Protein AF-0000000085160537 (afdb_homodimer)

Sequence (646 aa):
MRSLFNVKYANLLLLVGVWNTIGPIASCFPLGGMGQFSFSSETNTGVSWGRVEELVFQGEKQISRLLWDTNWVPHLGVKGTVRYRWFTGTLEAATAFPVRSGALEDFDYLLSDASKPSHYSWHEAYLDKDMFFGTSWGIRFPLVTGIAVESQLGFAYQNRKWTGQNGYLQYPVSGYWTGAESKQILAGPVISYEQSLWYPRLVLAVNWGLSGTTGLSVGGSWIPYLHIQALDNHFLRDPPMQFYDQLQDGSGYKGAVKLVVNSEGTARGEKTCYMGLKVRSFYVKGSTASRTIGSPDVNFVMDPVYSAGSRELIWQFSVGIRMMRSLFNVKYANLLLLVGVWNTIGPIASCFPLGGMGQFSFSSETNTGVSWGRVEELVFQGEKQISRLLWDTNWVPHLGVKGTVRYRWFTGTLEAATAFPVRSGALEDFDYLLSDASKPSHYSWHEAYLDKDMFFGTSWGIRFPLVTGIAVESQLGFAYQNRKWTGQNGYLQYPVSGYWTGAESKQILAGPVISYEQSLWYPRLVLAVNWGLSGTTGLSVGGSWIPYLHIQALDNHFLRDPPMQFYDQLQDGSGYKGAVKLVVNSEGTARGEKTCYMGLKVRSFYVKGSTASRTIGSPDVNFVMDPVYSAGSRELIWQFSVGIRM

Solvent-accessible surface area (backbone atoms only — not comparable to full-atom values): 29240 Å² total; per-residue (Å²): 135,82,78,83,68,76,71,78,74,76,75,72,74,73,75,77,67,37,51,12,7,13,34,57,25,33,53,44,45,82,50,81,87,47,88,60,59,46,45,38,42,31,43,34,37,36,37,26,35,43,40,41,34,44,36,31,23,51,74,87,44,58,36,34,42,34,41,37,36,34,39,72,36,41,36,44,34,41,35,38,38,40,34,42,86,46,36,34,37,38,42,36,40,35,36,40,54,63,40,75,13,49,39,26,40,39,38,27,22,78,45,92,54,64,86,42,36,32,31,38,34,42,21,42,16,27,35,59,32,36,39,37,40,35,37,33,40,37,41,46,46,74,76,50,93,51,30,32,40,35,40,29,47,29,41,38,40,36,40,34,31,37,38,23,27,36,43,30,38,27,61,39,92,64,72,55,49,79,82,77,53,69,72,48,45,30,14,46,71,41,36,35,44,32,39,39,38,41,31,48,32,42,36,40,35,39,36,35,51,76,49,98,40,33,31,39,35,44,35,35,31,44,22,83,38,29,35,36,44,31,44,37,36,33,62,73,44,91,71,24,35,35,33,42,32,50,26,42,82,8,34,37,39,36,39,37,41,34,44,35,39,42,35,82,58,54,99,38,15,50,11,31,39,36,40,34,43,36,40,38,37,42,41,33,37,31,44,33,24,35,35,47,44,58,29,62,60,68,59,67,43,73,41,90,61,38,32,28,33,40,37,36,44,39,36,34,41,37,40,34,41,34,60,135,83,78,82,66,78,72,79,74,76,75,72,73,72,76,76,67,48,58,19,6,18,28,50,35,33,48,42,42,83,51,82,87,47,86,60,58,46,37,39,43,31,45,34,37,36,37,27,33,42,40,40,33,44,36,31,22,51,73,87,43,59,36,34,43,33,41,36,37,35,39,72,38,41,34,43,35,41,35,38,36,40,33,42,84,46,36,35,37,37,41,37,38,35,38,40,54,62,39,74,13,49,40,26,41,39,38,29,21,81,46,92,53,63,87,41,35,32,31,36,34,42,21,44,15,27,35,59,31,36,40,39,39,37,37,33,40,36,40,44,46,75,76,49,93,52,31,34,39,35,41,29,48,30,42,37,39,34,42,34,31,36,38,24,26,35,44,31,38,27,60,38,93,65,71,55,51,81,81,76,54,68,72,47,45,29,14,47,71,41,35,36,42,33,41,39,38,42,32,48,34,42,37,41,36,40,37,34,51,75,50,99,40,33,31,40,34,43,36,35,30,45,22,84,38,29,36,35,44,32,44,37,37,32,63,73,43,90,71,24,33,34,33,42,31,50,25,43,82,9,34,38,38,36,39,36,41,33,44,34,40,42,34,82,56,55,100,32,20,49,9,32,40,35,41,35,43,36,40,36,37,42,42,33,38,31,44,33,24,34,34,46,43,57,30,64,60,68,60,69,44,74,42,90,61,39,31,28,33,40,38,38,44,40,36,35,42,36,40,35,42,35,50

Nearest PDB structures (foldseek):
  1i78-assembly1_A  TM=8.806E-01  e=3.908E-18  Escherichia coli K-12
  2x4m-assembly2_B  TM=8.583E-01  e=2.361E-18  Yersinia pestis
  4dcb-assembly1_A  TM=8.822E-01  e=7.974E-16  Yersinia pestis
  2x56-assembly1_A  TM=7.804E-01  e=1.746E-15  Yersinia pestis
  7xw0-assembly1_A  TM=8.600E-01  e=4.490E-14  Escherichia coli

Foldseek 3Di:
DDPPPPPPPPPPVPCPDDDAAAAFDDDPDCPVVRVQKTKKKKKKKWFKWWWKKKWKDQVPATFKIKIATAAGWMKIKMKMWMDGDFKIKMKMKMKTDKDQRAKIKMFGQPDPPSVFTQWIWMFTKIKPMKMKIKMWIWGKDDDDVQKIKTKIKMKMKMKTKMWTFWTWIFGDPDDGGDPPGDTHTGGTTFKMKMKIKMFMKIKIKMKGDPDPFKIKMWIKIWTQKMWMWMWMWGVPDVQTKIKIATWIRKIKMKIKMKMKGWDDHDPNRIKIKMKMKMKIKIKIKGWMWMDGPPDPPPDTGTDPSMIMMMIIIMMIIMMMMMD/DDPPPPPPPPPPVPCPDDDAAAAFDDDPDPPVVRVQKTKKKKKKKWFKWWWKWKWKDQVNATFKIKIATAAGWMKIKMKMWMDGDFKIKMKMKMKTDKDQRAKIKMFGQPDPPRVFTQWIWMFTKIKPMKMKIKMWIWGKDDDDVQKIKTKIKMKMKMKTKMWTFWTWIFGDPDDGGDPPGDTDTGGTTFKMKMKIKMFMKIKIKMKGDPDPFKIKMWIKIWTQKMWMWMWMWGVPDVQTKIKIATWIRKIKMKIKMKMKGWDDHDPNRIKIKMKMKMKIKIKIKGWMWMDGPPDPPPDTGTDPSMIMMMIIIMMIIMMMMMD

Structure (mmCIF, N/CA/C/O backbone):
data_AF-0000000085160537-model_v1
#
loop_
_entity.id
_entity.type
_entity.pdbx_description
1 polymer 'Uncharacterized protein'
#
loop_
_atom_site.group_PDB
_atom_site.id
_atom_site.type_symbol
_atom_site.label_atom_id
_atom_site.label_alt_id
_atom_site.label_comp_id
_atom_site.label_asym_id
_atom_site.label_entity_id
_atom_site.label_seq_id
_atom_site.pdbx_PDB_ins_code
_atom_site.Cartn_x
_atom_site.Cartn_y
_atom_site.Cartn_z
_atom_site.occupancy
_atom_site.B_iso_or_equiv
_atom_site.auth_seq_id
_atom_site.auth_comp_id
_atom_site.auth_asym_id
_atom_site.auth_atom_id
_atom_site.pdbx_PDB_model_num
ATOM 1 N N . MET A 1 1 ? -3.584 -28 28.297 1 19.22 1 MET A N 1
ATOM 2 C CA . MET A 1 1 ? -4.457 -26.906 27.906 1 19.22 1 MET A CA 1
ATOM 3 C C . MET A 1 1 ? -3.762 -25.562 28.109 1 19.22 1 MET A C 1
ATOM 5 O O . MET A 1 1 ? -4.422 -24.547 28.312 1 19.22 1 MET A O 1
ATOM 9 N N . ARG A 1 2 ? -2.508 -25.391 28.125 1 19.78 2 ARG A N 1
ATOM 10 C CA . ARG A 1 2 ? -1.644 -24.422 28.812 1 19.78 2 ARG A CA 1
ATOM 11 C C . ARG A 1 2 ? -1.743 -23.047 28.172 1 19.78 2 ARG A C 1
ATOM 13 O O . ARG A 1 2 ? -1.977 -22.938 26.969 1 19.78 2 ARG A O 1
ATOM 20 N N . SER A 1 3 ? -2 -21.938 28.984 1 19.23 3 SER A N 1
ATOM 21 C CA . SER A 1 3 ? -2.469 -20.562 28.922 1 19.23 3 SER A CA 1
ATOM 22 C C . SER A 1 3 ? -1.442 -19.656 28.25 1 19.23 3 SER A C 1
ATOM 24 O O . SER A 1 3 ? -1.422 -18.453 28.5 1 19.23 3 SER A O 1
ATOM 26 N N . LEU A 1 4 ? -0.616 -20.094 27.469 1 17.97 4 LEU A N 1
ATOM 27 C CA . LEU A 1 4 ? 0.616 -19.375 27.156 1 17.97 4 LEU A CA 1
ATOM 28 C C . LEU A 1 4 ? 0.316 -18.078 26.422 1 17.97 4 LEU A C 1
ATOM 30 O O . LEU A 1 4 ? 0.515 -17.984 25.203 1 17.97 4 LEU A O 1
ATOM 34 N N . PHE A 1 5 ? -0.914 -17.453 26.578 1 19.48 5 PHE A N 1
ATOM 35 C CA . PHE A 1 5 ? -1.335 -16.266 25.875 1 19.48 5 PHE A CA 1
ATOM 36 C C . PHE A 1 5 ? -0.473 -15.062 26.266 1 19.48 5 PHE A C 1
ATOM 38 O O . PHE A 1 5 ? -0.992 -13.977 26.531 1 19.48 5 PHE A O 1
ATOM 45 N N . ASN A 1 6 ? 0.73 -15.148 26.797 1 19 6 ASN A N 1
ATOM 46 C CA . ASN A 1 6 ? 1.286 -13.945 27.406 1 19 6 ASN A CA 1
ATOM 47 C C . ASN A 1 6 ? 1.566 -12.859 26.375 1 19 6 ASN A C 1
ATOM 49 O O . ASN A 1 6 ? 2.596 -12.898 25.703 1 19 6 ASN A O 1
ATOM 53 N N . VAL A 1 7 ? 0.708 -12.57 25.547 1 18.31 7 VAL A N 1
ATOM 54 C CA . VAL A 1 7 ? 0.906 -11.5 24.578 1 18.31 7 VAL A CA 1
ATOM 55 C C . VAL A 1 7 ? 1.305 -10.219 25.297 1 18.31 7 VAL A C 1
ATOM 57 O O . VAL A 1 7 ? 0.536 -9.688 26.109 1 18.31 7 VAL A O 1
ATOM 60 N N . LYS A 1 8 ? 2.541 -9.992 25.625 1 20.2 8 LYS A N 1
ATOM 61 C CA . LYS A 1 8 ? 3.131 -8.781 26.188 1 20.2 8 LYS A CA 1
ATOM 62 C C . LYS A 1 8 ? 2.664 -7.539 25.438 1 20.2 8 LYS A C 1
ATOM 64 O O . LYS A 1 8 ? 2.697 -7.504 24.203 1 20.2 8 LYS A O 1
ATOM 69 N N . TYR A 1 9 ? 1.656 -6.773 25.875 1 19.16 9 TYR A N 1
ATOM 70 C CA . TYR A 1 9 ? 1.024 -5.492 25.578 1 19.16 9 TYR A CA 1
ATOM 71 C C . TYR A 1 9 ? 2.07 -4.402 25.375 1 19.16 9 TYR A C 1
ATOM 73 O O . TYR A 1 9 ? 2.857 -4.105 26.266 1 19.16 9 TYR A O 1
ATOM 81 N N . ALA A 1 10 ? 2.779 -4.414 24.312 1 20.22 10 ALA A N 1
ATOM 82 C CA . ALA A 1 10 ? 3.621 -3.234 24.125 1 20.22 10 ALA A CA 1
ATOM 83 C C . ALA A 1 10 ? 2.814 -1.95 24.297 1 20.22 10 ALA A C 1
ATOM 85 O O . ALA A 1 10 ? 1.74 -1.798 23.719 1 20.22 10 ALA A O 1
ATOM 86 N N . ASN A 1 11 ? 2.795 -1.395 25.469 1 19.97 11 ASN A N 1
ATOM 87 C CA . ASN A 1 11 ? 2.332 -0.061 25.828 1 19.97 11 ASN A CA 1
ATOM 88 C C . ASN A 1 11 ? 2.766 0.984 24.812 1 19.97 11 ASN A C 1
ATOM 90 O O . ASN A 1 11 ? 3.953 1.298 24.703 1 19.97 11 ASN A O 1
ATOM 94 N N . LEU A 1 12 ? 2.33 0.815 23.656 1 20.31 12 LEU A N 1
ATOM 95 C CA . LEU A 1 12 ? 2.555 1.976 22.797 1 20.31 12 LEU A CA 1
ATOM 96 C C . LEU A 1 12 ? 2.09 3.256 23.484 1 20.31 12 LEU A C 1
ATOM 98 O O . LEU A 1 12 ? 0.9 3.418 23.766 1 20.31 12 LEU A O 1
ATOM 102 N N . LEU A 1 13 ? 2.867 3.699 24.406 1 20.12 13 LEU A N 1
ATOM 103 C CA . LEU A 1 13 ? 2.727 5.02 25.016 1 20.12 13 LEU A CA 1
ATOM 104 C C . LEU A 1 13 ? 2.414 6.074 23.953 1 20.12 13 LEU A C 1
ATOM 106 O O . LEU A 1 13 ? 3.232 6.332 23.078 1 20.12 13 LEU A O 1
ATOM 110 N N . LEU A 1 14 ? 1.163 6.023 23.578 1 22.19 14 LEU A N 1
ATOM 111 C CA . LEU A 1 14 ? 0.653 7.156 22.812 1 22.19 14 LEU A CA 1
ATOM 112 C C . LEU A 1 14 ? 0.944 8.469 23.531 1 22.19 14 LEU A C 1
ATOM 114 O O . LEU A 1 14 ? 0.416 8.727 24.609 1 22.19 14 LEU A O 1
ATOM 118 N N . LEU A 1 15 ? 2.186 8.812 23.469 1 20.44 15 LEU A N 1
ATOM 119 C CA . LEU A 1 15 ? 2.51 10.148 23.953 1 20.44 15 LEU A CA 1
ATOM 120 C C . LEU A 1 15 ? 1.625 11.195 23.281 1 20.44 15 LEU A C 1
ATOM 122 O O . LEU A 1 15 ? 1.752 11.445 22.078 1 20.44 15 LEU A O 1
ATOM 126 N N . VAL A 1 16 ? 0.394 11.188 23.625 1 23.45 16 VAL A N 1
ATOM 127 C CA . VAL A 1 16 ? -0.594 12.203 23.281 1 23.45 16 VAL A CA 1
ATOM 128 C C . VAL A 1 16 ? -0.118 13.57 23.766 1 23.45 16 VAL A C 1
ATOM 130 O O . VAL A 1 16 ? -0.14 13.852 24.969 1 23.45 16 VAL A O 1
ATOM 133 N N . GLY A 1 17 ? 1.062 13.961 23.312 1 21.48 17 GLY A N 1
ATOM 134 C CA . GLY A 1 17 ? 1.588 15.227 23.797 1 21.48 17 GLY A CA 1
ATOM 135 C C . GLY A 1 17 ? 0.687 16.406 23.5 1 21.48 17 GLY A C 1
ATOM 136 O O . GLY A 1 17 ? -0.184 16.328 22.625 1 21.48 17 GLY A O 1
ATOM 137 N N . VAL A 1 18 ? 0.822 17.438 24.281 1 22.11 18 VAL A N 1
ATOM 138 C CA . VAL A 1 18 ? 0.173 18.703 24.609 1 22.11 18 VAL A CA 1
ATOM 139 C C . VAL A 1 18 ? 0.336 19.688 23.453 1 22.11 18 VAL A C 1
ATOM 141 O O . VAL A 1 18 ? 1.457 20.062 23.109 1 22.11 18 VAL A O 1
ATOM 144 N N . TRP A 1 19 ? -0.506 19.641 22.328 1 21.31 19 TRP A N 1
ATOM 145 C CA . TRP A 1 19 ? -0.385 20.406 21.094 1 21.31 19 TRP A CA 1
ATOM 146 C C . TRP A 1 19 ? -0.953 21.812 21.266 1 21.31 19 TRP A C 1
ATOM 148 O O . TRP A 1 19 ? -2.102 21.984 21.672 1 21.31 19 TRP A O 1
ATOM 158 N N . ASN A 1 20 ? -0.094 22.828 21.453 1 21.34 20 ASN A N 1
ATOM 159 C CA . ASN A 1 20 ? -0.368 24.266 21.578 1 21.34 20 ASN A CA 1
ATOM 160 C C . ASN A 1 20 ? -0.957 24.844 20.297 1 21.34 20 ASN A C 1
ATOM 162 O O . ASN A 1 20 ? -0.757 24.281 19.203 1 21.34 20 ASN A O 1
ATOM 166 N N . THR A 1 21 ? -1.662 26.062 20.359 1 20.67 21 THR A N 1
ATOM 167 C CA . THR A 1 21 ? -2.654 26.844 19.625 1 20.67 21 THR A CA 1
ATOM 168 C C . THR A 1 21 ? -2.014 27.531 18.422 1 20.67 21 THR A C 1
ATOM 170 O O . THR A 1 21 ? -1.13 28.375 18.578 1 20.67 21 THR A O 1
ATOM 173 N N . ILE A 1 22 ? -1.687 26.844 17.297 1 23.78 22 ILE A N 1
ATOM 174 C CA . ILE A 1 22 ? -1.157 27.594 16.172 1 23.78 22 ILE A CA 1
ATOM 175 C C . ILE A 1 22 ? -2.291 28.328 15.469 1 23.78 22 ILE A C 1
ATOM 177 O O . ILE A 1 22 ? -3.348 27.75 15.203 1 23.78 22 ILE A O 1
ATOM 181 N N . GLY A 1 23 ? -2.355 29.672 15.484 1 23.84 23 GLY A N 1
ATOM 182 C CA . GLY A 1 23 ? -3.285 30.594 14.859 1 23.84 23 GLY A CA 1
ATOM 183 C C . GLY A 1 23 ? -3.41 30.406 13.359 1 23.84 23 GLY A C 1
ATOM 184 O O . GLY A 1 23 ? -2.621 29.688 12.758 1 23.84 23 GLY A O 1
ATOM 185 N N . PRO A 1 24 ? -4.391 31.172 12.766 1 24.12 24 PRO A N 1
ATOM 186 C CA . PRO A 1 24 ? -4.84 31.094 11.375 1 24.12 24 PRO A CA 1
ATOM 187 C C . PRO A 1 24 ? -3.715 31.344 10.367 1 24.12 24 PRO A C 1
ATOM 189 O O . PRO A 1 24 ? -2.826 32.156 10.625 1 24.12 24 PRO A O 1
ATOM 192 N N . ILE A 1 25 ? -3.299 30.391 9.633 1 27.8 25 ILE A N 1
ATOM 193 C CA . ILE A 1 25 ? -2.201 30.359 8.672 1 27.8 25 ILE A CA 1
ATOM 194 C C . ILE A 1 25 ? -2.557 31.219 7.461 1 27.8 25 ILE A C 1
ATOM 196 O O . ILE A 1 25 ? -3.561 30.969 6.789 1 27.8 25 ILE A O 1
ATOM 200 N N . ALA A 1 26 ? -2.117 32.5 7.414 1 27.67 26 ALA A N 1
ATOM 201 C CA . ALA A 1 26 ? -2.348 33.406 6.289 1 27.67 26 ALA A CA 1
ATOM 202 C C . ALA A 1 26 ? -1.666 32.906 5.023 1 27.67 26 ALA A C 1
ATOM 204 O O . ALA A 1 26 ? -0.654 32.188 5.098 1 27.67 26 ALA A O 1
ATOM 205 N N . SER A 1 27 ? -2.246 33.125 3.895 1 29.72 27 SER A N 1
ATOM 206 C CA . SER A 1 27 ? -1.979 32.75 2.51 1 29.72 27 SER A CA 1
ATOM 207 C C . SER A 1 27 ? -0.681 33.344 2.01 1 29.72 27 SER A C 1
ATOM 209 O O . SER A 1 27 ? -0.383 34.5 2.316 1 29.72 27 SER A O 1
ATOM 211 N N . CYS A 1 28 ? 0.3 32.531 1.799 1 30.44 28 CYS A N 1
ATOM 212 C CA . CYS A 1 28 ? 1.552 33 1.203 1 30.44 28 CYS A CA 1
ATOM 213 C C . CYS A 1 28 ? 1.293 33.781 -0.064 1 30.44 28 CYS A C 1
ATOM 215 O O . CYS A 1 28 ? 2.229 34.312 -0.681 1 30.44 28 CYS A O 1
ATOM 217 N N . PHE A 1 29 ? 0.262 33.719 -0.908 1 29.84 29 PHE A N 1
ATOM 218 C CA . PHE A 1 29 ? 0.057 34.531 -2.092 1 29.84 29 PHE A CA 1
ATOM 219 C C . PHE A 1 29 ? -0.527 35.875 -1.714 1 29.84 29 PHE A C 1
ATOM 221 O O . PHE A 1 29 ? -1.449 35.969 -0.899 1 29.84 29 PHE A O 1
ATOM 228 N N . PRO A 1 30 ? 0.245 36.938 -1.917 1 30.61 30 PRO A N 1
ATOM 229 C CA . PRO A 1 30 ? -0.377 38.25 -1.788 1 30.61 30 PRO A CA 1
ATOM 230 C C . PRO A 1 30 ? -1.734 38.344 -2.484 1 30.61 30 PRO A C 1
ATOM 232 O O . PRO A 1 30 ? -1.798 38.562 -3.695 1 30.61 30 PRO A O 1
ATOM 235 N N . LEU A 1 31 ? -2.646 37.531 -2.422 1 34.38 31 LEU A N 1
ATOM 236 C CA . LEU A 1 31 ? -3.885 38.188 -2.848 1 34.38 31 LEU A CA 1
ATOM 237 C C . LEU A 1 31 ? -4.215 39.375 -1.954 1 34.38 31 LEU A C 1
ATOM 239 O O . LEU A 1 31 ? -4.496 39.188 -0.766 1 34.38 31 LEU A O 1
ATOM 243 N N . GLY A 1 32 ? -3.586 40.375 -2.107 1 36.59 32 GLY A N 1
ATOM 244 C CA . GLY A 1 32 ? -3.973 41.625 -1.491 1 36.59 32 GLY A CA 1
ATOM 245 C C . GLY A 1 32 ? -5.359 41.594 -0.874 1 36.59 32 GLY A C 1
ATOM 246 O O . GLY A 1 32 ? -5.574 42.125 0.219 1 36.59 32 GLY A O 1
ATOM 247 N N . GLY A 1 33 ? -6.348 41.312 -1.633 1 36.03 33 GLY A N 1
ATOM 248 C CA . GLY A 1 33 ? -7.758 41.281 -1.276 1 36.03 33 GLY A CA 1
ATOM 249 C C . GLY A 1 33 ? -8.164 40.031 -0.541 1 36.03 33 GLY A C 1
ATOM 250 O O . GLY A 1 33 ? -9.359 39.781 -0.356 1 36.03 33 GLY A O 1
ATOM 251 N N . MET A 1 34 ? -7.266 39.125 -0.153 1 43.31 34 MET A N 1
ATOM 252 C CA . MET A 1 34 ? -7.441 37.75 0.324 1 43.31 34 MET A CA 1
ATOM 253 C C . MET A 1 34 ? -7.672 37.719 1.831 1 43.31 34 MET A C 1
ATOM 255 O O . MET A 1 34 ? -7.703 36.656 2.439 1 43.31 34 MET A O 1
ATOM 259 N N . GLY A 1 35 ? -7.664 38.688 2.533 1 50.22 35 GLY A N 1
ATOM 260 C CA . GLY A 1 35 ? -8.047 38.906 3.922 1 50.22 35 GLY A CA 1
ATOM 261 C C . GLY A 1 35 ? -9.305 38.156 4.312 1 50.22 35 GLY A C 1
ATOM 262 O O . GLY A 1 35 ? -9.609 38 5.5 1 50.22 35 GLY A O 1
ATOM 263 N N . GLN A 1 36 ? -9.914 37.531 3.342 1 68.25 36 GLN A N 1
ATOM 264 C CA . GLN A 1 36 ? -11.227 36.969 3.652 1 68.25 36 GLN A CA 1
ATOM 265 C C . GLN A 1 36 ? -11.172 35.438 3.707 1 68.25 36 GLN A C 1
ATOM 267 O O . GLN A 1 36 ? -12.156 34.781 4.082 1 68.25 36 GLN A O 1
ATOM 272 N N . PHE A 1 37 ? -9.859 34.719 3.498 1 77.19 37 PHE A N 1
ATOM 273 C CA . PHE A 1 37 ? -9.797 33.25 3.516 1 77.19 37 PHE A CA 1
ATOM 274 C C . PHE A 1 37 ? -9.203 32.75 4.832 1 77.19 37 PHE A C 1
ATOM 276 O O . PHE A 1 37 ? -8.312 33.375 5.398 1 77.19 37 PHE A O 1
ATOM 283 N N . SER A 1 38 ? -9.75 31.609 5.398 1 80.81 38 SER A N 1
ATOM 284 C CA . SER A 1 38 ? -9.156 30.859 6.492 1 80.81 38 SER A CA 1
ATOM 285 C C . SER A 1 38 ? -8.781 29.438 6.055 1 80.81 38 SER A C 1
ATOM 287 O O . SER A 1 38 ? -9.492 28.828 5.25 1 80.81 38 SER A O 1
ATOM 289 N N . PHE A 1 39 ? -7.613 28.984 6.512 1 80.75 39 PHE A N 1
ATOM 290 C CA . PHE A 1 39 ? -7.129 27.641 6.203 1 80.75 39 PHE A CA 1
ATOM 291 C C . PHE A 1 39 ? -6.848 26.859 7.477 1 80.75 39 PHE A C 1
ATOM 293 O O . PHE A 1 39 ? -6.336 27.406 8.453 1 80.75 39 PHE A O 1
ATOM 300 N N . SER A 1 40 ? -7.25 25.625 7.5 1 81.38 40 SER A N 1
ATOM 301 C CA . SER A 1 40 ? -6.898 24.719 8.594 1 81.38 40 SER A CA 1
ATOM 302 C C . SER A 1 40 ? -6.391 23.375 8.07 1 81.38 40 SER A C 1
ATOM 304 O O . SER A 1 40 ? -6.746 22.969 6.969 1 81.38 40 SER A O 1
ATOM 306 N N . SER A 1 41 ? -5.527 22.766 8.812 1 82.94 41 SER A N 1
ATOM 307 C CA . SER A 1 41 ? -4.992 21.453 8.5 1 82.94 41 SER A CA 1
ATOM 308 C C . SER A 1 41 ? -5.152 20.5 9.68 1 82.94 41 SER A C 1
ATOM 310 O O . SER A 1 41 ? -4.973 20.891 10.836 1 82.94 41 SER A O 1
ATOM 312 N N . GLU A 1 42 ? -5.484 19.328 9.305 1 88.44 42 GLU A N 1
ATOM 313 C CA . GLU A 1 42 ? -5.656 18.266 10.297 1 88.44 42 GLU A CA 1
ATOM 314 C C . GLU A 1 42 ? -4.805 17.047 9.953 1 88.44 42 GLU A C 1
ATOM 316 O O . GLU A 1 42 ? -4.672 16.688 8.789 1 88.44 42 GLU A O 1
ATOM 321 N N . THR A 1 43 ? -4.207 16.531 10.969 1 87.94 43 THR A N 1
ATOM 322 C CA . THR A 1 43 ? -3.576 15.219 10.906 1 87.94 43 THR A CA 1
ATOM 323 C C . THR A 1 43 ? -4.203 14.273 11.93 1 87.94 43 THR A C 1
ATOM 325 O O . THR A 1 43 ? -4.477 14.664 13.062 1 87.94 43 THR A O 1
ATOM 328 N N . ASN A 1 44 ? -4.441 13.094 11.414 1 92.44 44 ASN A N 1
ATOM 329 C CA . ASN A 1 44 ? -5.07 12.148 12.336 1 92.44 44 ASN A CA 1
ATOM 330 C C . ASN A 1 44 ? -4.512 10.742 12.156 1 92.44 44 ASN A C 1
ATOM 332 O O . ASN A 1 44 ? -3.947 10.414 11.109 1 92.44 44 ASN A O 1
ATOM 336 N N . THR A 1 45 ? -4.625 9.961 13.219 1 93.25 45 THR A N 1
ATOM 337 C CA . THR A 1 45 ? -4.316 8.531 13.227 1 93.25 45 THR A CA 1
ATOM 338 C C . THR A 1 45 ? -5.402 7.75 13.961 1 93.25 45 THR A C 1
ATOM 340 O O . THR A 1 45 ? -6.246 8.336 14.641 1 93.25 45 THR A O 1
ATOM 343 N N . GLY A 1 46 ? -5.406 6.465 13.633 1 97.06 46 GLY A N 1
ATOM 344 C CA . GLY A 1 46 ? -6.406 5.613 14.25 1 97.06 46 GLY A CA 1
ATOM 345 C C . GLY A 1 46 ? -6.363 4.184 13.75 1 97.06 46 GLY A C 1
ATOM 346 O O . GLY A 1 46 ? -5.336 3.729 13.242 1 97.06 46 GLY A O 1
ATOM 347 N N . VAL A 1 47 ? -7.488 3.523 14.094 1 97.69 47 VAL A N 1
ATOM 348 C CA . VAL A 1 47 ? -7.621 2.129 13.688 1 97.69 47 VAL A CA 1
ATOM 349 C C . VAL A 1 47 ? -8.992 1.905 13.055 1 97.69 47 VAL A C 1
ATOM 351 O O . VAL A 1 47 ? -9.961 2.588 13.391 1 97.69 47 VAL A O 1
ATOM 354 N N . SER A 1 48 ? -8.992 0.994 12.188 1 98.06 48 SER A N 1
ATOM 355 C CA . SER A 1 48 ? -10.258 0.599 11.578 1 98.06 48 SER A CA 1
ATOM 356 C C . SER A 1 48 ? -10.531 -0.885 11.789 1 98.06 48 SER A C 1
ATOM 358 O O . SER A 1 48 ? -9.609 -1.678 11.969 1 98.06 48 SER A O 1
ATOM 360 N N . TRP A 1 49 ? -11.812 -1.193 11.773 1 98.31 49 TRP A N 1
ATOM 361 C CA . TRP A 1 49 ? -12.227 -2.59 11.844 1 98.31 49 TRP A CA 1
ATOM 362 C C . TRP A 1 49 ? -13.531 -2.811 11.07 1 98.31 49 TRP A C 1
ATOM 364 O O . TRP A 1 49 ? -14.297 -1.871 10.867 1 98.31 49 TRP A O 1
ATOM 374 N N . GLY A 1 50 ? -13.664 -4.004 10.625 1 98.5 50 GLY A N 1
ATOM 375 C CA . GLY A 1 50 ? -14.812 -4.363 9.82 1 98.5 50 GLY A CA 1
ATOM 376 C C . GLY A 1 50 ? -14.523 -5.477 8.828 1 98.5 50 GLY A C 1
ATOM 377 O O . GLY A 1 50 ? -13.734 -6.379 9.109 1 98.5 50 GLY A O 1
ATOM 378 N N . ARG A 1 51 ? -15.406 -5.383 7.727 1 98.06 51 ARG A N 1
ATOM 379 C CA . ARG A 1 51 ? -15.297 -6.477 6.766 1 98.06 51 ARG A CA 1
ATOM 380 C C . ARG A 1 51 ? -15.68 -6.016 5.363 1 98.06 51 ARG A C 1
ATOM 382 O O . ARG A 1 51 ? -16.578 -5.184 5.199 1 98.06 51 ARG A O 1
ATOM 389 N N . VAL A 1 52 ? -14.961 -6.555 4.406 1 98.75 52 VAL A N 1
ATOM 390 C CA . VAL A 1 52 ? -15.281 -6.402 2.992 1 98.75 52 VAL A CA 1
ATOM 391 C C . VAL A 1 52 ? -15.602 -7.766 2.387 1 98.75 52 VAL A C 1
ATOM 393 O O . VAL A 1 52 ? -14.859 -8.734 2.588 1 98.75 52 VAL A O 1
ATOM 396 N N . GLU A 1 53 ? -16.672 -7.805 1.637 1 98.81 53 GLU A N 1
ATOM 397 C CA . GLU A 1 53 ? -17.094 -9.055 1.02 1 98.81 53 GLU A CA 1
ATOM 398 C C . GLU A 1 53 ? -16.969 -8.992 -0.5 1 98.81 53 GLU A C 1
ATOM 400 O O . GLU A 1 53 ? -17.297 -7.977 -1.115 1 98.81 53 GLU A O 1
ATOM 405 N N . GLU A 1 54 ? -16.453 -10.008 -1.021 1 98.69 54 GLU A N 1
ATOM 406 C CA . GLU A 1 54 ? -16.484 -10.289 -2.453 1 98.69 54 GLU A CA 1
ATOM 407 C C . GLU A 1 54 ? -17.531 -11.344 -2.793 1 98.69 54 GLU A C 1
ATOM 409 O O . GLU A 1 54 ? -17.5 -12.445 -2.246 1 98.69 54 GLU A O 1
ATOM 414 N N . LEU A 1 55 ? -18.375 -11.008 -3.705 1 98.56 55 LEU A N 1
ATOM 415 C CA . LEU A 1 55 ? -19.516 -11.867 -4.008 1 98.56 55 LEU A CA 1
ATOM 416 C C . LEU A 1 55 ? -19.516 -12.273 -5.477 1 98.56 55 LEU A C 1
ATOM 418 O O . LEU A 1 55 ? -19.109 -11.492 -6.344 1 98.56 55 LEU A O 1
ATOM 422 N N . VAL A 1 56 ? -19.984 -13.453 -5.734 1 98.25 56 VAL A N 1
ATOM 423 C CA . VAL A 1 56 ? -20.219 -13.922 -7.098 1 98.25 56 VAL A CA 1
ATOM 424 C C . VAL A 1 56 ? -21.609 -14.539 -7.203 1 98.25 56 VAL A C 1
ATOM 426 O O . VAL A 1 56 ? -22.047 -15.25 -6.293 1 98.25 56 VAL A O 1
ATOM 429 N N . PHE A 1 57 ? -22.188 -14.258 -8.336 1 97.62 57 PHE A N 1
ATOM 430 C CA . PHE A 1 57 ? -23.547 -14.734 -8.562 1 97.62 57 PHE A CA 1
ATOM 431 C C . PHE A 1 57 ? -23.641 -15.469 -9.898 1 97.62 57 PHE A C 1
ATOM 433 O O . PHE A 1 57 ? -22.969 -15.109 -10.859 1 97.62 57 PHE A O 1
ATOM 440 N N . GLN A 1 58 ? -24.422 -16.422 -9.945 1 96.56 58 GLN A N 1
ATOM 441 C CA . GLN A 1 58 ? -24.969 -17.031 -11.156 1 96.56 58 GLN A CA 1
ATOM 442 C C . GLN A 1 58 ? -26.453 -16.734 -11.305 1 96.56 58 GLN A C 1
ATOM 444 O O . GLN A 1 58 ? -27.281 -17.344 -10.641 1 96.56 58 GLN A O 1
ATOM 449 N N . GLY A 1 59 ? -26.75 -15.836 -12.203 1 93.38 59 GLY A N 1
ATOM 450 C CA . GLY A 1 59 ? -28.078 -15.25 -12.117 1 93.38 59 GLY A CA 1
ATOM 451 C C . GLY A 1 59 ? -28.328 -14.547 -10.805 1 93.38 59 GLY A C 1
ATOM 452 O O . GLY A 1 59 ? -27.562 -13.672 -10.398 1 93.38 59 GLY A O 1
ATOM 453 N N . GLU A 1 60 ? -29.328 -15.016 -10.102 1 90.62 60 GLU A N 1
ATOM 454 C CA . GLU A 1 60 ? -29.656 -14.406 -8.812 1 90.62 60 GLU A CA 1
ATOM 455 C C . GLU A 1 60 ? -29.062 -15.203 -7.656 1 90.62 60 GLU A C 1
ATOM 457 O O . GLU A 1 60 ? -29.047 -14.727 -6.52 1 90.62 60 GLU A O 1
ATOM 462 N N . LYS A 1 61 ? -28.562 -16.266 -7.953 1 95.12 61 LYS A N 1
ATOM 463 C CA . LYS A 1 61 ? -28.031 -17.141 -6.918 1 95.12 61 LYS A CA 1
ATOM 464 C C . LYS A 1 61 ? -26.578 -16.781 -6.582 1 95.12 61 LYS A C 1
ATOM 466 O O . LYS A 1 61 ? -25.719 -16.766 -7.465 1 95.12 61 LYS A O 1
ATOM 471 N N . GLN A 1 62 ? -26.375 -16.547 -5.332 1 96.88 62 GLN A N 1
ATOM 472 C CA . GLN A 1 62 ? -25 -16.359 -4.898 1 96.88 62 GLN A CA 1
ATOM 473 C C . GLN A 1 62 ? -24.25 -17.688 -4.871 1 96.88 62 GLN A C 1
ATOM 475 O O . GLN A 1 62 ? -24.688 -18.641 -4.223 1 96.88 62 GLN A O 1
ATOM 480 N N . ILE A 1 63 ? -23.109 -17.75 -5.496 1 97.5 63 ILE A N 1
ATOM 481 C CA . ILE A 1 63 ? -22.422 -19.031 -5.59 1 97.5 63 ILE A CA 1
ATOM 482 C C . ILE A 1 63 ? -21.062 -18.953 -4.91 1 97.5 63 ILE A C 1
ATOM 484 O O . ILE A 1 63 ? -20.391 -19.969 -4.723 1 97.5 63 ILE A O 1
ATOM 488 N N . SER A 1 64 ? -20.656 -17.766 -4.566 1 98.12 64 SER A N 1
ATOM 489 C CA . SER A 1 64 ? -19.375 -17.594 -3.889 1 98.12 64 SER A CA 1
ATOM 490 C C . SER A 1 64 ? -19.391 -16.359 -2.992 1 98.12 64 SER A C 1
ATOM 492 O O . SER A 1 64 ? -20.047 -15.359 -3.309 1 98.12 64 SER A O 1
ATOM 494 N N . ARG A 1 65 ? -18.719 -16.453 -1.877 1 98.31 65 ARG A N 1
ATOM 495 C CA . ARG A 1 65 ? -18.609 -15.367 -0.913 1 98.31 65 ARG A CA 1
ATOM 496 C C . ARG A 1 65 ? -17.25 -15.391 -0.219 1 98.31 65 ARG A C 1
ATOM 498 O O . ARG A 1 65 ? -16.922 -16.359 0.478 1 98.31 65 ARG A O 1
ATOM 505 N N . LEU A 1 66 ? -16.484 -14.375 -0.409 1 98.81 66 LEU A N 1
ATOM 506 C CA . LEU A 1 66 ? -15.227 -14.18 0.303 1 98.81 66 LEU A CA 1
ATOM 507 C C . LEU A 1 66 ? -15.344 -13.047 1.316 1 98.81 66 LEU A C 1
ATOM 509 O O . LEU A 1 66 ? -15.828 -11.961 0.988 1 98.81 66 LEU A O 1
ATOM 513 N N . LEU A 1 67 ? -14.953 -13.289 2.508 1 98.75 67 LEU A N 1
ATOM 514 C CA . LEU A 1 67 ? -14.961 -12.312 3.596 1 98.75 67 LEU A CA 1
ATOM 515 C C . LEU A 1 67 ? -13.539 -11.875 3.945 1 98.75 67 LEU A C 1
ATOM 517 O O . LEU A 1 67 ? -12.75 -12.672 4.465 1 98.75 67 LEU A O 1
ATOM 521 N N . TRP A 1 68 ? -13.242 -10.711 3.699 1 98.75 68 TRP A N 1
ATOM 522 C CA . TRP A 1 68 ? -11.961 -10.117 4.055 1 98.75 68 TRP A CA 1
ATOM 523 C C . TRP A 1 68 ? -12.07 -9.312 5.348 1 98.75 68 TRP A C 1
ATOM 525 O O . TRP A 1 68 ? -12.641 -8.227 5.359 1 98.75 68 TRP A O 1
ATOM 535 N N . ASP A 1 69 ? -11.367 -9.742 6.312 1 97.94 69 ASP A N 1
ATOM 536 C CA . ASP A 1 69 ? -11.352 -9.016 7.578 1 97.94 69 ASP A CA 1
ATOM 537 C C . ASP A 1 69 ? -10.461 -7.781 7.488 1 97.94 69 ASP A C 1
ATOM 539 O O . ASP A 1 69 ? -9.391 -7.82 6.871 1 97.94 69 ASP A O 1
ATOM 543 N N . THR A 1 70 ? -10.906 -6.824 8.031 1 96.5 70 THR A N 1
ATOM 544 C CA . THR A 1 70 ? -10.156 -5.602 8.273 1 96.5 70 THR A CA 1
ATOM 545 C C . THR A 1 70 ? -10.164 -5.242 9.758 1 96.5 70 THR A C 1
ATOM 547 O O . THR A 1 70 ? -10.867 -4.324 10.18 1 96.5 70 THR A O 1
ATOM 550 N N . ASN A 1 71 ? -9.297 -5.855 10.461 1 96.81 71 ASN A N 1
ATOM 551 C CA . ASN A 1 71 ? -9.328 -5.688 11.906 1 96.81 71 ASN A CA 1
ATOM 552 C C . ASN A 1 71 ? -8.094 -4.953 12.414 1 96.81 71 ASN A C 1
ATOM 554 O O . ASN A 1 71 ? -6.965 -5.395 12.172 1 96.81 71 ASN A O 1
ATOM 558 N N . TRP A 1 72 ? -8.391 -3.934 13.18 1 95.94 72 TRP A N 1
ATOM 559 C CA . TRP A 1 72 ? -7.371 -3.164 13.883 1 95.94 72 TRP A CA 1
ATOM 560 C C . TRP A 1 72 ? -6.297 -2.672 12.914 1 95.94 72 TRP A C 1
ATOM 562 O O . TRP A 1 72 ? -5.105 -2.861 13.156 1 95.94 72 TRP A O 1
ATOM 572 N N . VAL A 1 73 ? -6.723 -2.145 11.836 1 97.56 73 VAL A N 1
ATOM 573 C CA . VAL A 1 73 ? -5.828 -1.623 10.812 1 97.56 73 VAL A CA 1
ATOM 574 C C . VAL A 1 73 ? -5.461 -0.176 11.133 1 97.56 73 VAL A C 1
ATOM 576 O O . VAL A 1 73 ? -6.324 0.705 11.133 1 97.56 73 VAL A O 1
ATOM 579 N N . PRO A 1 74 ? -4.195 0.086 11.406 1 96.19 74 PRO A N 1
ATOM 580 C CA . PRO A 1 74 ? -3.803 1.472 11.672 1 96.19 74 PRO A CA 1
ATOM 581 C C . PRO A 1 74 ? -3.834 2.346 10.422 1 96.19 74 PRO A C 1
ATOM 583 O O . PRO A 1 74 ? -3.533 1.87 9.328 1 96.19 74 PRO A O 1
ATOM 586 N N . HIS A 1 75 ? -4.145 3.607 10.609 1 95.75 75 HIS A N 1
ATOM 587 C CA . HIS A 1 75 ? -4.191 4.535 9.484 1 95.75 75 HIS A CA 1
ATOM 588 C C . HIS A 1 75 ? -3.588 5.883 9.859 1 95.75 75 HIS A C 1
ATOM 590 O O . HIS A 1 75 ? -3.457 6.203 11.039 1 95.75 75 HIS A O 1
ATOM 596 N N . LEU A 1 76 ? -3.205 6.625 8.906 1 92.94 76 LEU A N 1
ATOM 597 C CA . LEU A 1 76 ? -2.785 8.023 8.961 1 92.94 76 LEU A CA 1
ATOM 598 C C . LEU A 1 76 ? -3.561 8.859 7.953 1 92.94 76 LEU A C 1
ATOM 600 O O . LEU A 1 76 ? -3.754 8.445 6.809 1 92.94 76 LEU A O 1
ATOM 604 N N . GLY A 1 77 ? -4.027 10.008 8.422 1 93.69 77 GLY A N 1
ATOM 605 C CA . GLY A 1 77 ? -4.789 10.883 7.547 1 93.69 77 GLY A CA 1
ATOM 606 C C . GLY A 1 77 ? -4.41 12.344 7.691 1 93.69 77 GLY A C 1
ATOM 607 O O . GLY A 1 77 ? -3.975 12.773 8.758 1 93.69 77 GLY A O 1
ATOM 608 N N . VAL A 1 78 ? -4.578 13.078 6.598 1 91.88 78 VAL A N 1
ATOM 609 C CA . VAL A 1 78 ? -4.438 14.531 6.574 1 91.88 78 VAL A CA 1
ATOM 610 C C . VAL A 1 78 ? -5.664 15.156 5.914 1 91.88 78 VAL A C 1
ATOM 612 O O . VAL A 1 78 ? -6.25 14.578 5 1 91.88 78 VAL A O 1
ATOM 615 N N . LYS A 1 79 ? -6 16.234 6.395 1 92.69 79 LYS A N 1
ATOM 616 C CA . LYS A 1 79 ? -7.141 16.984 5.863 1 92.69 79 LYS A CA 1
ATOM 617 C C . LYS A 1 79 ? -6.867 18.484 5.867 1 92.69 79 LYS A C 1
ATOM 619 O O . LYS A 1 79 ? -6.387 19.031 6.859 1 92.69 79 LYS A O 1
ATOM 624 N N . GLY A 1 80 ? -7.082 19.125 4.762 1 89.5 80 GLY A N 1
ATOM 625 C CA . GLY A 1 80 ? -7.055 20.562 4.637 1 89.5 80 GLY A CA 1
ATOM 626 C C . GLY A 1 80 ? -8.422 21.172 4.367 1 89.5 80 GLY A C 1
ATOM 627 O O . GLY A 1 80 ? -9.211 20.609 3.607 1 89.5 80 GLY A O 1
ATOM 628 N N . THR A 1 81 ? -8.695 22.234 5.055 1 90.81 81 THR A N 1
ATOM 629 C CA . THR A 1 81 ? -9.953 22.953 4.848 1 90.81 81 THR A CA 1
ATOM 630 C C . THR A 1 81 ? -9.688 24.422 4.531 1 90.81 81 THR A C 1
ATOM 632 O O . THR A 1 81 ? -8.883 25.078 5.203 1 90.81 81 THR A O 1
ATOM 635 N N . VAL A 1 82 ? -10.359 24.922 3.535 1 89.75 82 VAL A N 1
ATOM 636 C CA . VAL A 1 82 ? -10.344 26.344 3.195 1 89.75 82 VAL A CA 1
ATOM 637 C C . VAL A 1 82 ? -11.742 26.922 3.354 1 89.75 82 VAL A C 1
ATOM 639 O O . VAL A 1 82 ? -12.734 26.297 2.982 1 89.75 82 VAL A O 1
ATOM 642 N N . ARG A 1 83 ? -11.734 28.109 3.936 1 88.62 83 ARG A N 1
ATOM 643 C CA . ARG A 1 83 ? -13.008 28.797 4.094 1 88.62 83 ARG A CA 1
ATOM 644 C C . ARG A 1 83 ? -12.93 30.234 3.578 1 88.62 83 ARG A C 1
ATOM 646 O O . ARG A 1 83 ? -11.906 30.906 3.758 1 88.62 83 ARG A O 1
ATOM 653 N N . TYR A 1 84 ? -13.961 30.609 2.883 1 92.12 84 TYR A N 1
ATOM 654 C CA . TYR A 1 84 ? -14.188 31.984 2.418 1 92.12 84 TYR A CA 1
ATOM 655 C C . TYR A 1 84 ? -15.656 32.375 2.559 1 92.12 84 TYR A C 1
ATOM 657 O O . TYR A 1 84 ? -16.5 31.922 1.777 1 92.12 84 TYR A O 1
ATOM 665 N N . ARG A 1 85 ? -15.859 33.281 3.469 1 87.81 85 ARG A N 1
ATOM 666 C CA . ARG A 1 85 ? -17.234 33.656 3.783 1 87.81 85 ARG A CA 1
ATOM 667 C C . ARG A 1 85 ? -18.094 32.406 4.062 1 87.81 85 ARG A C 1
ATOM 669 O O . ARG A 1 85 ? -17.797 31.641 4.973 1 87.81 85 ARG A O 1
ATOM 676 N N . TRP A 1 86 ? -18.984 32.156 3.166 1 91.25 86 TRP A N 1
ATOM 677 C CA . TRP A 1 86 ? -19.859 31 3.369 1 91.25 86 TRP A CA 1
ATOM 678 C C . TRP A 1 86 ? -19.344 29.781 2.617 1 91.25 86 TRP A C 1
ATOM 680 O O . TRP A 1 86 ? -19.891 28.688 2.764 1 91.25 86 TRP A O 1
ATOM 690 N N . PHE A 1 87 ? -18.312 29.938 1.917 1 95.38 87 PHE A N 1
ATOM 691 C CA . PHE A 1 87 ? -17.75 28.859 1.127 1 95.38 87 PHE A CA 1
ATOM 692 C C . PHE A 1 87 ? -16.766 28.031 1.959 1 95.38 87 PHE A C 1
ATOM 694 O O . PHE A 1 87 ? -16 28.578 2.742 1 95.38 87 PHE A O 1
ATOM 701 N N . THR A 1 88 ? -16.875 26.734 1.811 1 95.38 88 THR A N 1
ATOM 702 C CA . THR A 1 88 ? -15.922 25.828 2.453 1 95.38 88 THR A CA 1
ATOM 703 C C . THR A 1 88 ? -15.453 24.766 1.477 1 95.38 88 THR A C 1
ATOM 705 O O . THR A 1 88 ? -16.234 24.281 0.649 1 95.38 88 THR A O 1
ATOM 708 N N . GLY A 1 89 ? -14.18 24.453 1.447 1 96.38 89 GLY A N 1
ATOM 709 C CA . GLY A 1 89 ? -13.562 23.391 0.668 1 96.38 89 GLY A CA 1
ATOM 710 C C . GLY A 1 89 ? -12.664 22.5 1.491 1 96.38 89 GLY A C 1
ATOM 711 O O . GLY A 1 89 ? -11.938 22.969 2.367 1 96.38 89 GLY A O 1
ATOM 712 N N . THR A 1 90 ? -12.734 21.203 1.189 1 96.44 90 THR A N 1
ATOM 713 C CA . THR A 1 90 ? -11.938 20.234 1.937 1 96.44 90 THR A CA 1
ATOM 714 C C . THR A 1 90 ? -11.18 19.312 0.987 1 96.44 90 THR A C 1
ATOM 716 O O . THR A 1 90 ? -11.719 18.875 -0.032 1 96.44 90 THR A O 1
ATOM 719 N N . LEU A 1 91 ? -9.906 19.141 1.283 1 95.44 91 LEU A N 1
ATOM 720 C CA . LEU A 1 91 ? -9.07 18.109 0.693 1 95.44 91 LEU A CA 1
ATOM 721 C C . LEU A 1 91 ? -8.594 17.125 1.758 1 95.44 91 LEU A C 1
ATOM 723 O O . LEU A 1 91 ? -8.148 17.531 2.834 1 95.44 91 LEU A O 1
ATOM 727 N N . GLU A 1 92 ? -8.719 15.828 1.431 1 96.38 92 GLU A N 1
ATOM 728 C CA . GLU A 1 92 ? -8.305 14.828 2.414 1 96.38 92 GLU A CA 1
ATOM 729 C C . GLU A 1 92 ? -7.562 13.672 1.75 1 96.38 92 GLU A C 1
ATOM 731 O O . GLU A 1 92 ? -7.863 13.305 0.612 1 96.38 92 GLU A O 1
ATOM 736 N N . ALA A 1 93 ? -6.625 13.133 2.438 1 95.06 93 ALA A N 1
ATOM 737 C CA . ALA A 1 93 ? -5.887 11.93 2.068 1 95.06 93 ALA A CA 1
ATOM 738 C C . ALA A 1 93 ? -5.617 11.055 3.291 1 95.06 93 ALA A C 1
ATOM 740 O O . ALA A 1 93 ? -5.418 11.562 4.395 1 95.06 93 ALA A O 1
ATOM 741 N N . ALA A 1 94 ? -5.656 9.766 3.072 1 95.44 94 ALA A N 1
ATOM 742 C CA . ALA A 1 94 ? -5.379 8.828 4.152 1 95.44 94 ALA A CA 1
ATOM 743 C C . ALA A 1 94 ? -4.766 7.535 3.615 1 95.44 94 ALA A C 1
ATOM 745 O O . ALA A 1 94 ? -4.898 7.227 2.428 1 95.44 94 ALA A O 1
ATOM 746 N N . THR A 1 95 ? -4.07 6.879 4.445 1 94.69 95 THR A N 1
ATOM 747 C CA . THR A 1 95 ? -3.523 5.566 4.117 1 94.69 95 THR A CA 1
ATOM 748 C C . THR A 1 95 ? -3.59 4.637 5.324 1 94.69 95 THR A C 1
ATOM 750 O O . THR A 1 95 ? -3.541 5.09 6.469 1 94.69 95 THR A O 1
ATOM 753 N N . ALA A 1 96 ? -3.748 3.379 5 1 95.12 96 ALA A N 1
ATOM 754 C CA . ALA A 1 96 ? -3.604 2.355 6.031 1 95.12 96 ALA A CA 1
ATOM 755 C C . ALA A 1 96 ? -2.234 1.688 5.953 1 95.12 96 ALA A C 1
ATOM 757 O O . ALA A 1 96 ? -1.67 1.54 4.867 1 95.12 96 ALA A O 1
ATOM 758 N N . PHE A 1 97 ? -1.811 1.289 7.098 1 90.62 97 PHE A N 1
ATOM 759 C CA . PHE A 1 97 ? -0.555 0.55 7.141 1 90.62 97 PHE A CA 1
ATOM 760 C C . PHE A 1 97 ? -0.782 -0.924 6.828 1 90.62 97 PHE A C 1
ATOM 762 O O . PHE A 1 97 ? -1.786 -1.505 7.246 1 90.62 97 PHE A O 1
ATOM 769 N N . PRO A 1 98 ? 0.175 -1.479 6.078 1 93.06 98 PRO A N 1
ATOM 770 C CA . PRO A 1 98 ? 0.033 -2.91 5.797 1 93.06 98 PRO A CA 1
ATOM 771 C C . PRO A 1 98 ? 0.142 -3.771 7.055 1 93.06 98 PRO A C 1
ATOM 773 O O . PRO A 1 98 ? 1.058 -3.582 7.859 1 93.06 98 PRO A O 1
ATOM 776 N N . VAL A 1 99 ? -0.779 -4.672 7.227 1 94.62 99 VAL A N 1
ATOM 777 C CA . VAL A 1 99 ? -0.802 -5.531 8.406 1 94.62 99 VAL A CA 1
ATOM 778 C C . VAL A 1 99 ? -1.62 -6.789 8.117 1 94.62 99 VAL A C 1
ATOM 780 O O . VAL A 1 99 ? -2.379 -6.832 7.145 1 94.62 99 VAL A O 1
ATOM 783 N N . ARG A 1 100 ? -1.352 -7.789 8.945 1 96.62 100 ARG A N 1
ATOM 784 C CA . ARG A 1 100 ? -2.354 -8.852 8.992 1 96.62 100 ARG A CA 1
ATOM 785 C C . ARG A 1 100 ? -3.668 -8.336 9.57 1 96.62 100 ARG A C 1
ATOM 787 O O . ARG A 1 100 ? -3.723 -7.918 10.727 1 96.62 100 ARG A O 1
ATOM 794 N N . SER A 1 101 ? -4.633 -8.359 8.797 1 97.88 101 SER A N 1
ATOM 795 C CA . SER A 1 101 ? -5.879 -7.699 9.172 1 97.88 101 SER A CA 1
ATOM 796 C C . SER A 1 101 ? -6.926 -8.711 9.633 1 97.88 101 SER A C 1
ATOM 798 O O . SER A 1 101 ? -8.102 -8.367 9.797 1 97.88 101 SER A O 1
ATOM 800 N N . GLY A 1 102 ? -6.578 -9.859 9.75 1 98.25 102 GLY A N 1
ATOM 801 C CA . GLY A 1 102 ? -7.492 -10.914 10.148 1 98.25 102 GLY A CA 1
ATOM 802 C C . GLY A 1 102 ? -7.473 -12.109 9.211 1 98.25 102 GLY A C 1
ATOM 803 O O . GLY A 1 102 ? -6.402 -12.625 8.875 1 98.25 102 GLY A O 1
ATOM 804 N N . ALA A 1 103 ? -8.703 -12.555 8.859 1 98.62 103 ALA A N 1
ATOM 805 C CA . ALA A 1 103 ? -8.812 -13.766 8.047 1 98.62 103 ALA A CA 1
ATOM 806 C C . ALA A 1 103 ? -9.484 -13.461 6.707 1 98.62 103 ALA A C 1
ATOM 808 O O . ALA A 1 103 ? -10.188 -12.461 6.57 1 98.62 103 ALA A O 1
ATOM 809 N N . LEU A 1 104 ? -9.148 -14.289 5.781 1 98.81 104 LEU A N 1
ATOM 810 C CA . LEU A 1 104 ? -9.961 -14.492 4.586 1 98.81 104 LEU A CA 1
ATOM 811 C C . LEU A 1 104 ? -10.734 -15.805 4.668 1 98.81 104 LEU A C 1
ATOM 813 O O . LEU A 1 104 ? -10.133 -16.875 4.691 1 98.81 104 LEU A O 1
ATOM 817 N N . GLU A 1 105 ? -11.992 -15.695 4.758 1 98.81 105 GLU A N 1
ATOM 818 C CA . GLU A 1 105 ? -12.867 -16.859 4.656 1 98.81 105 GLU A CA 1
ATOM 819 C C . GLU A 1 105 ? -13.516 -16.938 3.277 1 98.81 105 GLU A C 1
ATOM 821 O O . GLU A 1 105 ? -14.102 -15.969 2.803 1 98.81 105 GLU A O 1
ATOM 826 N N . ASP A 1 106 ? -13.414 -18.109 2.709 1 98.62 106 ASP A N 1
ATOM 827 C CA . ASP A 1 106 ? -13.898 -18.344 1.352 1 98.62 106 ASP A CA 1
ATOM 828 C C . ASP A 1 106 ? -14.938 -19.453 1.326 1 98.62 106 ASP A C 1
ATOM 830 O O . ASP A 1 106 ? -14.633 -20.609 1.64 1 98.62 106 ASP A O 1
ATOM 834 N N . PHE A 1 107 ? -16.141 -19.078 0.897 1 98.31 107 PHE A N 1
ATOM 835 C CA . PHE A 1 107 ? -17.25 -20.016 0.784 1 98.31 107 PHE A CA 1
ATOM 836 C C . PHE A 1 107 ? -17.703 -20.156 -0.667 1 98.31 107 PHE A C 1
ATOM 838 O O . PHE A 1 107 ? -17.891 -19.141 -1.357 1 98.31 107 PHE A O 1
ATOM 845 N N . ASP A 1 108 ? -17.953 -21.391 -1.031 1 97.56 108 ASP A N 1
ATOM 846 C CA . ASP A 1 108 ? -18.672 -21.641 -2.277 1 97.56 108 ASP A CA 1
ATOM 847 C C . ASP A 1 108 ? -20.016 -22.328 -2.012 1 97.56 108 ASP A C 1
ATOM 849 O O . ASP A 1 108 ? -20.109 -23.188 -1.129 1 97.56 108 ASP A O 1
ATOM 853 N N . TYR A 1 109 ? -20.938 -21.922 -2.818 1 97.44 109 TYR A N 1
ATOM 854 C CA . TYR A 1 109 ? -22.297 -22.438 -2.719 1 97.44 109 TYR A CA 1
ATOM 855 C C . TYR A 1 109 ? -22.734 -23.062 -4.039 1 97.44 109 TYR A C 1
ATOM 857 O O . TYR A 1 109 ? -23.578 -22.5 -4.75 1 97.44 109 TYR A O 1
ATOM 865 N N . LEU A 1 110 ? -22.344 -24.266 -4.262 1 95.06 110 LEU A N 1
ATOM 866 C CA . LEU A 1 110 ? -22.562 -24.875 -5.566 1 95.06 110 LEU A CA 1
ATOM 867 C C . LEU A 1 110 ? -23.594 -25.984 -5.48 1 95.06 110 LEU A C 1
ATOM 869 O O . LEU A 1 110 ? -23.859 -26.688 -6.469 1 95.06 110 LEU A O 1
ATOM 873 N N . LEU A 1 111 ? -24.156 -26.172 -4.336 1 95.19 111 LEU A N 1
ATOM 874 C CA . LEU A 1 111 ? -25.172 -27.203 -4.137 1 95.19 111 LEU A CA 1
ATOM 875 C C . LEU A 1 111 ? -26.547 -26.672 -4.473 1 95.19 111 LEU A C 1
ATOM 877 O O . LEU A 1 111 ? -26.734 -25.453 -4.629 1 95.19 111 LEU A O 1
ATOM 881 N N . SER A 1 112 ? -27.469 -27.562 -4.555 1 93.12 112 SER A N 1
ATOM 882 C CA . SER A 1 112 ? -28.844 -27.172 -4.797 1 93.12 112 SER A CA 1
ATOM 883 C C . SER A 1 112 ? -29.391 -26.328 -3.646 1 93.12 112 SER A C 1
ATOM 885 O O . SER A 1 112 ? -30.172 -25.406 -3.865 1 93.12 112 SER A O 1
ATOM 887 N N . ASP A 1 113 ? -28.984 -26.672 -2.486 1 92.94 113 ASP A N 1
ATOM 888 C CA . ASP A 1 113 ? -29.312 -25.844 -1.323 1 92.94 113 ASP A CA 1
ATOM 889 C C . ASP A 1 113 ? -28.375 -24.656 -1.21 1 92.94 113 ASP A C 1
ATOM 891 O O . ASP A 1 113 ? -27.266 -24.781 -0.671 1 92.94 113 ASP A O 1
ATOM 895 N N . ALA A 1 114 ? -28.844 -23.547 -1.474 1 90 114 ALA A N 1
ATOM 896 C CA . ALA A 1 114 ? -28.031 -22.328 -1.608 1 90 114 ALA A CA 1
ATOM 897 C C . ALA A 1 114 ? -27.594 -21.828 -0.243 1 90 114 ALA A C 1
ATOM 899 O O . ALA A 1 114 ? -26.734 -20.938 -0.156 1 90 114 ALA A O 1
ATOM 900 N N . SER A 1 115 ? -28.109 -22.359 0.752 1 92.31 115 SER A N 1
ATOM 901 C CA . SER A 1 115 ? -27.766 -21.875 2.086 1 92.31 115 SER A CA 1
ATOM 902 C C . SER A 1 115 ? -26.578 -22.641 2.662 1 92.31 115 SER A C 1
ATOM 904 O O . SER A 1 115 ? -26 -22.234 3.664 1 92.31 115 SER A O 1
ATOM 906 N N . LYS A 1 116 ? -26.234 -23.766 2.045 1 95.44 116 LYS A N 1
ATOM 907 C CA . LYS A 1 116 ? -25.172 -24.625 2.562 1 95.44 116 LYS A CA 1
ATOM 908 C C . LYS A 1 116 ? -23.922 -24.516 1.702 1 95.44 116 LYS A C 1
ATOM 910 O O . LYS A 1 116 ? -23.953 -24.75 0.495 1 95.44 116 LYS A O 1
ATOM 915 N N . PRO A 1 117 ? -22.828 -24.234 2.336 1 97.44 117 PRO A N 1
ATOM 916 C CA . PRO A 1 117 ? -21.609 -24.141 1.538 1 97.44 117 PRO A CA 1
ATOM 917 C C . PRO A 1 117 ? -21.078 -25.5 1.09 1 97.44 117 PRO A C 1
ATOM 919 O O . PRO A 1 117 ? -21.047 -26.438 1.887 1 97.44 117 PRO A O 1
ATOM 922 N N . SER A 1 118 ? -20.719 -25.594 -0.176 1 97.44 118 SER A N 1
ATOM 923 C CA . SER A 1 118 ? -20.125 -26.812 -0.711 1 97.44 118 SER A CA 1
ATOM 924 C C . SER A 1 118 ? -18.625 -26.875 -0.387 1 97.44 118 SER A C 1
ATOM 926 O O . SER A 1 118 ? -18.062 -27.953 -0.264 1 97.44 118 SER A O 1
ATOM 928 N N . HIS A 1 119 ? -17.953 -25.734 -0.337 1 97.06 119 HIS A N 1
ATOM 929 C CA . HIS A 1 119 ? -16.516 -25.625 -0.083 1 97.06 119 HIS A CA 1
ATOM 930 C C . HIS A 1 119 ? -16.219 -24.484 0.893 1 97.06 119 HIS A C 1
ATOM 932 O O . HIS A 1 119 ? -16.906 -23.469 0.896 1 97.06 119 HIS A O 1
ATOM 938 N N . TYR A 1 120 ? -15.219 -24.75 1.69 1 98.44 120 TYR A N 1
ATOM 939 C CA . TYR A 1 120 ? -14.734 -23.734 2.617 1 98.44 120 TYR A CA 1
ATOM 940 C C . TYR A 1 120 ? -13.211 -23.688 2.635 1 98.44 120 TYR A C 1
ATOM 942 O O . TYR A 1 120 ? -12.555 -24.734 2.529 1 98.44 120 TYR A O 1
ATOM 950 N N . SER A 1 121 ? -12.719 -22.5 2.729 1 98.5 121 SER A N 1
ATOM 951 C CA . SER A 1 121 ? -11.297 -22.359 3.008 1 98.5 121 SER A CA 1
ATOM 952 C C . SER A 1 121 ? -11.023 -21.156 3.906 1 98.5 121 SER A C 1
ATOM 954 O O . SER A 1 121 ? -11.828 -20.219 3.969 1 98.5 121 SER A O 1
ATOM 956 N N . TRP A 1 122 ? -9.945 -21.219 4.641 1 98.69 122 TRP A N 1
ATOM 957 C CA . TRP A 1 122 ? -9.5 -20.188 5.566 1 98.69 122 TRP A CA 1
ATOM 958 C C . TRP A 1 122 ? -8.047 -19.797 5.301 1 98.69 122 TRP A C 1
ATOM 960 O O . TRP A 1 122 ? -7.188 -20.672 5.172 1 98.69 122 TRP A O 1
ATOM 970 N N . HIS A 1 123 ? -7.797 -18.5 5.301 1 98.75 123 HIS A N 1
ATOM 971 C CA . HIS A 1 123 ? -6.453 -17.984 5.066 1 98.75 123 HIS A CA 1
ATOM 972 C C . HIS A 1 123 ? -6.172 -16.766 5.945 1 98.75 123 HIS A C 1
ATOM 974 O O . HIS A 1 123 ? -7.102 -16.125 6.445 1 98.75 123 HIS A O 1
ATOM 980 N N . GLU A 1 124 ? -4.941 -16.453 6.176 1 98.44 124 GLU A N 1
ATOM 981 C CA . GLU A 1 124 ? -4.551 -15.195 6.785 1 98.44 124 GLU A CA 1
ATOM 982 C C . GLU A 1 124 ? -4.73 -14.031 5.812 1 98.44 124 GLU A C 1
ATOM 984 O O . GLU A 1 124 ? -4.211 -14.062 4.695 1 98.44 124 GLU A O 1
ATOM 989 N N . ALA A 1 125 ? -5.438 -13.078 6.238 1 98.69 125 ALA A N 1
ATOM 990 C CA . ALA A 1 125 ? -5.637 -11.906 5.391 1 98.69 125 ALA A CA 1
ATOM 991 C C . ALA A 1 125 ? -4.648 -10.797 5.746 1 98.69 125 ALA A C 1
ATOM 993 O O . ALA A 1 125 ? -4.527 -10.414 6.91 1 98.69 125 ALA A O 1
ATOM 994 N N . TYR A 1 126 ? -3.99 -10.328 4.785 1 97.69 126 TYR A N 1
ATOM 995 C CA . TYR A 1 126 ? -3.109 -9.172 4.914 1 97.69 126 TYR A CA 1
ATOM 996 C C . TYR A 1 126 ? -3.625 -7.996 4.094 1 97.69 126 TYR A C 1
ATOM 998 O O . TYR A 1 126 ? -3.854 -8.125 2.889 1 97.69 126 TYR A O 1
ATOM 1006 N N . LEU A 1 127 ? -3.824 -6.934 4.734 1 97.75 127 LEU A N 1
ATOM 1007 C CA . LEU A 1 127 ? -4.035 -5.699 3.99 1 97.75 127 LEU A CA 1
ATOM 1008 C C . LEU A 1 127 ? -2.711 -5.148 3.469 1 97.75 127 LEU A C 1
ATOM 1010 O O . LEU A 1 127 ? -1.853 -4.738 4.254 1 97.75 127 LEU A O 1
ATOM 1014 N N . ASP A 1 128 ? -2.629 -5.07 2.189 1 96.38 128 ASP A N 1
ATOM 1015 C CA . ASP A 1 128 ? -1.379 -4.629 1.578 1 96.38 128 ASP A CA 1
ATOM 1016 C C . ASP A 1 128 ? -1.309 -3.104 1.519 1 96.38 128 ASP A C 1
ATOM 1018 O O . ASP A 1 128 ? -0.237 -2.52 1.695 1 96.38 128 ASP A O 1
ATOM 1022 N N . LYS A 1 129 ? -2.41 -2.615 1.199 1 95 129 LYS A N 1
ATOM 1023 C CA . LYS A 1 129 ? -2.525 -1.166 1.071 1 95 129 LYS A CA 1
ATOM 1024 C C . LYS A 1 129 ? -3.98 -0.718 1.179 1 95 129 LYS A C 1
ATOM 1026 O O . LYS A 1 129 ? -4.898 -1.506 0.934 1 95 129 LYS A O 1
ATOM 1031 N N . ASP A 1 130 ? -4.164 0.483 1.499 1 96.94 130 ASP A N 1
ATOM 1032 C CA . ASP A 1 130 ? -5.438 1.199 1.475 1 96.94 130 ASP A CA 1
ATOM 1033 C C . ASP A 1 130 ? -5.219 2.709 1.435 1 96.94 130 ASP A C 1
ATOM 1035 O O . ASP A 1 130 ? -5.031 3.344 2.477 1 96.94 130 ASP A O 1
ATOM 1039 N N . MET A 1 131 ? -5.355 3.266 0.272 1 96 131 MET A N 1
ATOM 1040 C CA . MET A 1 131 ? -5.125 4.691 0.075 1 96 131 MET A CA 1
ATOM 1041 C C . MET A 1 131 ? -6.414 5.402 -0.32 1 96 131 MET A C 1
ATOM 1043 O O . MET A 1 131 ? -7.164 4.91 -1.165 1 96 131 MET A O 1
ATOM 1047 N N . PHE A 1 132 ? -6.586 6.52 0.296 1 96.62 132 PHE A N 1
ATOM 1048 C CA . PHE A 1 132 ? -7.801 7.305 0.091 1 96.62 132 PHE A CA 1
ATOM 1049 C C . PHE A 1 132 ? -7.461 8.742 -0.276 1 96.62 132 PHE A C 1
ATOM 1051 O O . PHE A 1 132 ? -6.523 9.328 0.277 1 96.62 132 PHE A O 1
ATOM 1058 N N . PHE A 1 133 ? -8.18 9.227 -1.266 1 96.25 133 PHE A N 1
ATOM 1059 C CA . PHE A 1 133 ? -8.172 10.641 -1.606 1 96.25 133 PHE A CA 1
ATOM 1060 C C . PHE A 1 133 ? -9.594 11.164 -1.792 1 96.25 133 PHE A C 1
ATOM 1062 O O . PHE A 1 133 ? -10.422 10.5 -2.424 1 96.25 133 PHE A O 1
ATOM 1069 N N . GLY A 1 134 ? -9.836 12.359 -1.187 1 97.12 134 GLY A N 1
ATOM 1070 C CA . GLY A 1 134 ? -11.156 12.961 -1.349 1 97.12 134 GLY A CA 1
ATOM 1071 C C . GLY A 1 134 ? -11.117 14.477 -1.362 1 97.12 134 GLY A C 1
ATOM 1072 O O . GLY A 1 134 ? -10.234 15.086 -0.765 1 97.12 134 GLY A O 1
ATOM 1073 N N . THR A 1 135 ? -12.125 15.023 -2.049 1 97.56 135 THR A N 1
ATOM 1074 C CA . THR A 1 135 ? -12.344 16.469 -2.039 1 97.56 135 THR A CA 1
ATOM 1075 C C . THR A 1 135 ? -13.836 16.781 -1.979 1 97.56 135 THR A C 1
ATOM 1077 O O . THR A 1 135 ? -14.664 16.016 -2.473 1 97.56 135 THR A O 1
ATOM 1080 N N . SER A 1 136 ? -14.141 17.828 -1.331 1 98.06 136 SER A N 1
ATOM 1081 C CA . SER A 1 136 ? -15.516 18.297 -1.264 1 98.06 136 SER A CA 1
ATOM 1082 C C . SER A 1 136 ? -15.57 19.812 -1.151 1 98.06 136 SER A C 1
ATOM 1084 O O . SER A 1 136 ? -14.695 20.438 -0.543 1 98.06 136 SER A O 1
ATOM 1086 N N . TRP A 1 137 ? -16.656 20.391 -1.704 1 98.25 137 TRP A N 1
ATOM 1087 C CA . TRP A 1 137 ? -16.875 21.828 -1.711 1 98.25 137 TRP A CA 1
ATOM 1088 C C . TRP A 1 137 ? -18.344 22.156 -1.463 1 98.25 137 TRP A C 1
ATOM 1090 O O . TRP A 1 137 ? -19.234 21.469 -1.959 1 98.25 137 TRP A O 1
ATOM 1100 N N . GLY A 1 138 ? -18.484 23.25 -0.708 1 98 138 GLY A N 1
ATOM 1101 C CA . GLY A 1 138 ? -19.859 23.641 -0.421 1 98 138 GLY A CA 1
ATOM 1102 C C . GLY A 1 138 ? -19.953 24.875 0.454 1 98 138 GLY A C 1
ATOM 1103 O O . GLY A 1 138 ? -19.219 25.844 0.258 1 98 138 GLY A O 1
ATOM 1104 N N . ILE A 1 139 ? -21.016 24.797 1.299 1 96.94 139 ILE A N 1
ATOM 1105 C CA . ILE A 1 139 ? -21.344 26 2.064 1 96.94 139 ILE A CA 1
ATOM 1106 C C . ILE A 1 139 ? -21.438 25.656 3.549 1 96.94 139 ILE A C 1
ATOM 1108 O O . ILE A 1 139 ? -21.719 24.516 3.914 1 96.94 139 ILE A O 1
ATOM 1112 N N . ARG A 1 140 ? -21.188 26.641 4.27 1 94.31 140 ARG A N 1
ATOM 1113 C CA . ARG A 1 140 ? -21.312 26.609 5.723 1 94.31 140 ARG A CA 1
ATOM 1114 C C . ARG A 1 140 ? -22.078 27.812 6.238 1 94.31 140 ARG A C 1
ATOM 1116 O O . ARG A 1 140 ? -21.797 28.953 5.84 1 94.31 140 ARG A O 1
ATOM 1123 N N . PHE A 1 141 ? -23.094 27.578 7.172 1 92.38 141 PHE A N 1
ATOM 1124 C CA . PHE A 1 141 ? -23.844 28.703 7.723 1 92.38 141 PHE A CA 1
ATOM 1125 C C . PHE A 1 141 ? -24.172 28.453 9.188 1 92.38 141 PHE A C 1
ATOM 1127 O O . PHE A 1 141 ? -24.453 27.328 9.586 1 92.38 141 PHE A O 1
ATOM 1134 N N . PRO A 1 142 ? -24.172 29.531 9.883 1 90.5 142 PRO A N 1
ATOM 1135 C CA . PRO A 1 142 ? -24.672 29.438 11.258 1 90.5 142 PRO A CA 1
ATOM 1136 C C . PRO A 1 142 ? -26.188 29.281 11.328 1 90.5 142 PRO A C 1
ATOM 1138 O O . PRO A 1 142 ? -26.922 29.984 10.633 1 90.5 142 PRO A O 1
ATOM 1141 N N . LEU A 1 143 ? -26.641 28.344 12.031 1 89.81 143 LEU A N 1
ATOM 1142 C CA . LEU A 1 143 ? -28.078 28.156 12.234 1 89.81 143 LEU A CA 1
ATOM 1143 C C . LEU A 1 143 ? -28.547 28.969 13.43 1 89.81 143 LEU A C 1
ATOM 1145 O O . LEU A 1 143 ? -29.453 29.797 13.305 1 89.81 143 LEU A O 1
ATOM 1149 N N . VAL A 1 144 ? -27.984 28.594 14.578 1 86.44 144 VAL A N 1
ATOM 1150 C CA . VAL A 1 144 ? -28.172 29.312 15.836 1 86.44 144 VAL A CA 1
ATOM 1151 C C . VAL A 1 144 ? -26.844 29.469 16.562 1 86.44 144 VAL A C 1
ATOM 1153 O O . VAL A 1 144 ? -25.812 28.984 16.078 1 86.44 144 VAL A O 1
ATOM 1156 N N . THR A 1 145 ? -26.906 30.188 17.594 1 84.38 145 THR A N 1
ATOM 1157 C CA . THR A 1 145 ? -25.672 30.406 18.344 1 84.38 145 THR A CA 1
ATOM 1158 C C . THR A 1 145 ? -25.031 29.078 18.719 1 84.38 145 THR A C 1
ATOM 1160 O O . THR A 1 145 ? -25.656 28.234 19.344 1 84.38 145 THR A O 1
ATOM 1163 N N . GLY A 1 146 ? -23.844 28.844 18.281 1 85.94 146 GLY A N 1
ATOM 1164 C CA . GLY A 1 146 ? -23.078 27.688 18.656 1 85.94 146 GLY A CA 1
ATOM 1165 C C . GLY A 1 146 ? -23.25 26.5 17.719 1 85.94 146 GLY A C 1
ATOM 1166 O O . GLY A 1 146 ? -22.609 25.469 17.875 1 85.94 146 GLY A O 1
ATOM 1167 N N . ILE A 1 147 ? -24.219 26.672 16.844 1 92.06 147 ILE A N 1
ATOM 1168 C CA . ILE A 1 147 ? -24.469 25.578 15.922 1 92.06 147 ILE A CA 1
ATOM 1169 C C . ILE A 1 147 ? -24.266 26.047 14.484 1 92.06 147 ILE A C 1
ATOM 1171 O O . ILE A 1 147 ? -24.812 27.078 14.078 1 92.06 147 ILE A O 1
ATOM 1175 N N . ALA A 1 148 ? -23.484 25.359 13.766 1 93.19 148 ALA A N 1
ATOM 1176 C CA . ALA A 1 148 ? -23.281 25.609 12.344 1 93.19 148 ALA A CA 1
ATOM 1177 C C . ALA A 1 148 ? -23.562 24.359 11.516 1 93.19 148 ALA A C 1
ATOM 1179 O O . ALA A 1 148 ? -23.312 23.234 11.969 1 93.19 148 ALA A O 1
ATOM 1180 N N . VAL A 1 149 ? -24.109 24.578 10.359 1 96.12 149 VAL A N 1
ATOM 1181 C CA . VAL A 1 149 ? -24.375 23.5 9.414 1 96.12 149 VAL A CA 1
ATOM 1182 C C . VAL A 1 149 ? -23.484 23.656 8.188 1 96.12 149 VAL A C 1
ATOM 1184 O O . VAL A 1 149 ? -23.281 24.766 7.703 1 96.12 149 VAL A O 1
ATOM 1187 N N . GLU A 1 150 ? -23.031 22.531 7.77 1 96.81 150 GLU A N 1
ATOM 1188 C CA . GLU A 1 150 ? -22.188 22.516 6.578 1 96.81 150 GLU A CA 1
ATOM 1189 C C . GLU A 1 150 ? -22.672 21.469 5.582 1 96.81 150 GLU A C 1
ATOM 1191 O O . GLU A 1 150 ? -23.062 20.359 5.977 1 96.81 150 GLU A O 1
ATOM 1196 N N . SER A 1 151 ? -22.719 21.844 4.352 1 97.69 151 SER A N 1
ATOM 1197 C CA . SER A 1 151 ? -23.047 20.938 3.252 1 97.69 151 SER A CA 1
ATOM 1198 C C . SER A 1 151 ? -22.031 21.062 2.123 1 97.69 151 SER A C 1
ATOM 1200 O O . SER A 1 151 ? -21.656 22.172 1.727 1 97.69 151 SER A O 1
ATOM 1202 N N . GLN A 1 152 ? -21.594 19.891 1.691 1 98.44 152 GLN A N 1
ATOM 1203 C CA . GLN A 1 152 ? -20.609 19.906 0.613 1 98.44 152 GLN A CA 1
ATOM 1204 C C . GLN A 1 152 ? -20.922 18.812 -0.417 1 98.44 152 GLN A C 1
ATOM 1206 O O . GLN A 1 152 ? -21.516 17.781 -0.084 1 98.44 152 GLN A O 1
ATOM 1211 N N . LEU A 1 153 ? -20.547 19.062 -1.688 1 98.5 153 LEU A N 1
ATOM 1212 C CA . LEU A 1 153 ? -20.469 18.062 -2.756 1 98.5 153 LEU A CA 1
ATOM 1213 C C . LEU A 1 153 ? -19.016 17.703 -3.057 1 98.5 153 LEU A C 1
ATOM 1215 O O . LEU A 1 153 ? -18.156 18.594 -3.117 1 98.5 153 LEU A O 1
ATOM 1219 N N . GLY A 1 154 ? -18.844 16.344 -3.174 1 98.25 154 GLY A N 1
ATOM 1220 C CA . GLY A 1 154 ? -17.453 15.961 -3.393 1 98.25 154 GLY A CA 1
ATOM 1221 C C . GLY A 1 154 ? -17.297 14.648 -4.141 1 98.25 154 GLY A C 1
ATOM 1222 O O . GLY A 1 154 ? -18.281 14.102 -4.645 1 98.25 154 GLY A O 1
ATOM 1223 N N . PHE A 1 155 ? -16.047 14.289 -4.312 1 98.25 155 PHE A N 1
ATOM 1224 C CA . PHE A 1 155 ? -15.641 13.031 -4.922 1 98.25 155 PHE A CA 1
ATOM 1225 C C . PHE A 1 155 ? -14.547 12.352 -4.094 1 98.25 155 PHE A C 1
ATOM 1227 O O . PHE A 1 155 ? -13.781 13.023 -3.406 1 98.25 155 PHE A O 1
ATOM 1234 N N . ALA A 1 156 ? -14.586 11.062 -4.18 1 98.19 156 ALA A N 1
ATOM 1235 C CA . ALA A 1 156 ? -13.547 10.305 -3.482 1 98.19 156 ALA A CA 1
ATOM 1236 C C . ALA A 1 156 ? -13.016 9.164 -4.355 1 98.19 156 ALA A C 1
ATOM 1238 O O . ALA A 1 156 ? -13.75 8.625 -5.188 1 98.19 156 ALA A O 1
ATOM 1239 N N . TYR A 1 157 ? -11.781 8.914 -4.184 1 97.69 157 TYR A N 1
ATOM 1240 C CA . TYR A 1 157 ? -11.07 7.781 -4.766 1 97.69 157 TYR A CA 1
ATOM 1241 C C . TYR A 1 157 ? -10.375 6.961 -3.686 1 97.69 157 TYR A C 1
ATOM 1243 O O . TYR A 1 157 ? -9.828 7.516 -2.732 1 97.69 157 TYR A O 1
ATOM 1251 N N . GLN A 1 158 ? -10.414 5.672 -3.855 1 97.62 158 GLN A N 1
ATOM 1252 C CA . GLN A 1 158 ? -9.75 4.777 -2.916 1 97.62 158 GLN A CA 1
ATOM 1253 C C . GLN A 1 158 ? -9.203 3.541 -3.627 1 97.62 158 GLN A C 1
ATOM 1255 O O . GLN A 1 158 ? -9.859 2.977 -4.5 1 97.62 158 GLN A O 1
ATOM 1260 N N . ASN A 1 159 ? -8.008 3.182 -3.326 1 97.31 159 ASN A N 1
ATOM 1261 C CA . ASN A 1 159 ? -7.391 1.944 -3.793 1 97.31 159 ASN A CA 1
ATOM 1262 C C . ASN A 1 159 ? -6.938 1.07 -2.629 1 97.31 159 ASN A C 1
ATOM 1264 O O . ASN A 1 159 ? -6.18 1.521 -1.768 1 97.31 159 ASN A O 1
ATOM 1268 N N . ARG A 1 160 ? -7.395 -0.136 -2.615 1 97.62 160 ARG A N 1
ATOM 1269 C CA . ARG A 1 160 ? -7.059 -1.058 -1.536 1 97.62 160 ARG A CA 1
ATOM 1270 C C . ARG A 1 160 ? -6.809 -2.463 -2.074 1 97.62 160 ARG A C 1
ATOM 1272 O O . ARG A 1 160 ? -7.32 -2.828 -3.133 1 97.62 160 ARG A O 1
ATOM 1279 N N . LYS A 1 161 ? -6.047 -3.221 -1.336 1 98.06 161 LYS A N 1
ATOM 1280 C CA . LYS A 1 161 ? -5.668 -4.566 -1.76 1 98.06 161 LYS A CA 1
ATOM 1281 C C . LYS A 1 161 ? -5.441 -5.477 -0.558 1 98.06 161 LYS A C 1
ATOM 1283 O O . LYS A 1 161 ? -4.852 -5.062 0.442 1 98.06 161 LYS A O 1
ATOM 1288 N N . TRP A 1 162 ? -5.949 -6.672 -0.665 1 98.44 162 TRP A N 1
ATOM 1289 C CA . TRP A 1 162 ? -5.684 -7.734 0.302 1 98.44 162 TRP A CA 1
ATOM 1290 C C . TRP A 1 162 ? -5 -8.922 -0.367 1 98.44 162 TRP A C 1
ATOM 1292 O O . TRP A 1 162 ? -5.195 -9.164 -1.56 1 98.44 162 TRP A O 1
ATOM 1302 N N . THR A 1 163 ? -4.266 -9.617 0.439 1 98.38 163 THR A N 1
ATOM 1303 C CA . THR A 1 163 ? -3.729 -10.922 0.052 1 98.38 163 THR A CA 1
ATOM 1304 C C . THR A 1 163 ? -4.043 -11.969 1.1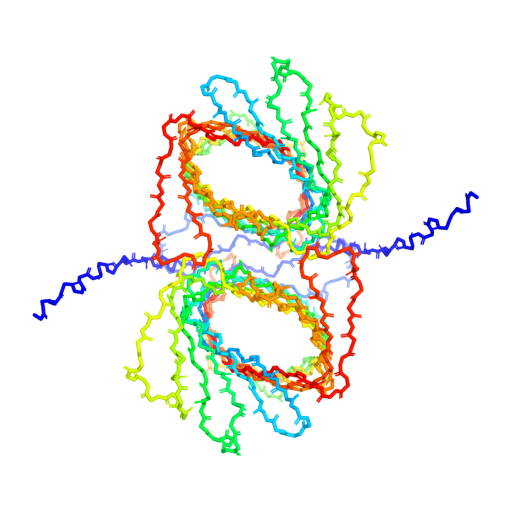1 1 98.38 163 THR A C 1
ATOM 1306 O O . THR A 1 163 ? -3.764 -11.773 2.295 1 98.38 163 THR A O 1
ATOM 1309 N N . GLY A 1 164 ? -4.688 -13.039 0.688 1 98.62 164 GLY A N 1
ATOM 1310 C CA . GLY A 1 164 ? -4.852 -14.219 1.518 1 98.62 164 GLY A CA 1
ATOM 1311 C C . GLY A 1 164 ? -3.73 -15.227 1.351 1 98.62 164 GLY A C 1
ATOM 1312 O O . GLY A 1 164 ? -3.416 -15.633 0.23 1 98.62 164 GLY A O 1
ATOM 1313 N N . GLN A 1 165 ? -3.162 -15.586 2.502 1 97.69 165 GLN A N 1
ATOM 1314 C CA . GLN A 1 165 ? -2.02 -16.484 2.436 1 97.69 165 GLN A CA 1
ATOM 1315 C C . GLN A 1 165 ? -2.141 -17.609 3.469 1 97.69 165 GLN A C 1
ATOM 1317 O O . GLN A 1 165 ? -2.83 -17.453 4.48 1 97.69 165 GLN A O 1
ATOM 1322 N N . ASN A 1 166 ? -1.374 -18.672 3.115 1 98.06 166 ASN A N 1
ATOM 1323 C CA . ASN A 1 166 ? -1.339 -19.812 4.031 1 98.06 166 ASN A CA 1
ATOM 1324 C C . ASN A 1 166 ? -2.744 -20.297 4.371 1 98.06 166 ASN A C 1
ATOM 1326 O O . ASN A 1 166 ? -3.686 -20.078 3.607 1 98.06 166 ASN A O 1
ATOM 1330 N N . GLY A 1 167 ? -2.867 -21.109 5.312 1 98.19 167 GLY A N 1
ATOM 1331 C CA . GLY A 1 167 ? -4.164 -21.578 5.762 1 98.19 167 GLY A CA 1
ATOM 1332 C C . GLY A 1 167 ? -4.5 -22.969 5.25 1 98.19 167 GLY A C 1
ATOM 1333 O O . GLY A 1 167 ? -3.641 -23.859 5.238 1 98.19 167 GLY A O 1
ATOM 1334 N N . TYR A 1 168 ? -5.855 -23.156 4.922 1 98.56 168 TYR A N 1
ATOM 1335 C CA . TYR A 1 168 ? -6.246 -24.5 4.547 1 98.56 168 TYR A CA 1
ATOM 1336 C C . TYR A 1 168 ? -7.535 -24.5 3.734 1 98.56 168 TYR A C 1
ATOM 1338 O O . TYR A 1 168 ? -8.289 -23.516 3.76 1 98.56 168 TYR A O 1
ATOM 1346 N N . LEU A 1 169 ? -7.699 -25.578 3.043 1 97.75 169 LEU A N 1
ATOM 1347 C CA . LEU A 1 169 ? -8.961 -25.922 2.391 1 97.75 169 LEU A CA 1
ATOM 1348 C C . LEU A 1 169 ? -9.695 -27 3.174 1 97.75 169 LEU A C 1
ATOM 1350 O O . LEU A 1 169 ? -9.078 -27.922 3.709 1 97.75 169 LEU A O 1
ATOM 1354 N N . GLN A 1 170 ? -10.977 -26.859 3.23 1 97.25 170 GLN A N 1
ATOM 1355 C CA . GLN A 1 170 ? -11.867 -27.906 3.73 1 97.25 170 GLN A CA 1
ATOM 1356 C C . GLN A 1 170 ? -13 -28.172 2.744 1 97.25 170 GLN A C 1
ATOM 1358 O O . GLN A 1 170 ? -14.055 -27.547 2.805 1 97.25 170 GLN A O 1
ATOM 1363 N N . TYR A 1 171 ? -12.711 -29.125 1.98 1 95.69 171 TYR A N 1
ATOM 1364 C CA . TYR A 1 171 ? -13.672 -29.516 0.956 1 95.69 171 TYR A CA 1
ATOM 1365 C C . TYR A 1 171 ? -14.258 -30.891 1.253 1 95.69 171 TYR A C 1
ATOM 1367 O O . TYR A 1 171 ? -13.547 -31.891 1.211 1 95.69 171 TYR A O 1
ATOM 1375 N N . PRO A 1 172 ? -15.469 -30.922 1.473 1 95.62 172 PRO A N 1
ATOM 1376 C CA . PRO A 1 172 ? -16.078 -32.25 1.712 1 95.62 172 PRO A CA 1
ATOM 1377 C C . PRO A 1 172 ? -16.047 -33.125 0.477 1 95.62 172 PRO A C 1
ATOM 1379 O O . PRO A 1 172 ? -16.141 -32.656 -0.65 1 95.62 172 PRO A O 1
ATOM 1382 N N . VAL A 1 173 ? -16.031 -34.406 0.789 1 92.38 173 VAL A N 1
ATOM 1383 C CA . VAL A 1 173 ? -16.094 -35.375 -0.297 1 92.38 173 VAL A CA 1
ATOM 1384 C C . VAL A 1 173 ? -17.5 -35.375 -0.893 1 92.38 173 VAL A C 1
ATOM 1386 O O . VAL A 1 173 ? -17.672 -35.531 -2.105 1 92.38 173 VAL A O 1
ATOM 1389 N N . SER A 1 174 ? -18.391 -35.312 -0.059 1 92.06 174 SER A N 1
ATOM 1390 C CA . SER A 1 174 ? -19.781 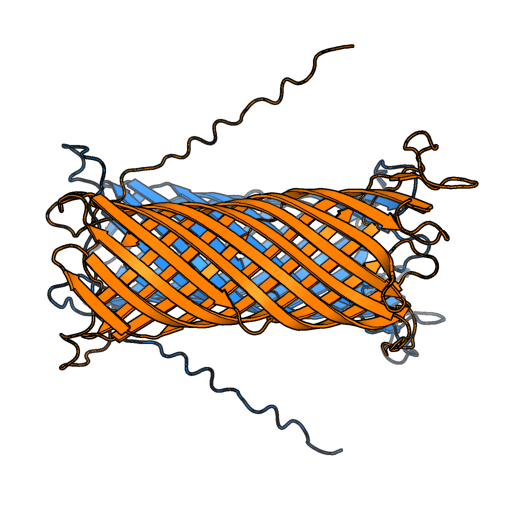-35.219 -0.469 1 92.06 174 SER A CA 1
ATOM 1391 C C . SER A 1 174 ? -20.578 -34.344 0.494 1 92.06 174 SER A C 1
ATOM 1393 O O . SER A 1 174 ? -20.234 -34.25 1.672 1 92.06 174 SER A O 1
ATOM 1395 N N . GLY A 1 175 ? -21.625 -33.781 -0.091 1 93.62 175 GLY A N 1
ATOM 1396 C CA . GLY A 1 175 ? -22.484 -32.969 0.747 1 93.62 175 GLY A CA 1
ATOM 1397 C C . GLY A 1 175 ? -21.938 -31.578 1.007 1 93.62 175 GLY A C 1
ATOM 1398 O O . GLY A 1 175 ? -21.266 -31 0.144 1 93.62 175 GLY A O 1
ATOM 1399 N N . TYR A 1 176 ? -22.406 -31 2.15 1 96.19 176 TYR A N 1
ATOM 1400 C CA . TYR A 1 176 ? -22.016 -29.625 2.461 1 96.19 176 TYR A CA 1
ATOM 1401 C C . TYR A 1 176 ? -20.906 -29.609 3.518 1 96.19 176 TYR A C 1
ATOM 1403 O O . TYR A 1 176 ? -20.672 -30.609 4.203 1 96.19 176 TYR A O 1
ATOM 1411 N N . TRP A 1 177 ? -20.172 -28.547 3.574 1 97.81 177 TRP A N 1
ATOM 1412 C CA . TRP A 1 177 ? -19.109 -28.328 4.566 1 97.81 177 TRP A CA 1
ATOM 1413 C C . TRP A 1 177 ? -19.703 -28.266 5.973 1 97.81 177 TRP A C 1
ATOM 1415 O O . TRP A 1 177 ? -20.641 -27.5 6.227 1 97.81 177 TRP A O 1
ATOM 1425 N N . THR A 1 178 ? -19.156 -28.984 6.941 1 96.25 178 THR A N 1
ATOM 1426 C CA . THR A 1 178 ? -19.656 -29.047 8.305 1 96.25 178 THR A CA 1
ATOM 1427 C C . THR A 1 178 ? -18.641 -28.453 9.289 1 96.25 178 THR A C 1
ATOM 1429 O O . THR A 1 178 ? -18.969 -28.188 10.445 1 96.25 178 THR A O 1
ATOM 1432 N N . GLY A 1 179 ? -17.469 -28.297 8.836 1 96.06 179 GLY A N 1
ATOM 1433 C CA . GLY A 1 179 ? -16.391 -27.844 9.711 1 96.06 179 GLY A CA 1
ATOM 1434 C C . GLY A 1 179 ? -15.539 -28.984 10.227 1 96.06 179 GLY A C 1
ATOM 1435 O O . GLY A 1 179 ? -14.477 -28.766 10.805 1 96.06 179 GLY A O 1
ATOM 1436 N N . ALA A 1 180 ? -15.938 -30.203 9.977 1 94.81 180 ALA A N 1
ATOM 1437 C CA . ALA A 1 180 ? -15.242 -31.375 10.508 1 94.81 180 ALA A CA 1
ATOM 1438 C C . ALA A 1 180 ? -14.312 -31.984 9.469 1 94.81 180 ALA A C 1
ATOM 1440 O O . ALA A 1 180 ? -13.523 -32.875 9.781 1 94.81 180 ALA A O 1
ATOM 1441 N N . GLU A 1 181 ? -14.422 -31.562 8.242 1 96.19 181 GLU A N 1
ATOM 1442 C CA . GLU A 1 181 ? -13.633 -32.125 7.152 1 96.19 181 GLU A CA 1
ATOM 1443 C C . GLU A 1 181 ? -12.141 -31.922 7.402 1 96.19 181 GLU A C 1
ATOM 1445 O O . GLU A 1 181 ? -11.734 -31 8.117 1 96.19 181 GLU A O 1
ATOM 1450 N N . SER A 1 182 ? -11.367 -32.812 6.789 1 95.75 182 SER A N 1
ATOM 1451 C CA . SER A 1 182 ? -9.922 -32.688 6.895 1 95.75 182 SER A CA 1
ATOM 1452 C C . SER A 1 182 ? -9.414 -31.406 6.258 1 95.75 182 SER A C 1
ATOM 1454 O O . SER A 1 182 ? -9.953 -30.953 5.246 1 95.75 182 SER A O 1
ATOM 1456 N N . LYS A 1 183 ? -8.344 -30.859 6.879 1 97 183 LYS A N 1
ATOM 1457 C CA . LYS A 1 183 ? -7.742 -29.625 6.395 1 97 183 LYS A CA 1
ATOM 1458 C C . LYS A 1 183 ? -6.555 -29.906 5.477 1 97 183 LYS A C 1
ATOM 1460 O O . LYS A 1 183 ? -5.637 -30.641 5.855 1 97 183 LYS A O 1
ATOM 1465 N N . GLN A 1 184 ? -6.695 -29.453 4.312 1 97.44 184 GLN A N 1
ATOM 1466 C CA . GLN A 1 184 ? -5.539 -29.438 3.422 1 97.44 184 GLN A CA 1
ATOM 1467 C C . GLN A 1 184 ? -4.746 -28.141 3.578 1 97.44 184 GLN A C 1
ATOM 1469 O O . GLN A 1 184 ? -5.168 -27.094 3.094 1 97.44 184 GLN A O 1
ATOM 1474 N N . ILE A 1 185 ? -3.605 -28.203 4.109 1 97.75 185 ILE A N 1
ATOM 1475 C CA . ILE A 1 185 ? -2.807 -27.047 4.473 1 97.75 185 ILE A CA 1
ATOM 1476 C C . ILE A 1 185 ? -2.154 -26.453 3.225 1 97.75 185 ILE A C 1
ATOM 1478 O O . ILE A 1 185 ? -1.703 -27.188 2.344 1 97.75 185 ILE A O 1
ATOM 1482 N N . LEU A 1 186 ? -2.139 -25.203 3.137 1 97.25 186 LEU A N 1
ATOM 1483 C CA . LEU A 1 186 ? -1.518 -24.469 2.037 1 97.25 186 LEU A CA 1
ATOM 1484 C C . LEU A 1 186 ? -0.501 -23.469 2.561 1 97.25 186 LEU A C 1
ATOM 1486 O O . LEU A 1 186 ? -0.727 -22.828 3.594 1 97.25 186 LEU A O 1
ATOM 1490 N N . ALA A 1 187 ? 0.597 -23.219 1.81 1 97.44 187 ALA A N 1
ATOM 1491 C CA . ALA A 1 187 ? 1.605 -22.203 2.131 1 97.44 187 ALA A CA 1
ATOM 1492 C C . ALA A 1 187 ? 1.673 -21.141 1.047 1 97.44 187 ALA A C 1
ATOM 1494 O O . ALA A 1 187 ? 1.552 -21.438 -0.143 1 97.44 187 ALA A O 1
ATOM 1495 N N . GLY A 1 188 ? 1.905 -19.922 1.53 1 97.38 188 GLY A N 1
ATOM 1496 C CA . GLY A 1 188 ? 2.131 -18.844 0.582 1 97.38 188 GLY A CA 1
ATOM 1497 C C . GLY A 1 188 ? 0.854 -18.125 0.172 1 97.38 188 GLY A C 1
ATOM 1498 O O . GLY A 1 188 ? -0.188 -18.297 0.809 1 97.38 188 GLY A O 1
ATOM 1499 N N . PRO A 1 189 ? 0.943 -17.297 -0.886 1 97.88 189 PRO A N 1
ATOM 1500 C CA . PRO A 1 189 ? -0.238 -16.578 -1.356 1 97.88 189 PRO A CA 1
ATOM 1501 C C . PRO A 1 189 ? -1.256 -17.484 -2.041 1 97.88 189 PRO A C 1
ATOM 1503 O O . PRO A 1 189 ? -0.88 -18.344 -2.844 1 97.88 189 PRO A O 1
ATOM 1506 N N . VAL A 1 190 ? -2.479 -17.266 -1.763 1 98.31 190 VAL A N 1
ATOM 1507 C CA . VAL A 1 190 ? -3.541 -18.094 -2.32 1 98.31 190 VAL A CA 1
ATOM 1508 C C . VAL A 1 190 ? -4.449 -17.234 -3.209 1 98.31 190 VAL A C 1
ATOM 1510 O O . VAL A 1 190 ? -4.734 -17.609 -4.352 1 98.31 190 VAL A O 1
ATOM 1513 N N . ILE A 1 191 ? -4.891 -16.078 -2.664 1 98.56 191 ILE A N 1
ATOM 1514 C CA . ILE A 1 191 ? -5.797 -15.164 -3.354 1 98.56 191 ILE A CA 1
ATOM 1515 C C . ILE A 1 191 ? -5.383 -13.719 -3.066 1 98.56 191 ILE A C 1
ATOM 1517 O O . ILE A 1 191 ? -4.996 -13.391 -1.945 1 98.56 191 ILE A O 1
ATOM 1521 N N . SER A 1 192 ? -5.434 -12.883 -3.992 1 98.5 192 SER A N 1
ATOM 1522 C CA . SER A 1 192 ? -5.363 -11.445 -3.754 1 98.5 192 SER A CA 1
ATOM 1523 C C . SER A 1 192 ? -6.57 -10.727 -4.352 1 98.5 192 SER A C 1
ATOM 1525 O O . SER A 1 192 ? -7.152 -11.188 -5.336 1 98.5 192 SER A O 1
ATOM 1527 N N . TYR A 1 193 ? -6.934 -9.672 -3.758 1 98.69 193 TYR A N 1
ATOM 1528 C CA . TYR A 1 193 ? -8.109 -8.898 -4.148 1 98.69 193 TYR A CA 1
ATOM 1529 C C . TYR A 1 193 ? -7.828 -7.402 -4.047 1 98.69 193 TYR A C 1
ATOM 1531 O O . TYR A 1 193 ? -7.535 -6.887 -2.965 1 98.69 193 TYR A O 1
ATOM 1539 N N . GLU A 1 194 ? -7.879 -6.758 -5.16 1 98.31 194 GLU A N 1
ATOM 1540 C CA . GLU A 1 194 ? -7.637 -5.32 -5.23 1 98.31 194 GLU A CA 1
ATOM 1541 C C . GLU A 1 194 ? -8.867 -4.578 -5.742 1 98.31 194 GLU A C 1
ATOM 1543 O O . GLU A 1 194 ? -9.508 -5.008 -6.703 1 98.31 194 GLU A O 1
ATOM 1548 N N . GLN A 1 195 ? -9.148 -3.447 -5.098 1 98.44 195 GLN A N 1
ATOM 1549 C CA . GLN A 1 195 ? -10.266 -2.604 -5.512 1 98.44 195 GLN A CA 1
ATOM 1550 C C . GLN A 1 195 ? -9.805 -1.164 -5.738 1 98.44 195 GLN A C 1
ATOM 1552 O O . GLN A 1 195 ? -9.047 -0.615 -4.938 1 98.44 195 GLN A O 1
ATOM 1557 N N . SER A 1 196 ? -10.297 -0.615 -6.789 1 97.94 196 SER A N 1
ATOM 1558 C CA . SER A 1 196 ? -10.305 0.828 -7.004 1 97.94 196 SER A CA 1
ATOM 1559 C C . SER A 1 196 ? -11.719 1.386 -6.973 1 97.94 196 SER A C 1
ATOM 1561 O O . SER A 1 196 ? -12.547 1.043 -7.82 1 97.94 196 SER A O 1
ATOM 1563 N N . LEU A 1 197 ? -11.953 2.23 -6.059 1 98.5 197 LEU A N 1
ATOM 1564 C CA . LEU A 1 197 ? -13.281 2.812 -5.875 1 98.5 197 LEU A CA 1
ATOM 1565 C C . LEU A 1 197 ? -13.297 4.273 -6.312 1 98.5 197 LEU A C 1
ATOM 1567 O O . LEU A 1 197 ? -12.352 5.02 -6.035 1 98.5 197 LEU A O 1
ATOM 1571 N N . TRP A 1 198 ? -14.383 4.609 -6.887 1 97.88 198 TRP A N 1
ATOM 1572 C CA . TRP A 1 198 ? -14.711 5.992 -7.211 1 97.88 198 TRP A CA 1
ATOM 1573 C C . TRP A 1 198 ? -16.172 6.297 -6.879 1 97.88 198 TRP A C 1
ATOM 1575 O O . TRP A 1 198 ? -17.062 5.559 -7.285 1 97.88 198 TRP A O 1
ATOM 1585 N N . TYR A 1 199 ? -16.344 7.465 -6.199 1 98.5 199 TYR A N 1
ATOM 1586 C CA . TYR A 1 199 ? -17.734 7.781 -5.906 1 98.5 199 TYR A CA 1
ATOM 1587 C C . TYR A 1 199 ? -17.906 9.266 -5.598 1 98.5 199 TYR A C 1
ATOM 1589 O O . TYR A 1 199 ? -17.062 9.867 -4.934 1 98.5 199 TYR A O 1
ATOM 1597 N N . PRO A 1 200 ? -18.969 9.828 -6.117 1 98.5 200 PRO A N 1
ATOM 1598 C CA . PRO A 1 200 ? -19.391 11.133 -5.613 1 98.5 200 PRO A CA 1
ATOM 1599 C C . PRO A 1 200 ? -20.031 11.047 -4.223 1 98.5 200 PRO A C 1
ATOM 1601 O O . PRO A 1 200 ? -20.453 9.969 -3.797 1 98.5 200 PRO A O 1
ATOM 1604 N N . ARG A 1 201 ? -19.984 12.203 -3.551 1 98.31 201 ARG A N 1
ATOM 1605 C CA . ARG A 1 201 ? -20.594 12.188 -2.225 1 98.31 201 ARG A CA 1
ATOM 1606 C C . ARG A 1 201 ? -21.25 13.523 -1.9 1 98.31 201 ARG A C 1
ATOM 1608 O O . ARG A 1 201 ? -20.75 14.578 -2.309 1 98.31 201 ARG A O 1
ATOM 1615 N N . LEU A 1 202 ? -22.359 13.398 -1.247 1 98.5 202 LEU A N 1
ATOM 1616 C CA . LEU A 1 202 ? -23 14.531 -0.582 1 98.5 202 LEU A CA 1
ATOM 1617 C C . LEU A 1 202 ? -22.734 14.5 0.92 1 98.5 202 LEU A C 1
ATOM 1619 O O . LEU A 1 202 ? -23.188 13.586 1.612 1 98.5 202 LEU A O 1
ATOM 1623 N N . VAL A 1 203 ? -22.109 15.531 1.342 1 98.19 203 VAL A N 1
ATOM 1624 C CA . VAL A 1 203 ? -21.672 15.578 2.736 1 98.19 203 VAL A CA 1
ATOM 1625 C C . VAL A 1 203 ? -22.531 16.578 3.506 1 98.19 203 VAL A C 1
ATOM 1627 O O . VAL A 1 203 ? -22.766 17.688 3.041 1 98.19 203 VAL A O 1
ATOM 1630 N N . LEU A 1 204 ? -23.016 16.172 4.68 1 98.06 204 LEU A N 1
ATOM 1631 C CA . LEU A 1 204 ? -23.719 17.031 5.629 1 98.06 204 LEU A CA 1
ATOM 1632 C C . LEU A 1 204 ? -23.125 16.906 7.023 1 98.06 204 LEU A C 1
ATOM 1634 O O . LEU A 1 204 ? -22.828 15.797 7.477 1 98.06 204 LEU A O 1
ATOM 1638 N N . ALA A 1 205 ? -22.938 18.047 7.617 1 97.44 205 ALA A N 1
ATOM 1639 C CA . ALA A 1 205 ? -22.422 18.031 8.977 1 97.44 205 ALA A CA 1
ATOM 1640 C C . ALA A 1 205 ? -23.047 19.141 9.82 1 97.44 205 ALA A C 1
ATOM 1642 O O . ALA A 1 205 ? -23.375 20.219 9.305 1 97.44 205 ALA A O 1
ATOM 1643 N N . VAL A 1 206 ? -23.188 18.875 11.078 1 96.69 206 VAL A N 1
ATOM 1644 C CA . VAL A 1 206 ? -23.594 19.828 12.102 1 96.69 206 VAL A CA 1
ATOM 1645 C C . VAL A 1 206 ? -22.484 19.969 13.141 1 96.69 206 VAL A C 1
ATOM 1647 O O . VAL A 1 206 ? -22.031 18.984 13.711 1 96.69 206 VAL A O 1
ATOM 1650 N N . ASN A 1 207 ? -22.109 21.172 13.32 1 93.44 207 ASN A N 1
ATOM 1651 C CA . ASN A 1 207 ? -21.109 21.484 14.328 1 93.44 207 ASN A CA 1
ATOM 1652 C C . ASN A 1 207 ? -21.734 22.234 15.508 1 93.44 207 ASN A C 1
ATOM 1654 O O . ASN A 1 207 ? -22.375 23.281 15.32 1 93.44 207 ASN A O 1
ATOM 1658 N N . TRP A 1 208 ? -21.438 21.656 16.672 1 94 208 TRP A N 1
ATOM 1659 C CA . TRP A 1 208 ? -22.031 22.203 17.891 1 94 208 TRP A CA 1
ATOM 1660 C C . TRP A 1 208 ? -20.969 22.594 18.906 1 94 208 TRP A C 1
ATOM 1662 O O . TRP A 1 208 ? -20.234 21.734 19.391 1 94 208 TRP A O 1
ATOM 1672 N N . GLY A 1 209 ? -20.906 23.859 19.172 1 90.44 209 GLY A N 1
ATOM 1673 C CA . GLY A 1 209 ? -20.094 24.297 20.297 1 90.44 209 GLY A CA 1
ATOM 1674 C C . GLY A 1 209 ? -20.766 24.062 21.641 1 90.44 209 GLY A C 1
ATOM 1675 O O . GLY A 1 209 ? -21.719 24.75 21.984 1 90.44 209 GLY A O 1
ATOM 1676 N N . LEU A 1 210 ? -20.25 23.094 22.406 1 87.44 210 LEU A N 1
ATOM 1677 C CA . LEU A 1 210 ? -20.875 22.719 23.672 1 87.44 210 LEU A CA 1
ATOM 1678 C C . LEU A 1 210 ? -20.469 23.688 24.781 1 87.44 210 LEU A C 1
ATOM 1680 O O . LEU A 1 210 ? -21.266 24.016 25.656 1 87.44 210 LEU A O 1
ATOM 1684 N N . SER A 1 211 ? -19.219 23.906 24.797 1 83 211 SER A N 1
ATOM 1685 C CA . SER A 1 211 ? -18.625 24.875 25.719 1 83 211 SER A CA 1
ATOM 1686 C C . SER A 1 211 ? -17.578 25.734 25 1 83 211 SER A C 1
ATOM 1688 O O . SER A 1 211 ? -17.422 25.656 23.781 1 83 211 SER A O 1
ATOM 1690 N N . GLY A 1 212 ? -16.984 26.547 25.766 1 77.31 212 GLY A N 1
ATOM 1691 C CA . GLY A 1 212 ? -15.953 27.406 25.203 1 77.31 212 GLY A CA 1
ATOM 1692 C C . GLY A 1 212 ? -14.781 26.641 24.625 1 77.31 212 GLY A C 1
ATOM 1693 O O . GLY A 1 212 ? -14.086 27.141 23.734 1 77.31 212 GLY A O 1
ATOM 1694 N N . THR A 1 213 ? -14.617 25.438 25.016 1 83.06 213 THR A N 1
ATOM 1695 C CA . THR A 1 213 ? -13.414 24.75 24.578 1 83.06 213 THR A CA 1
ATOM 1696 C C . THR A 1 213 ? -13.766 23.406 23.922 1 83.06 213 THR A C 1
ATOM 1698 O O . THR A 1 213 ? -12.898 22.75 23.359 1 83.06 213 THR A O 1
ATOM 1701 N N . THR A 1 214 ? -15.008 23.062 24.094 1 89.69 214 THR A N 1
ATOM 1702 C CA . THR A 1 214 ? -15.391 21.75 23.609 1 89.69 214 THR A CA 1
ATOM 1703 C C . THR A 1 214 ? -16.453 21.859 22.516 1 89.69 214 THR A C 1
ATOM 1705 O O . THR A 1 214 ? -17.344 22.703 22.594 1 89.69 214 THR A O 1
ATOM 1708 N N . GLY A 1 215 ? -16.328 21.031 21.578 1 92.62 215 GLY A N 1
ATOM 1709 C CA . GLY A 1 215 ? -17.312 20.969 20.516 1 92.62 215 GLY A CA 1
ATOM 1710 C C . GLY A 1 215 ? -17.625 19.562 20.047 1 92.62 215 GLY A C 1
ATOM 1711 O O . GLY A 1 215 ? -16.891 18.625 20.375 1 92.62 215 GLY A O 1
ATOM 1712 N N . LEU A 1 216 ? -18.734 19.5 19.422 1 94.94 216 LEU A N 1
ATOM 1713 C CA . LEU A 1 216 ? -19.203 18.234 18.844 1 94.94 216 LEU A CA 1
ATOM 1714 C C . LEU A 1 216 ? -19.562 18.422 17.375 1 94.94 216 LEU A C 1
ATOM 1716 O O . LEU A 1 216 ? -20.203 19.406 17 1 94.94 216 LEU A O 1
ATOM 1720 N N . SER A 1 217 ? -19.094 17.5 16.594 1 95.62 217 SER A N 1
ATOM 1721 C CA . SER A 1 217 ? -19.469 17.453 15.188 1 95.62 217 SER A CA 1
ATOM 1722 C C . SER A 1 217 ? -20.125 16.125 14.828 1 95.62 217 SER A C 1
ATOM 1724 O O . SER A 1 217 ? -19.609 15.062 15.164 1 95.62 217 SER A O 1
ATOM 1726 N N . VAL A 1 218 ? -21.297 16.219 14.242 1 97.44 218 VAL A N 1
ATOM 1727 C CA . VAL A 1 218 ? -22 15.047 13.711 1 97.44 218 VAL A CA 1
ATOM 1728 C C . VAL A 1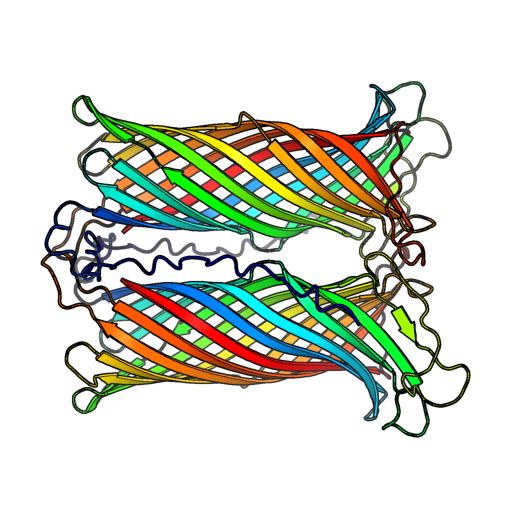 218 ? -22.281 15.234 12.227 1 97.44 218 VAL A C 1
ATOM 1730 O O . VAL A 1 218 ? -22.766 16.297 11.805 1 97.44 218 VAL A O 1
ATOM 1733 N N . GLY A 1 219 ? -21.969 14.164 11.453 1 97.56 219 GLY A N 1
ATOM 1734 C CA . GLY A 1 219 ? -22.219 14.297 10.031 1 97.56 219 GLY A CA 1
ATOM 1735 C C . GLY A 1 219 ? -22.203 12.969 9.297 1 97.56 219 GLY A C 1
ATOM 1736 O O . GLY A 1 219 ? -22.141 11.914 9.922 1 97.56 219 GLY A O 1
ATOM 1737 N N . GLY A 1 220 ? -22.406 13.094 8.008 1 97.5 220 GLY A N 1
ATOM 1738 C CA . GLY A 1 220 ? -22.422 11.922 7.148 1 97.5 220 GLY A CA 1
ATOM 1739 C C . GLY A 1 220 ? -22.344 12.273 5.672 1 97.5 220 GLY A C 1
ATOM 1740 O O . GLY A 1 220 ? -22.328 13.445 5.305 1 97.5 220 GLY A O 1
ATOM 1741 N N . SER A 1 221 ? -22.188 11.234 4.961 1 98.38 221 SER A N 1
ATOM 1742 C CA . SER A 1 221 ? -22.188 11.352 3.508 1 98.38 221 SER A CA 1
ATOM 1743 C C . SER A 1 221 ? -23.141 10.352 2.871 1 98.38 221 SER A C 1
ATOM 1745 O O . SER A 1 221 ? -23.219 9.203 3.301 1 98.38 221 SER A O 1
ATOM 1747 N N . TRP A 1 222 ? -23.828 10.875 1.94 1 98.44 222 TRP A N 1
ATOM 1748 C CA . TRP A 1 222 ? -24.594 10.023 1.039 1 98.44 222 TRP A CA 1
ATOM 1749 C C . TRP A 1 222 ? -23.844 9.773 -0.258 1 98.44 222 TRP A C 1
ATOM 1751 O O . TRP A 1 222 ? -23.328 10.711 -0.872 1 98.44 222 TRP A O 1
ATOM 1761 N N . ILE A 1 223 ? -23.797 8.508 -0.622 1 98.75 223 ILE A N 1
ATOM 1762 C CA . ILE A 1 223 ? -23.109 8.078 -1.836 1 98.75 223 ILE A CA 1
ATOM 1763 C C . ILE A 1 223 ? -24.125 7.523 -2.83 1 98.75 223 ILE A C 1
ATOM 1765 O O . ILE A 1 223 ? -24.438 6.328 -2.814 1 98.75 223 ILE A O 1
ATOM 1769 N N . PRO A 1 224 ? -24.5 8.328 -3.777 1 98.19 224 PRO A N 1
ATOM 1770 C CA . PRO A 1 224 ? -25.578 7.91 -4.672 1 98.19 224 PRO A CA 1
ATOM 1771 C C . PRO A 1 224 ? -25.094 6.988 -5.793 1 98.19 224 PRO A C 1
ATOM 1773 O O . PRO A 1 224 ? -25.922 6.383 -6.488 1 98.19 224 PRO A O 1
ATOM 1776 N N . TYR A 1 225 ? -23.844 6.961 -6.016 1 98.56 225 TYR A N 1
ATOM 1777 C CA . TYR A 1 225 ? -23.219 6.152 -7.062 1 98.56 225 TYR A CA 1
ATOM 1778 C C . TYR A 1 225 ? -21.844 5.656 -6.629 1 98.56 225 TYR A C 1
ATOM 1780 O O . TYR A 1 225 ? -21.047 6.426 -6.082 1 98.56 225 TYR A O 1
ATOM 1788 N N . LEU A 1 226 ? -21.656 4.391 -6.836 1 98.69 226 LEU A N 1
ATOM 1789 C CA . LEU A 1 226 ? -20.391 3.748 -6.5 1 98.69 226 LEU A CA 1
ATOM 1790 C C . LEU A 1 226 ? -19.891 2.887 -7.66 1 98.69 226 LEU A C 1
ATOM 1792 O O . LEU A 1 226 ? -20.641 2.051 -8.18 1 98.69 226 LEU A O 1
ATOM 1796 N N . HIS A 1 227 ? -18.688 3.148 -8.062 1 98.69 227 HIS A N 1
ATOM 1797 C CA . HIS A 1 227 ? -18 2.355 -9.078 1 98.69 227 HIS A CA 1
ATOM 1798 C C . HIS A 1 227 ? -16.75 1.704 -8.508 1 98.69 227 HIS A C 1
ATOM 1800 O O . HIS A 1 227 ? -15.922 2.377 -7.887 1 98.69 227 HIS A O 1
ATOM 1806 N N . ILE A 1 228 ? -16.672 0.41 -8.727 1 98.69 228 ILE A N 1
ATOM 1807 C CA . ILE A 1 228 ? -15.484 -0.319 -8.281 1 98.69 228 ILE A CA 1
ATOM 1808 C C . ILE A 1 228 ? -14.93 -1.152 -9.438 1 98.69 228 ILE A C 1
ATOM 1810 O O . ILE A 1 228 ? -15.672 -1.896 -10.086 1 98.69 228 ILE A O 1
ATOM 1814 N N . GLN A 1 229 ? -13.688 -0.989 -9.719 1 98.44 229 GLN A N 1
ATOM 1815 C CA . GLN A 1 229 ? -12.922 -1.967 -10.492 1 98.44 229 GLN A CA 1
ATOM 1816 C C . GLN A 1 229 ? -12.086 -2.857 -9.578 1 98.44 229 GLN A C 1
ATOM 1818 O O . GLN A 1 229 ? -11.359 -2.361 -8.711 1 98.44 229 GLN A O 1
ATOM 1823 N N . ALA A 1 230 ? -12.234 -4.117 -9.805 1 98.38 230 ALA A N 1
ATOM 1824 C CA . ALA A 1 230 ? -11.531 -5.023 -8.898 1 98.38 230 ALA A CA 1
ATOM 1825 C C . ALA A 1 230 ? -10.781 -6.105 -9.68 1 98.38 230 ALA A C 1
ATOM 1827 O O . ALA A 1 230 ? -11.258 -6.57 -10.719 1 98.38 230 ALA A O 1
ATOM 1828 N N . LEU A 1 231 ? -9.633 -6.48 -9.195 1 97.88 231 LEU A N 1
ATOM 1829 C CA . LEU A 1 231 ? -8.836 -7.598 -9.695 1 97.88 231 LEU A CA 1
ATOM 1830 C C . LEU A 1 231 ? -8.695 -8.68 -8.633 1 97.88 231 LEU A C 1
ATOM 1832 O O . LEU A 1 231 ? -8.242 -8.414 -7.52 1 97.88 231 LEU A O 1
ATOM 1836 N N . ASP A 1 232 ? -9.133 -9.781 -8.984 1 98.12 232 ASP A N 1
ATOM 1837 C CA . ASP A 1 232 ? -9.148 -10.953 -8.109 1 98.12 232 ASP A CA 1
ATOM 1838 C C . ASP A 1 232 ? -8.281 -12.07 -8.68 1 98.12 232 ASP A C 1
ATOM 1840 O O . ASP A 1 232 ? -8.617 -12.672 -9.703 1 98.12 232 ASP A O 1
ATOM 1844 N N . ASN A 1 233 ? -7.172 -12.344 -7.977 1 98.38 233 ASN A N 1
ATOM 1845 C CA . ASN A 1 233 ? -6.258 -13.391 -8.43 1 98.38 233 ASN A CA 1
ATOM 1846 C C . ASN A 1 233 ? -6.391 -14.656 -7.586 1 98.38 233 ASN A C 1
ATOM 1848 O O . ASN A 1 233 ? -6.254 -14.609 -6.363 1 98.38 233 ASN A O 1
ATOM 1852 N N . HIS A 1 234 ? -6.625 -15.703 -8.219 1 97.88 234 HIS A N 1
ATOM 1853 C CA . HIS A 1 234 ? -6.57 -17.031 -7.617 1 97.88 234 HIS A CA 1
ATOM 1854 C C . HIS A 1 234 ? -5.34 -17.797 -8.078 1 97.88 234 HIS A C 1
ATOM 1856 O O . HIS A 1 234 ? -5.34 -18.391 -9.164 1 97.88 234 HIS A O 1
ATOM 1862 N N . PHE A 1 235 ? -4.371 -17.906 -7.25 1 97.5 235 PHE A N 1
ATOM 1863 C CA . PHE A 1 235 ? -3.043 -18.344 -7.664 1 97.5 235 PHE A CA 1
ATOM 1864 C C . PHE A 1 235 ? -2.961 -19.859 -7.684 1 97.5 235 PHE A C 1
ATOM 1866 O O . PHE A 1 235 ? -2.084 -20.438 -8.336 1 97.5 235 PHE A O 1
ATOM 1873 N N . LEU A 1 236 ? -3.846 -20.5 -6.957 1 95.88 236 LEU A N 1
ATOM 1874 C CA . LEU A 1 236 ? -3.676 -21.938 -6.77 1 95.88 236 LEU A CA 1
ATOM 1875 C C . LEU A 1 236 ? -4.777 -22.719 -7.484 1 95.88 236 LEU A C 1
ATOM 1877 O O . LEU A 1 236 ? -4.91 -23.922 -7.297 1 95.88 236 LEU A O 1
ATOM 1881 N N . ARG A 1 237 ? -5.562 -21.969 -8.195 1 94.25 237 ARG A N 1
ATOM 1882 C CA . ARG A 1 237 ? -6.457 -22.688 -9.094 1 94.25 237 ARG A CA 1
ATOM 1883 C C . ARG A 1 237 ? -5.676 -23.375 -10.211 1 94.25 237 ARG A C 1
ATOM 1885 O O . ARG A 1 237 ? -4.531 -23.016 -10.484 1 94.25 237 ARG A O 1
ATOM 1892 N N . ASP A 1 238 ? -6.352 -24.359 -10.734 1 92.5 238 ASP A N 1
ATOM 1893 C CA . ASP A 1 238 ? -5.754 -25.047 -11.875 1 92.5 238 ASP A CA 1
ATOM 1894 C C . ASP A 1 238 ? -6.648 -24.953 -13.109 1 92.5 238 ASP A C 1
ATOM 1896 O O . ASP A 1 238 ? -7.66 -25.656 -13.203 1 92.5 238 ASP A O 1
ATOM 1900 N N . PRO A 1 239 ? -6.25 -24.094 -14.055 1 94.94 239 PRO A N 1
ATOM 1901 C CA . PRO A 1 239 ? -5.133 -23.141 -14.039 1 94.94 239 PRO A CA 1
ATOM 1902 C C . PRO A 1 239 ? -5.383 -21.938 -13.125 1 94.94 239 PRO A C 1
ATOM 1904 O O . PRO A 1 239 ? -6.527 -21.688 -12.75 1 94.94 239 PRO A O 1
ATOM 1907 N N . PRO A 1 240 ? -4.27 -21.25 -12.75 1 96.81 240 PRO A N 1
ATOM 1908 C CA . PRO A 1 240 ? -4.484 -20 -12.008 1 96.81 240 PRO A CA 1
ATOM 1909 C C . PRO A 1 240 ? -5.328 -19 -12.781 1 96.81 240 PRO A C 1
ATOM 1911 O O . PRO A 1 240 ? -5.215 -18.906 -14.008 1 96.81 240 PRO A O 1
ATOM 1914 N N . MET A 1 241 ? -6.121 -18.234 -12.07 1 97.69 241 MET A N 1
ATOM 1915 C CA . MET A 1 241 ? -7.109 -17.391 -12.719 1 97.69 241 MET A CA 1
ATOM 1916 C C . MET A 1 241 ? -7.062 -15.969 -12.156 1 97.69 241 MET A C 1
ATOM 1918 O O . MET A 1 241 ? -6.836 -15.773 -10.961 1 97.69 241 MET A O 1
ATOM 1922 N N . GLN A 1 242 ? -7.289 -15.07 -13.023 1 98 242 GLN A N 1
ATOM 1923 C CA . GLN A 1 242 ? -7.523 -13.68 -12.664 1 98 242 GLN A CA 1
ATOM 1924 C C . GLN A 1 242 ? -8.922 -13.227 -13.086 1 98 242 GLN A C 1
ATOM 1926 O O . GLN A 1 242 ? -9.312 -13.414 -14.234 1 98 242 GLN A O 1
ATOM 1931 N N . PHE A 1 243 ? -9.594 -12.672 -12.188 1 98.12 243 PHE A N 1
ATOM 1932 C CA . PHE A 1 243 ? -10.93 -12.141 -12.461 1 98.12 243 PHE A CA 1
ATOM 1933 C C . PHE A 1 243 ? -10.922 -10.617 -12.398 1 98.12 243 PHE A C 1
ATOM 1935 O O . PHE A 1 243 ? -10.281 -10.023 -11.531 1 98.12 243 PHE A O 1
ATOM 1942 N N . TYR A 1 244 ? -11.578 -10.031 -13.297 1 97.88 244 TYR A N 1
ATOM 1943 C CA . TYR A 1 244 ? -11.781 -8.586 -13.352 1 97.88 244 TYR A CA 1
ATOM 1944 C C . TYR A 1 244 ? -13.258 -8.242 -13.18 1 97.88 244 TYR A C 1
ATOM 1946 O O . TYR A 1 244 ? -14.086 -8.57 -14.039 1 97.88 244 TYR A O 1
ATOM 1954 N N . ASP A 1 245 ? -13.508 -7.508 -12.117 1 98.25 245 ASP A N 1
ATOM 1955 C CA . ASP A 1 245 ? -14.883 -7.109 -11.828 1 98.25 245 ASP A CA 1
ATOM 1956 C C . ASP A 1 245 ? -15.094 -5.621 -12.109 1 98.25 245 ASP A C 1
ATOM 1958 O O . ASP A 1 245 ? -14.328 -4.781 -11.641 1 98.25 245 ASP A O 1
ATOM 1962 N N . GLN A 1 246 ? -16.078 -5.371 -12.844 1 97.88 246 GLN A N 1
ATOM 1963 C CA . GLN A 1 246 ? -16.562 -4.008 -13.031 1 97.88 246 GLN A CA 1
ATOM 1964 C C . GLN A 1 246 ? -17.906 -3.801 -12.328 1 97.88 246 GLN A C 1
ATOM 1966 O O . GLN A 1 246 ? -18.953 -4.078 -12.906 1 97.88 246 GLN A O 1
ATOM 1971 N N . LEU A 1 247 ? -17.812 -3.188 -11.219 1 98.44 247 LEU A N 1
ATOM 1972 C CA . LEU A 1 247 ? -19 -2.979 -10.391 1 98.44 247 LEU A CA 1
ATOM 1973 C C . LEU A 1 247 ? -19.5 -1.54 -10.5 1 98.44 247 LEU A C 1
ATOM 1975 O O . LEU A 1 247 ? -18.703 -0.6 -10.383 1 98.44 247 LEU A O 1
ATOM 1979 N N . GLN A 1 248 ? -20.766 -1.438 -10.703 1 97.88 248 GLN A N 1
ATOM 1980 C CA . GLN A 1 248 ? -21.281 -0.097 -10.953 1 97.88 248 GLN A CA 1
ATOM 1981 C C . GLN A 1 248 ? -22.688 0.072 -10.359 1 97.88 248 GLN A C 1
ATOM 1983 O O . GLN A 1 248 ? -23.312 -0.907 -9.961 1 97.88 248 GLN A O 1
ATOM 1988 N N . ASP A 1 249 ? -23.047 1.323 -10.281 1 97.19 249 ASP A N 1
ATOM 1989 C CA . ASP A 1 249 ? -24.375 1.74 -9.844 1 97.19 249 ASP A CA 1
ATOM 1990 C C . ASP A 1 249 ? -24.641 1.301 -8.398 1 97.19 249 ASP A C 1
ATOM 1992 O O . ASP A 1 249 ? -25.781 0.961 -8.047 1 97.19 24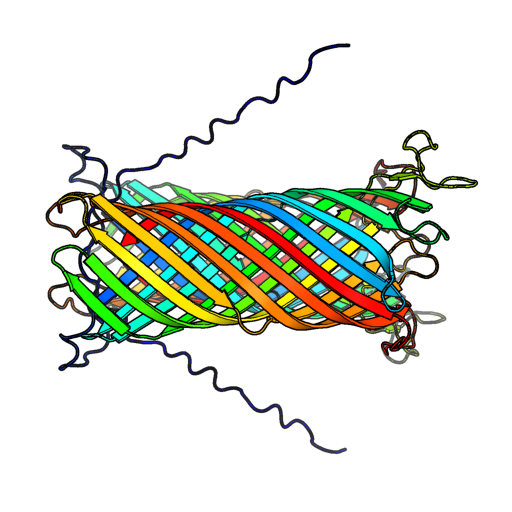9 ASP A O 1
ATOM 1996 N N . GLY A 1 250 ? -23.625 1.188 -7.699 1 98.12 250 GLY A N 1
ATOM 1997 C CA . GLY A 1 250 ? -23.797 0.943 -6.273 1 98.12 250 GLY A CA 1
ATOM 1998 C C . GLY A 1 250 ? -24.062 2.205 -5.48 1 98.12 250 GLY A C 1
ATOM 1999 O O . GLY A 1 250 ? -24.234 3.281 -6.055 1 98.12 250 GLY A O 1
ATOM 2000 N N . SER A 1 251 ? -24.172 1.988 -4.195 1 98 251 SER A N 1
ATOM 2001 C CA . SER A 1 251 ? -24.422 3.113 -3.305 1 98 251 SER A CA 1
ATOM 2002 C C . SER A 1 251 ? -23.922 2.828 -1.895 1 98 251 SER A C 1
ATOM 2004 O O . SER A 1 251 ? -23.453 1.725 -1.611 1 98 251 SER A O 1
ATOM 2006 N N . GLY A 1 252 ? -23.953 3.871 -1.12 1 98.38 252 GLY A N 1
ATOM 2007 C CA . GLY A 1 252 ? -23.547 3.709 0.264 1 98.38 252 GLY A CA 1
ATOM 2008 C C . GLY A 1 252 ? -23.703 4.973 1.089 1 98.38 252 GLY A C 1
ATOM 2009 O O . GLY A 1 252 ? -24.344 5.926 0.65 1 98.38 252 GLY A O 1
ATOM 2010 N N . TYR A 1 253 ? -23.219 4.812 2.293 1 98.44 253 TYR A N 1
ATOM 2011 C CA . TYR A 1 253 ? -23.234 5.957 3.199 1 98.44 253 TYR A CA 1
ATOM 2012 C C . TYR A 1 253 ? -22.047 5.906 4.156 1 98.44 253 TYR A C 1
ATOM 2014 O O . TYR A 1 253 ? -21.453 4.852 4.359 1 98.44 253 TYR A O 1
ATOM 2022 N N . LYS A 1 254 ? -21.812 7.035 4.672 1 98.5 254 LYS A N 1
ATOM 2023 C CA . LYS A 1 254 ? -20.844 7.223 5.746 1 98.5 254 LYS A CA 1
ATOM 2024 C C . LYS A 1 254 ? -21.422 8.055 6.879 1 98.5 254 LYS A C 1
ATOM 2026 O O . LYS A 1 254 ? -22.234 8.953 6.641 1 98.5 254 LYS A O 1
ATOM 2031 N N . GLY A 1 255 ? -21.047 7.719 8.055 1 98.44 255 GLY A N 1
ATOM 2032 C CA . GLY A 1 255 ? -21.359 8.492 9.242 1 98.44 255 GLY A CA 1
ATOM 2033 C C . GLY A 1 255 ? -20.141 8.805 10.094 1 98.44 255 GLY A C 1
ATOM 2034 O O . GLY A 1 255 ? -19.172 8.039 10.102 1 98.44 255 GLY A O 1
ATOM 2035 N N . ALA A 1 256 ? -20.281 9.922 10.797 1 98.12 256 ALA A N 1
ATOM 2036 C CA . ALA A 1 256 ? -19.156 10.297 11.648 1 98.12 256 ALA A CA 1
ATOM 2037 C C . ALA A 1 256 ? -19.625 11.109 12.852 1 98.12 256 ALA A C 1
ATOM 2039 O O . ALA A 1 256 ? -20.547 11.906 12.742 1 98.12 256 ALA A O 1
ATOM 2040 N N . VAL A 1 257 ? -18.922 10.938 13.945 1 97.81 257 VAL A N 1
ATOM 2041 C CA . VAL A 1 257 ? -19.031 11.766 15.148 1 97.81 257 VAL A CA 1
ATOM 2042 C C . VAL A 1 257 ? -17.641 12.148 15.633 1 97.81 257 VAL A C 1
ATOM 2044 O O . VAL A 1 257 ? -16.734 11.305 15.688 1 97.81 257 VAL A O 1
ATOM 2047 N N . LYS A 1 258 ? -17.516 13.406 15.906 1 96.56 258 LYS A N 1
ATOM 2048 C CA . LYS A 1 258 ? -16.234 13.922 16.344 1 96.56 258 LYS A CA 1
ATOM 2049 C C . LYS A 1 258 ? -16.375 14.805 17.594 1 96.56 258 LYS A C 1
ATOM 2051 O O . LYS A 1 258 ? -17.203 15.711 17.609 1 96.56 258 LYS A O 1
ATOM 2056 N N . LEU A 1 259 ? -15.594 14.523 18.625 1 95.31 259 LEU A N 1
ATOM 2057 C CA . LEU A 1 259 ? -15.438 15.391 19.781 1 95.31 259 LEU A CA 1
ATOM 2058 C C . LEU A 1 259 ? -14.18 16.25 19.656 1 95.31 259 LEU A C 1
ATOM 2060 O O . LEU A 1 259 ? -13.086 15.719 19.438 1 95.31 259 LEU A O 1
ATOM 2064 N N . VAL A 1 260 ? -14.438 17.5 19.859 1 91.81 260 VAL A N 1
ATOM 2065 C CA . VAL A 1 260 ? -13.344 18.453 19.672 1 91.81 260 VAL A CA 1
ATOM 2066 C C . VAL A 1 260 ? -13.047 19.156 21 1 91.81 260 VAL A C 1
ATOM 2068 O O . VAL A 1 260 ? -13.961 19.547 21.719 1 91.81 260 VAL A O 1
ATOM 2071 N N . VAL A 1 261 ? -11.812 19.266 21.25 1 88.25 261 VAL A N 1
ATOM 2072 C CA . VAL A 1 261 ? -11.367 20.016 22.438 1 88.25 261 VAL A CA 1
ATOM 2073 C C . VAL A 1 261 ? -10.328 21.047 22.031 1 88.25 261 VAL A C 1
ATOM 2075 O O . VAL A 1 261 ? -9.273 20.703 21.484 1 88.25 261 VAL A O 1
ATOM 2078 N N . ASN A 1 262 ? -10.695 22.25 22.281 1 78.06 262 ASN A N 1
ATOM 2079 C CA . ASN A 1 262 ? -9.797 23.359 21.969 1 78.06 262 ASN A CA 1
ATOM 2080 C C . ASN A 1 262 ? -8.945 23.75 23.172 1 78.06 262 ASN A C 1
ATOM 2082 O O . ASN A 1 262 ? -9.43 23.75 24.312 1 78.06 262 ASN A O 1
ATOM 2086 N N . SER A 1 263 ? -7.727 23.703 22.969 1 63.91 263 SER A N 1
ATOM 2087 C CA . SER A 1 263 ? -6.906 24.203 24.062 1 63.91 263 SER A CA 1
ATOM 2088 C C . SER A 1 263 ? -6.891 25.719 24.109 1 63.91 263 SER A C 1
ATOM 2090 O O . SER A 1 263 ? -6.941 26.375 23.062 1 63.91 263 SER A O 1
ATOM 2092 N N . GLU A 1 264 ? -7.316 26.359 25.203 1 52.91 264 GLU A N 1
ATOM 2093 C CA . GLU A 1 264 ? -7.301 27.797 25.438 1 52.91 264 GLU A CA 1
ATOM 2094 C C . GLU A 1 264 ? -5.957 28.406 25.047 1 52.91 264 GLU A C 1
ATOM 2096 O O . GLU A 1 264 ? -4.914 27.766 25.188 1 52.91 264 GLU A O 1
ATOM 2101 N N . GLY A 1 265 ? -5.91 29.234 24.078 1 45.16 265 GLY A N 1
ATOM 2102 C CA . GLY A 1 265 ? -4.91 29.984 23.344 1 45.16 265 GLY A CA 1
ATOM 2103 C C . GLY A 1 265 ? -3.758 30.453 24.219 1 45.16 265 GLY A C 1
ATOM 2104 O O . GLY A 1 265 ? -3.975 31.078 25.25 1 45.16 265 GLY A O 1
ATOM 2105 N N . THR A 1 266 ? -2.74 29.734 24.453 1 40.5 266 THR A N 1
ATOM 2106 C CA . THR A 1 266 ? -1.598 30.594 24.734 1 40.5 266 THR A CA 1
ATOM 2107 C C . THR A 1 266 ? -1.341 31.547 23.562 1 40.5 266 THR A C 1
ATOM 2109 O O . THR A 1 266 ? -1.941 31.391 22.5 1 40.5 266 THR A O 1
ATOM 2112 N N . ALA A 1 267 ? -0.57 32.5 23.625 1 38.25 267 ALA A N 1
ATOM 2113 C CA . ALA A 1 267 ? -0.182 33.531 22.672 1 38.25 267 ALA A CA 1
ATOM 2114 C C . ALA A 1 267 ? 0.023 32.938 21.281 1 38.25 267 ALA A C 1
ATOM 2116 O O . ALA A 1 267 ? 0.141 33.688 20.297 1 38.25 267 ALA A O 1
ATOM 2117 N N . ARG A 1 268 ? 0.243 31.688 21.047 1 43.56 268 ARG A N 1
ATOM 2118 C CA . ARG A 1 268 ? 0.852 31.203 19.812 1 43.56 268 ARG A CA 1
ATOM 2119 C C . ARG A 1 268 ? -0.144 30.391 18.984 1 43.56 268 ARG A C 1
ATOM 2121 O O . ARG A 1 268 ? 0.249 29.641 18.094 1 43.56 268 ARG A O 1
ATOM 2128 N N . GLY A 1 269 ? -1.471 30.453 19.188 1 44.94 269 GLY A N 1
ATOM 2129 C CA . GLY A 1 269 ? -2.541 30.031 18.297 1 44.94 269 GLY A CA 1
ATOM 2130 C C . GLY A 1 269 ? -3.316 28.844 18.812 1 44.94 269 GLY A C 1
ATOM 2131 O O . GLY A 1 269 ? -2.85 28.125 19.703 1 44.94 269 GLY A O 1
ATOM 2132 N N . GLU A 1 270 ? -4.684 28.672 18.531 1 52.19 270 GLU A N 1
ATOM 2133 C CA . GLU A 1 270 ? -5.66 27.688 18.984 1 52.19 270 GLU A CA 1
ATOM 2134 C C . GLU A 1 270 ? -5.383 26.328 18.375 1 52.19 270 GLU A C 1
ATOM 2136 O O . GLU A 1 270 ? -5.203 26.203 17.156 1 52.19 270 GLU A O 1
ATOM 2141 N N . LYS A 1 271 ? -4.805 25.297 19.172 1 64.38 271 LYS A N 1
ATOM 2142 C CA . LYS A 1 271 ? -4.734 23.891 18.75 1 64.38 271 LYS A CA 1
ATOM 2143 C C . LYS A 1 271 ? -5.973 23.125 19.203 1 64.38 271 LYS A C 1
ATOM 2145 O O . LYS A 1 271 ? -6.516 23.375 20.281 1 64.38 271 LYS A O 1
ATOM 2150 N N . THR A 1 272 ? -6.414 22.406 18.219 1 80.44 272 THR A N 1
ATOM 2151 C CA . THR A 1 272 ? -7.605 21.609 18.469 1 80.44 272 THR A CA 1
ATOM 2152 C C . THR A 1 272 ? -7.277 20.125 18.391 1 80.44 272 THR A C 1
ATOM 2154 O O . THR A 1 272 ? -6.578 19.672 17.484 1 80.44 272 THR A O 1
ATOM 2157 N N . CYS A 1 273 ? -7.547 19.453 19.5 1 86.38 273 CYS A N 1
ATOM 2158 C CA . CYS A 1 273 ? -7.516 17.984 19.469 1 86.38 273 CYS A CA 1
ATOM 2159 C C . CYS A 1 273 ? -8.922 17.422 19.297 1 86.38 273 CYS A C 1
ATOM 2161 O O . CYS A 1 273 ? -9.898 18.031 19.719 1 86.38 273 CYS A O 1
ATOM 2163 N N . TYR A 1 274 ? -8.844 16.297 18.672 1 90.62 274 TYR A N 1
ATOM 2164 C CA . TYR A 1 274 ? -10.172 15.695 18.547 1 90.62 274 TYR A CA 1
ATOM 2165 C C . TYR A 1 274 ? -10.086 14.18 18.562 1 90.62 274 TYR A C 1
ATOM 2167 O O . TYR A 1 274 ? -9 13.609 18.375 1 90.62 274 TYR A O 1
ATOM 2175 N N . MET A 1 275 ? -11.141 13.539 18.859 1 95.38 275 MET A N 1
ATOM 2176 C CA . MET A 1 275 ? -11.398 12.109 18.672 1 95.38 275 MET A CA 1
ATOM 2177 C C . MET A 1 275 ? -12.664 11.883 17.859 1 95.38 275 MET A C 1
ATOM 2179 O O . MET A 1 275 ? -13.641 12.617 18 1 95.38 275 MET A O 1
ATOM 2183 N N . GLY A 1 276 ? -12.602 10.859 17.047 1 97.06 276 GLY A N 1
ATOM 2184 C CA . GLY A 1 276 ? -13.742 10.633 16.172 1 97.06 276 GLY A CA 1
ATOM 2185 C C . GLY A 1 276 ? -14.016 9.164 15.922 1 97.06 276 GLY A C 1
ATOM 2186 O O . GLY A 1 276 ? -13.117 8.328 16.031 1 97.06 276 GLY A O 1
ATOM 2187 N N . LEU A 1 277 ? -15.25 8.906 15.625 1 97.94 277 LEU A N 1
ATOM 2188 C CA . LEU A 1 277 ? -15.734 7.609 15.172 1 97.94 277 LEU A CA 1
ATOM 2189 C C . LEU A 1 277 ? -16.453 7.734 13.836 1 97.94 277 LEU A C 1
ATOM 2191 O O . LEU A 1 277 ? -17.312 8.609 13.656 1 97.94 277 LEU A O 1
ATOM 2195 N N . LYS A 1 278 ? -16.094 6.902 12.953 1 98.25 278 LYS A N 1
ATOM 2196 C CA . LYS A 1 278 ? -16.703 6.875 11.633 1 98.25 278 LYS A CA 1
ATOM 2197 C C . LYS A 1 278 ? -17.234 5.48 11.305 1 98.25 278 LYS A C 1
ATOM 2199 O O . LYS A 1 278 ? -16.734 4.48 11.812 1 98.25 278 LYS A O 1
ATOM 2204 N N . VAL A 1 279 ? -18.281 5.469 10.453 1 98.25 279 VAL A N 1
ATOM 2205 C CA . VAL A 1 279 ? -18.812 4.23 9.898 1 98.25 279 VAL A CA 1
ATOM 2206 C C . VAL A 1 279 ? -19.047 4.395 8.398 1 98.25 279 VAL A C 1
ATOM 2208 O O . VAL A 1 279 ? -19.359 5.488 7.926 1 98.25 279 VAL A O 1
ATOM 2211 N N . ARG A 1 280 ? -18.875 3.373 7.664 1 98.44 280 ARG A N 1
ATOM 2212 C CA . ARG A 1 280 ? -19.125 3.355 6.227 1 98.44 280 ARG A CA 1
ATOM 2213 C C . ARG A 1 280 ? -19.75 2.033 5.793 1 98.44 280 ARG A C 1
ATOM 2215 O O . ARG A 1 280 ? -19.375 0.97 6.289 1 98.44 280 ARG A O 1
ATOM 2222 N N . SER A 1 281 ? -20.688 2.135 4.918 1 98.69 281 SER A N 1
ATOM 2223 C CA . SER A 1 281 ? -21.328 0.975 4.316 1 98.69 281 SER A CA 1
ATOM 2224 C C . SER A 1 281 ? -21.531 1.166 2.814 1 98.69 281 SER A C 1
ATOM 2226 O O . SER A 1 281 ? -22.078 2.178 2.377 1 98.69 281 SER A O 1
ATOM 2228 N N . PHE A 1 282 ? -21.047 0.178 2.041 1 98.69 282 PHE A N 1
ATOM 2229 C CA . PHE A 1 282 ? -21.188 0.189 0.589 1 98.69 282 PHE A CA 1
ATOM 2230 C C . PHE A 1 282 ? -21.766 -1.127 0.089 1 98.69 282 PHE A C 1
ATOM 2232 O O . PHE A 1 282 ? -21.547 -2.178 0.695 1 98.69 282 PHE A O 1
ATOM 2239 N N . TYR A 1 283 ? -22.484 -1.048 -0.979 1 98.62 283 TYR A N 1
ATOM 2240 C CA . TYR A 1 283 ? -22.938 -2.217 -1.721 1 98.62 283 TYR A CA 1
ATOM 2241 C C . TYR A 1 283 ? -23 -1.927 -3.217 1 98.62 283 TYR A C 1
ATOM 2243 O O . TYR A 1 283 ? -23.484 -0.875 -3.631 1 98.62 283 TYR A O 1
ATOM 2251 N N . VAL A 1 284 ? -22.516 -2.887 -3.945 1 98.69 284 VAL A N 1
ATOM 2252 C CA . VAL A 1 284 ? -22.5 -2.693 -5.391 1 98.69 284 VAL A CA 1
ATOM 2253 C C . VAL A 1 284 ? -22.406 -4.047 -6.094 1 98.69 284 VAL A C 1
ATOM 2255 O O . VAL A 1 284 ? -21.844 -4.996 -5.543 1 98.69 284 VAL A O 1
ATOM 2258 N N . LYS A 1 285 ? -22.938 -4.176 -7.254 1 98.06 285 LYS A N 1
ATOM 2259 C CA . LYS A 1 285 ? -22.828 -5.34 -8.133 1 98.06 285 LYS A CA 1
ATOM 2260 C C . LYS A 1 285 ? -22.406 -4.934 -9.539 1 98.06 285 LYS A C 1
ATOM 2262 O O . LYS A 1 285 ? -22.375 -3.744 -9.867 1 98.06 285 LYS A O 1
ATOM 2267 N N . GLY A 1 286 ? -22.016 -5.91 -10.312 1 98 286 GLY A N 1
ATOM 2268 C CA . GLY A 1 286 ? -21.656 -5.656 -11.695 1 98 286 GLY A CA 1
ATOM 2269 C C . GLY A 1 286 ? -21.203 -6.898 -12.43 1 98 286 GLY A C 1
ATOM 2270 O O . GLY A 1 286 ? -21.516 -8.016 -12.031 1 98 286 GLY A O 1
ATOM 2271 N N . SER A 1 287 ? -20.516 -6.676 -13.492 1 97.31 287 SER A N 1
ATOM 2272 C CA . SER A 1 287 ? -20.094 -7.77 -14.352 1 97.31 287 SER A CA 1
ATOM 2273 C C . SER A 1 287 ? -18.719 -8.281 -13.961 1 97.31 287 SER A C 1
ATOM 2275 O O . SER A 1 287 ? -17.969 -7.59 -13.266 1 97.31 287 SER A O 1
ATOM 2277 N N . THR A 1 288 ? -18.453 -9.445 -14.43 1 97.5 288 THR A N 1
ATOM 2278 C CA . THR A 1 288 ? -17.156 -10.055 -14.188 1 97.5 288 THR A CA 1
ATOM 2279 C C . THR A 1 288 ? -16.625 -10.719 -15.453 1 97.5 288 THR A C 1
ATOM 2281 O O . THR A 1 288 ? -17.391 -11.195 -16.281 1 97.5 288 THR A O 1
ATOM 2284 N N . ALA A 1 289 ? -15.328 -10.633 -15.617 1 97.69 289 ALA A N 1
ATOM 2285 C CA . ALA A 1 289 ? -14.578 -11.305 -16.672 1 97.69 289 ALA A CA 1
ATOM 2286 C C . ALA A 1 289 ? -13.367 -12.047 -16.109 1 97.69 289 ALA A C 1
ATOM 2288 O O . ALA A 1 289 ? -12.977 -11.82 -14.961 1 97.69 289 ALA A O 1
ATOM 2289 N N . SER A 1 290 ? -12.844 -12.961 -16.906 1 97.12 290 SER A N 1
ATOM 2290 C CA . SER A 1 290 ? -11.703 -13.711 -16.375 1 97.12 290 SER A CA 1
ATOM 2291 C C . SER A 1 290 ? -10.703 -14.039 -17.469 1 97.12 290 SER A C 1
ATOM 2293 O O . SER A 1 290 ? -11.023 -13.93 -18.656 1 97.12 290 SER A O 1
ATOM 2295 N N . ARG A 1 291 ? -9.547 -14.344 -17.031 1 97.25 291 ARG A N 1
ATOM 2296 C CA . ARG A 1 291 ? -8.5 -14.906 -17.875 1 97.25 291 ARG A CA 1
ATOM 2297 C C . ARG A 1 291 ? -7.578 -15.82 -17.078 1 97.25 291 ARG A C 1
ATOM 2299 O O . ARG A 1 291 ? -7.598 -15.805 -15.844 1 97.25 291 ARG A O 1
ATOM 2306 N N . THR A 1 292 ? -6.828 -16.625 -17.828 1 97.56 292 THR A N 1
ATOM 2307 C CA . THR A 1 292 ? -5.848 -17.5 -17.203 1 97.56 292 THR A CA 1
ATOM 2308 C C . THR A 1 292 ? -4.527 -16.766 -16.984 1 97.56 292 THR A C 1
ATOM 2310 O O . THR A 1 292 ? -3.992 -16.156 -17.906 1 97.56 292 THR A O 1
ATOM 2313 N N . ILE A 1 293 ? -4.039 -16.828 -15.766 1 97.06 293 ILE A N 1
ATOM 2314 C CA . ILE A 1 293 ? -2.74 -16.25 -15.453 1 97.06 293 ILE A CA 1
ATOM 2315 C C . ILE A 1 293 ? -1.636 -17.047 -16.141 1 97.06 293 ILE A C 1
ATOM 2317 O O . ILE A 1 293 ? -1.618 -18.266 -16.078 1 97.06 293 ILE A O 1
ATOM 2321 N N . GLY A 1 294 ? -0.713 -16.328 -16.797 1 95.94 294 GLY A N 1
ATOM 2322 C CA . GLY A 1 294 ? 0.388 -16.984 -17.5 1 95.94 294 GLY A CA 1
ATOM 2323 C C . GLY A 1 294 ? 0.069 -17.312 -18.938 1 95.94 294 GLY A C 1
ATOM 2324 O O . GLY A 1 294 ? 0.949 -17.719 -19.703 1 95.94 294 GLY A O 1
ATOM 2325 N N . SER A 1 295 ? -1.167 -17.156 -19.281 1 94.88 295 SER A N 1
ATOM 2326 C CA . SER A 1 295 ? -1.6 -17.469 -20.641 1 94.88 295 SER A CA 1
ATOM 2327 C C . SER A 1 295 ? -1.169 -16.406 -21.625 1 94.88 295 SER A C 1
ATOM 2329 O O . SER A 1 295 ? -1.107 -15.219 -21.281 1 94.88 295 SER A O 1
ATOM 2331 N N . PRO A 1 296 ? -0.917 -16.75 -22.844 1 93.44 296 PRO A N 1
ATOM 2332 C CA . PRO A 1 296 ? -0.636 -15.75 -23.875 1 93.44 296 PRO A CA 1
ATOM 2333 C C . PRO A 1 296 ? -1.873 -14.953 -24.281 1 93.44 296 PRO A C 1
ATOM 2335 O O . PRO A 1 296 ? -1.753 -13.883 -24.875 1 93.44 296 PRO A O 1
ATOM 2338 N N . ASP A 1 297 ? -2.982 -15.539 -24.016 1 92.19 297 ASP A N 1
ATOM 2339 C CA . ASP A 1 297 ? -4.195 -14.758 -24.234 1 92.19 297 ASP A CA 1
ATOM 2340 C C . ASP A 1 297 ? -4.391 -13.719 -23.125 1 92.19 297 ASP A C 1
ATOM 2342 O O . ASP A 1 297 ? -4.844 -14.055 -22.031 1 92.19 297 ASP A O 1
ATOM 2346 N N . VAL A 1 298 ? -4.18 -12.539 -23.469 1 91.94 298 VAL A N 1
ATOM 2347 C CA . VAL A 1 298 ? -4.078 -11.484 -22.484 1 91.94 298 VAL A CA 1
ATOM 2348 C C . VAL A 1 298 ? -5.461 -10.898 -22.203 1 91.94 298 VAL A C 1
ATOM 2350 O O . VAL A 1 298 ? -5.641 -10.133 -21.25 1 91.94 298 VAL A O 1
ATOM 2353 N N . ASN A 1 299 ? -6.422 -11.273 -23 1 93.81 299 ASN A N 1
ATOM 2354 C CA . ASN A 1 299 ? -7.727 -10.633 -22.891 1 93.81 299 ASN A CA 1
ATOM 2355 C C . ASN A 1 299 ? -8.594 -11.281 -21.812 1 93.81 299 ASN A C 1
ATOM 23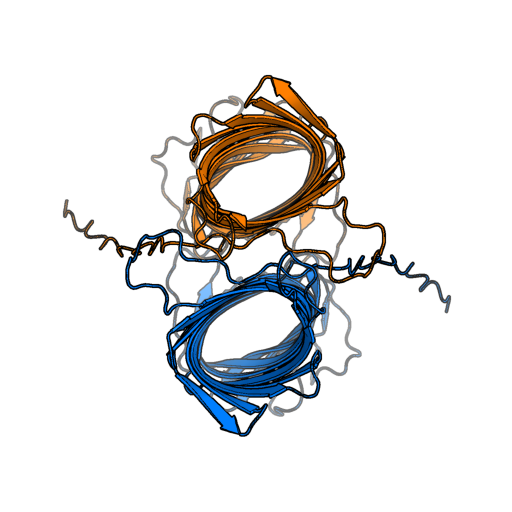57 O O . ASN A 1 299 ? -8.578 -12.5 -21.656 1 93.81 299 ASN A O 1
ATOM 2361 N N . PHE A 1 300 ? -9.273 -10.445 -21.141 1 96.25 300 PHE A N 1
ATOM 2362 C CA . PHE A 1 300 ? -10.328 -10.938 -20.266 1 96.25 300 PHE A CA 1
ATOM 2363 C C . PHE A 1 300 ? -11.547 -11.367 -21.078 1 96.25 300 PHE A C 1
ATOM 2365 O O . PHE A 1 300 ? -11.922 -10.703 -22.047 1 96.25 300 PHE A O 1
ATOM 2372 N N . VAL A 1 301 ? -12.094 -12.414 -20.641 1 96.06 301 VAL A N 1
ATOM 2373 C CA . VAL A 1 301 ? -13.305 -12.906 -21.297 1 96.06 301 VAL A CA 1
ATOM 2374 C C . VAL A 1 301 ? -14.492 -12.773 -20.344 1 96.06 301 VAL A C 1
ATOM 2376 O O . VAL A 1 301 ? -14.477 -13.32 -19.234 1 96.06 301 VAL A O 1
ATOM 2379 N N . MET A 1 302 ? -15.461 -12.07 -20.875 1 94 302 MET A N 1
ATOM 2380 C CA . MET A 1 302 ? -16.672 -11.891 -20.078 1 94 302 MET A CA 1
ATOM 2381 C C . MET A 1 302 ? -17.516 -13.164 -20.062 1 94 302 MET A C 1
ATOM 2383 O O . MET A 1 302 ? -17.641 -13.836 -21.078 1 94 302 MET A O 1
ATOM 2387 N N . ASP A 1 303 ? -17.953 -13.5 -18.906 1 86.12 303 ASP A N 1
ATOM 2388 C CA . ASP A 1 303 ? -18.953 -14.555 -18.781 1 86.12 303 ASP A CA 1
ATOM 2389 C C . ASP A 1 303 ? -20.312 -13.977 -18.406 1 86.12 303 ASP A C 1
ATOM 2391 O O . ASP A 1 303 ? -20.547 -13.602 -17.266 1 86.12 303 ASP A O 1
ATOM 2395 N N . PRO A 1 304 ? -21.203 -14.008 -19.297 1 90.44 304 PRO A N 1
ATOM 2396 C CA . PRO A 1 304 ? -22.484 -13.336 -19.062 1 90.44 304 PRO A CA 1
ATOM 2397 C C . PRO A 1 304 ? -23.328 -14.055 -18.016 1 90.44 304 PRO A C 1
ATOM 2399 O O . PRO A 1 304 ? -24.328 -13.5 -17.547 1 90.44 304 PRO A O 1
ATOM 2402 N N . VAL A 1 305 ? -22.938 -15.219 -17.688 1 93.69 305 VAL A N 1
ATOM 2403 C CA . VAL A 1 305 ? -23.734 -16 -16.75 1 93.69 305 VAL A CA 1
ATOM 2404 C C . VAL A 1 305 ? -23.438 -15.57 -15.312 1 93.69 305 VAL A C 1
ATOM 2406 O O . VAL A 1 305 ? -24.266 -15.734 -14.414 1 93.69 305 VAL A O 1
ATOM 2409 N N . TYR A 1 306 ? -22.328 -15.008 -15.156 1 96.44 306 TYR A N 1
ATOM 2410 C CA . TYR A 1 306 ? -21.891 -14.68 -13.805 1 96.44 306 TYR A CA 1
ATOM 2411 C C . TYR A 1 306 ? -21.828 -13.172 -13.609 1 96.44 306 TYR A C 1
ATOM 2413 O O . TYR A 1 306 ? -21.594 -12.422 -14.562 1 96.44 306 TYR A O 1
ATOM 2421 N N . SER A 1 307 ? -22.125 -12.742 -12.414 1 97.56 307 SER A N 1
ATOM 2422 C CA . SER A 1 307 ? -21.906 -11.375 -11.969 1 97.56 307 SER A CA 1
ATOM 2423 C C . SER A 1 307 ? -21.172 -11.344 -10.633 1 97.56 307 SER A C 1
ATOM 2425 O O . SER A 1 307 ? -21.062 -12.359 -9.945 1 97.56 307 SER A O 1
ATOM 2427 N N . ALA A 1 308 ? -20.641 -10.219 -10.359 1 98.25 308 ALA A N 1
ATOM 2428 C CA . ALA A 1 308 ? -19.891 -10.039 -9.125 1 98.25 308 ALA A CA 1
ATOM 2429 C C . ALA A 1 308 ? -20.484 -8.914 -8.281 1 98.25 308 ALA A C 1
ATOM 2431 O O . ALA A 1 308 ? -21.297 -8.133 -8.766 1 98.25 308 ALA A O 1
ATOM 2432 N N . GLY A 1 309 ? -20.109 -8.875 -7.012 1 98.5 309 GLY A N 1
ATOM 2433 C CA . GLY A 1 309 ? -20.531 -7.828 -6.098 1 98.5 309 GLY A CA 1
ATOM 2434 C C . GLY A 1 309 ? -19.547 -7.602 -4.961 1 98.5 309 GLY A C 1
ATOM 2435 O O . GLY A 1 309 ? -18.625 -8.406 -4.758 1 98.5 309 GLY A O 1
ATOM 2436 N N . SER A 1 310 ? -19.719 -6.496 -4.328 1 98.75 310 SER A N 1
ATOM 2437 C CA . SER A 1 310 ? -18.969 -6.148 -3.123 1 98.75 310 SER A CA 1
ATOM 2438 C C . SER A 1 310 ? -19.859 -5.48 -2.088 1 98.75 310 SER A C 1
ATOM 2440 O O . SER A 1 310 ? -20.75 -4.691 -2.438 1 98.75 310 SER A O 1
ATOM 2442 N N . ARG A 1 311 ? -19.609 -5.824 -0.926 1 98.69 311 ARG A N 1
ATOM 2443 C CA . ARG A 1 311 ? -20.297 -5.25 0.232 1 98.69 311 ARG A CA 1
ATOM 2444 C C . ARG A 1 311 ? -19.312 -5.004 1.374 1 98.69 311 ARG A C 1
ATOM 2446 O O . ARG A 1 311 ? -18.375 -5.777 1.572 1 98.69 311 ARG A O 1
ATOM 2453 N N . GLU A 1 312 ? -19.578 -3.926 2.129 1 98.75 312 GLU A N 1
ATOM 2454 C CA . GLU A 1 312 ? -18.672 -3.672 3.236 1 98.75 312 GLU A CA 1
ATOM 2455 C C . GLU A 1 312 ? -19.359 -2.908 4.363 1 98.75 312 GLU A C 1
ATOM 2457 O O . GLU A 1 312 ? -20.344 -2.197 4.125 1 98.75 312 GLU A O 1
ATOM 2462 N N . LEU A 1 313 ? -18.922 -3.049 5.508 1 98.62 313 LEU A N 1
ATOM 2463 C CA . LEU A 1 313 ? -19.172 -2.27 6.715 1 98.62 313 LEU A CA 1
ATOM 2464 C C . LEU A 1 313 ? -17.875 -2.062 7.5 1 98.62 313 LEU A C 1
ATOM 2466 O O . LEU A 1 313 ? -17.281 -3.021 8 1 98.62 313 LEU A O 1
ATOM 2470 N N . ILE A 1 314 ? -17.438 -0.845 7.598 1 98.56 314 ILE A N 1
ATOM 2471 C CA . ILE A 1 314 ? -16.156 -0.53 8.227 1 98.56 314 ILE A CA 1
ATOM 2472 C C . ILE A 1 314 ? -16.359 0.578 9.258 1 98.56 314 ILE A C 1
ATOM 2474 O O . ILE A 1 314 ? -17.047 1.566 9 1 98.56 314 ILE A O 1
ATOM 2478 N N . TRP A 1 315 ? -15.742 0.393 10.359 1 98.56 315 TRP A N 1
ATOM 2479 C CA . TRP A 1 315 ? -15.648 1.397 11.414 1 98.56 315 TRP A CA 1
ATOM 2480 C C . TRP A 1 315 ? -14.234 1.938 11.531 1 98.56 315 TRP A C 1
ATOM 2482 O O . TRP A 1 315 ? -13.266 1.233 11.227 1 98.56 315 TRP A O 1
ATOM 2492 N N . GLN A 1 316 ? -14.164 3.145 12 1 98.31 316 GLN A N 1
ATOM 2493 C CA . GLN A 1 316 ? -12.852 3.756 12.203 1 98.31 316 GLN A CA 1
ATOM 2494 C C . GLN A 1 316 ? -12.859 4.664 13.43 1 98.31 316 GLN A C 1
ATOM 2496 O O . GLN A 1 316 ? -13.766 5.484 13.602 1 98.31 316 GLN A O 1
ATOM 2501 N N . PHE A 1 317 ? -11.961 4.473 14.297 1 98.19 317 PHE A N 1
ATOM 2502 C CA . PHE A 1 317 ? -11.664 5.375 15.398 1 98.19 317 PHE A CA 1
ATOM 2503 C C . PHE A 1 317 ? -10.406 6.184 15.117 1 98.19 317 PHE A C 1
ATOM 2505 O O . PHE A 1 317 ? -9.414 5.641 14.625 1 98.19 317 PHE A O 1
ATOM 2512 N N . SER A 1 318 ? -10.484 7.473 15.352 1 97.5 318 SER A N 1
ATOM 2513 C CA . SER A 1 318 ? -9.32 8.305 15.078 1 97.5 318 SER A CA 1
ATOM 2514 C C . SER A 1 318 ? -9.117 9.352 16.156 1 97.5 318 SER A C 1
ATOM 2516 O O . SER A 1 318 ? -10.086 9.773 16.812 1 97.5 318 SER A O 1
ATOM 2518 N N . VAL A 1 319 ? -7.938 9.766 16.344 1 95.12 319 VAL A N 1
ATOM 2519 C CA . VAL A 1 319 ? -7.523 10.945 17.094 1 95.12 319 VAL A CA 1
ATOM 2520 C C . VAL A 1 319 ? -6.695 11.867 16.203 1 95.12 319 VAL A C 1
ATOM 2522 O O . VAL A 1 319 ? -6.004 11.398 15.289 1 95.12 319 VAL A O 1
ATOM 2525 N N . GLY A 1 320 ? -6.895 13.109 16.438 1 91.19 320 GLY A N 1
ATOM 2526 C CA . GLY A 1 320 ? -6.176 14.008 15.547 1 91.19 320 GLY A CA 1
ATOM 2527 C C . GLY A 1 320 ? -5.961 15.383 16.141 1 91.19 320 GLY A C 1
ATOM 2528 O O . GLY A 1 320 ? -6.406 15.664 17.25 1 91.19 320 GLY A O 1
ATOM 2529 N N . ILE A 1 321 ? -5.199 16.141 15.391 1 84.44 321 ILE A N 1
ATOM 2530 C CA . ILE A 1 321 ? -4.906 17.531 15.734 1 84.44 321 ILE A CA 1
ATOM 2531 C C . ILE A 1 321 ? -5.242 18.438 14.547 1 84.44 321 ILE A C 1
ATOM 2533 O O . ILE A 1 321 ? -5.023 18.062 13.398 1 84.44 321 ILE A O 1
ATOM 2537 N N . ARG A 1 322 ? -5.77 19.5 14.93 1 83.81 322 ARG A N 1
ATOM 2538 C CA . ARG A 1 322 ? -6.074 20.516 13.945 1 83.81 322 ARG A CA 1
ATOM 2539 C C . ARG A 1 322 ? -5.352 21.828 14.266 1 83.81 322 ARG A C 1
ATOM 2541 O O . ARG A 1 322 ? -5.32 22.25 15.414 1 83.81 322 ARG A O 1
ATOM 2548 N N . MET A 1 323 ? -4.773 22.344 13.18 1 73.19 323 MET A N 1
ATOM 2549 C CA . MET A 1 323 ? -4.055 23.594 13.32 1 73.19 323 MET A CA 1
ATOM 2550 C C . MET A 1 323 ? -4.539 24.625 12.297 1 73.19 323 MET A C 1
ATOM 2552 O O . MET A 1 323 ? -5.016 24.25 11.219 1 73.19 323 MET A O 1
ATOM 2556 N N . MET B 1 1 ? 4.125 3.633 -40 1 19.41 1 MET B N 1
ATOM 2557 C CA . MET B 1 1 ? 5 4.074 -38.938 1 19.41 1 MET B CA 1
ATOM 2558 C C . MET B 1 1 ? 4.27 5.039 -38 1 19.41 1 MET B C 1
ATOM 2560 O O . MET B 1 1 ? 4.871 5.98 -37.469 1 19.41 1 MET B O 1
ATOM 2564 N N . ARG B 1 2 ? 3.002 5.082 -37.844 1 19.95 2 ARG B N 1
ATOM 2565 C CA . ARG B 1 2 ? 2.035 6.129 -37.531 1 19.95 2 ARG B CA 1
ATOM 2566 C C . ARG B 1 2 ? 2.143 6.559 -36.062 1 19.95 2 ARG B C 1
ATOM 2568 O O . ARG B 1 2 ? 2.455 5.746 -35.219 1 19.95 2 ARG B O 1
ATOM 2575 N N . SER B 1 3 ? 2.328 7.898 -35.781 1 19.06 3 SER B N 1
ATOM 2576 C CA . SER B 1 3 ? 2.771 8.789 -34.719 1 19.06 3 SER B CA 1
ATOM 2577 C C . SER B 1 3 ? 1.773 8.812 -33.562 1 19.06 3 SER B C 1
ATOM 2579 O O . SER B 1 3 ? 1.556 9.859 -32.938 1 19.06 3 SER B O 1
ATOM 2581 N N . LEU B 1 4 ? 0.991 7.875 -33.344 1 18.27 4 LEU B N 1
ATOM 2582 C CA . LEU B 1 4 ? -0.233 8.031 -32.562 1 18.27 4 LEU B CA 1
ATOM 2583 C C . LEU B 1 4 ? 0.087 8.336 -31.109 1 18.27 4 LEU B C 1
ATOM 2585 O O . LEU B 1 4 ? -0.012 7.465 -30.234 1 18.27 4 LEU B O 1
ATOM 2589 N N . PHE B 1 5 ? 1.271 9 -30.781 1 19.44 5 PHE B N 1
ATOM 2590 C CA . PHE B 1 5 ? 1.737 9.297 -29.438 1 19.44 5 PHE B CA 1
ATOM 2591 C C . PHE B 1 5 ? 0.805 10.281 -28.75 1 19.44 5 PHE B C 1
ATOM 2593 O O . PHE B 1 5 ? 1.208 10.961 -27.797 1 19.44 5 PHE B O 1
ATOM 2600 N N . ASN B 1 6 ? -0.409 10.602 -29.156 1 19 6 ASN B N 1
ATOM 2601 C CA . ASN B 1 6 ? -1.005 11.828 -28.625 1 19 6 ASN B CA 1
ATOM 2602 C C . ASN B 1 6 ? -1.309 11.719 -27.141 1 19 6 ASN B C 1
ATOM 2604 O O . ASN B 1 6 ? -2.355 11.195 -26.75 1 19 6 ASN B O 1
ATOM 2608 N N . VAL B 1 7 ? -0.501 11.227 -26.375 1 18.3 7 VAL B N 1
ATOM 2609 C CA . VAL B 1 7 ? -0.78 11.125 -24.938 1 18.3 7 VAL B CA 1
ATOM 2610 C C . VAL B 1 7 ? -1.147 12.508 -24.391 1 18.3 7 VAL B C 1
ATOM 2612 O O . VAL B 1 7 ? -0.348 13.445 -24.453 1 18.3 7 VAL B O 1
ATOM 2615 N N . LYS B 1 8 ? -2.377 12.953 -24.406 1 20.23 8 LYS B N 1
ATOM 2616 C CA . LYS B 1 8 ? -2.965 14.156 -23.828 1 20.23 8 LYS B CA 1
ATOM 2617 C C . LYS B 1 8 ? -2.488 14.352 -22.391 1 20.23 8 LYS B C 1
ATOM 2619 O O . LYS B 1 8 ? -2.516 13.414 -21.578 1 20.23 8 LYS B O 1
ATOM 2624 N N . TYR B 1 9 ? -1.513 15.188 -22.078 1 19.44 9 TYR B N 1
ATOM 2625 C CA . TYR B 1 9 ? -0.889 15.789 -20.906 1 19.44 9 TYR B CA 1
ATOM 2626 C C . TYR B 1 9 ? -1.942 16.297 -19.922 1 19.44 9 TYR B C 1
ATOM 2628 O O . TYR B 1 9 ? -2.768 17.141 -20.281 1 19.44 9 TYR B O 1
ATOM 2636 N N . ALA B 1 10 ? -2.641 15.484 -19.234 1 21.05 10 ALA B N 1
ATOM 2637 C CA . ALA B 1 10 ? -3.488 16.062 -18.188 1 21.05 10 ALA B CA 1
ATOM 2638 C C . ALA B 1 10 ? -2.707 17.062 -17.344 1 21.05 10 ALA B C 1
ATOM 2640 O O . ALA B 1 10 ? -1.616 16.766 -16.859 1 21.05 10 ALA B O 1
ATOM 2641 N N . ASN B 1 11 ? -2.707 18.312 -17.703 1 20.12 11 ASN B N 1
ATOM 2642 C CA . ASN B 1 11 ? -2.277 19.453 -16.922 1 20.12 11 ASN B CA 1
ATOM 2643 C C . ASN B 1 11 ? -2.705 19.344 -15.461 1 20.12 11 ASN B C 1
ATOM 2645 O O . ASN B 1 11 ? -3.893 19.438 -15.148 1 20.12 11 ASN B O 1
ATOM 2649 N N . LEU B 1 12 ? -2.273 18.344 -14.859 1 20.08 12 LEU B N 1
ATOM 2650 C CA . LEU B 1 12 ? -2.512 18.422 -13.43 1 20.08 12 LEU B CA 1
ATOM 2651 C C . LEU B 1 12 ? -2.064 19.766 -12.875 1 20.08 12 LEU B C 1
ATOM 2653 O O . LEU B 1 12 ? -0.878 20.109 -12.922 1 20.08 12 LEU B O 1
ATOM 2657 N N . LEU B 1 13 ? -2.842 20.766 -13.164 1 20.28 13 LEU B N 1
ATOM 2658 C CA . LEU B 1 13 ? -2.715 22.078 -12.539 1 20.28 13 LEU B CA 1
ATOM 2659 C C . LEU B 1 13 ? -2.414 21.938 -11.055 1 20.28 13 LEU B C 1
ATOM 2661 O O . LEU B 1 13 ? -3.227 21.406 -10.297 1 20.28 13 LEU B O 1
ATOM 2665 N N . LEU B 1 14 ? -1.168 21.641 -10.836 1 22 14 LEU B N 1
ATOM 2666 C CA . LEU B 1 14 ? -0.667 21.781 -9.469 1 22 14 LEU B CA 1
ATOM 2667 C C . LEU B 1 14 ? -1.001 23.156 -8.906 1 22 14 LEU B C 1
ATOM 2669 O O . LEU B 1 14 ? -0.498 24.172 -9.398 1 22 14 LEU B O 1
ATOM 2673 N N . LEU B 1 15 ? -2.24 23.281 -8.633 1 20.47 15 LEU B N 1
ATOM 2674 C CA . LEU B 1 15 ? -2.592 24.5 -7.906 1 20.47 15 LEU B CA 1
ATOM 2675 C C . LEU B 1 15 ? -1.716 24.672 -6.672 1 20.47 15 LEU B C 1
ATOM 2677 O O . LEU B 1 15 ? -1.824 23.906 -5.715 1 20.47 15 LEU B O 1
ATOM 2681 N N . VAL B 1 16 ? -0.493 24.922 -6.898 1 23.48 16 VAL B N 1
ATOM 2682 C CA . VAL B 1 16 ? 0.473 25.328 -5.883 1 23.48 16 VAL B CA 1
ATOM 2683 C C . VAL B 1 16 ? -0.039 26.562 -5.141 1 23.48 16 VAL B C 1
ATOM 2685 O O . VAL B 1 16 ? 0.009 27.672 -5.672 1 23.48 16 VAL B O 1
ATOM 2688 N N . GLY B 1 17 ? -1.262 26.469 -4.652 1 21.72 17 GLY B N 1
ATOM 2689 C CA . GLY B 1 17 ? -1.792 27.656 -4.016 1 21.72 17 GLY B CA 1
ATOM 2690 C C . GLY B 1 17 ? -0.956 28.125 -2.838 1 21.72 17 GLY B C 1
ATOM 2691 O O . GLY B 1 17 ? -0.142 27.359 -2.307 1 21.72 17 GLY B O 1
ATOM 2692 N N . VAL B 1 18 ? -1.098 29.359 -2.482 1 22.19 18 VAL B N 1
ATOM 2693 C CA . VAL B 1 18 ? -0.479 30.391 -1.668 1 22.19 18 VAL B CA 1
ATOM 2694 C C . VAL B 1 18 ? -0.693 30.094 -0.187 1 22.19 18 VAL B C 1
ATOM 2696 O O . VAL B 1 18 ? -1.831 30.062 0.289 1 22.19 18 VAL B O 1
ATOM 2699 N N . TRP B 1 19 ? 0.073 29.141 0.467 1 21.39 19 TRP B N 1
ATOM 2700 C CA . TRP B 1 19 ? -0.119 28.672 1.836 1 21.39 19 TRP B CA 1
ATOM 2701 C C . TRP B 1 19 ? 0.455 29.672 2.838 1 21.39 19 TRP B C 1
ATOM 2703 O O . TRP B 1 19 ? 1.619 30.062 2.732 1 21.39 19 TRP B O 1
ATOM 2713 N N . ASN B 1 20 ? -0.39 30.484 3.471 1 21.56 20 ASN B N 1
ATOM 2714 C CA . ASN B 1 20 ? -0.129 31.5 4.496 1 21.56 20 ASN B CA 1
ATOM 2715 C C . ASN B 1 20 ? 0.435 30.859 5.766 1 21.56 20 ASN B C 1
ATOM 2717 O O . ASN B 1 20 ? 0.225 29.672 6.023 1 21.56 20 ASN B O 1
ATOM 2721 N N . THR B 1 21 ? 1.138 31.688 6.66 1 21.28 21 THR B N 1
ATOM 2722 C CA . THR B 1 21 ? 2.109 31.594 7.746 1 21.28 21 THR B CA 1
ATOM 2723 C C . THR B 1 21 ? 1.441 31.109 9.023 1 21.28 21 THR B C 1
ATOM 2725 O O . THR B 1 21 ? 0.528 31.766 9.539 1 21.28 21 THR B O 1
ATOM 2728 N N . ILE B 1 22 ? 1.151 29.812 9.203 1 24.42 22 ILE B N 1
ATOM 2729 C CA . ILE B 1 22 ? 0.611 29.391 10.492 1 24.42 22 ILE B CA 1
ATOM 2730 C C . ILE B 1 22 ? 1.723 29.391 11.539 1 24.42 22 ILE B C 1
ATOM 2732 O O . ILE B 1 22 ? 2.811 28.859 11.297 1 24.42 22 ILE B O 1
ATOM 2736 N N . GLY B 1 23 ? 1.722 30.297 12.523 1 24.05 23 GLY B N 1
ATOM 2737 C CA . GLY B 1 23 ? 2.621 30.438 13.656 1 24.05 23 GLY B CA 1
ATOM 2738 C C . GLY B 1 23 ? 2.779 29.156 14.461 1 24.05 23 GLY B C 1
ATOM 2739 O O . GLY B 1 23 ? 2.023 28.203 14.273 1 24.05 23 GLY B O 1
ATOM 2740 N N . PRO B 1 24 ? 3.791 29.219 15.406 1 24.45 24 PRO B N 1
ATOM 2741 C CA . PRO B 1 24 ? 4.25 28.109 16.234 1 24.45 24 PRO B CA 1
ATOM 2742 C C . PRO B 1 24 ? 3.127 27.484 17.062 1 24.45 24 PRO B C 1
ATOM 2744 O O . PRO B 1 24 ? 2.232 28.203 17.531 1 24.45 24 PRO B O 1
ATOM 2747 N N . ILE B 1 25 ? 2.699 26.344 16.797 1 28.05 25 ILE B N 1
ATOM 2748 C CA . ILE B 1 25 ? 1.611 25.578 17.391 1 28.05 25 ILE B CA 1
ATOM 2749 C C . ILE B 1 25 ? 1.98 25.203 18.828 1 28.05 25 ILE B C 1
ATOM 2751 O O . ILE B 1 25 ? 2.982 24.516 19.062 1 28.05 25 ILE B O 1
ATOM 2755 N N . ALA B 1 26 ? 1.592 26.016 19.828 1 27.84 26 ALA B N 1
ATOM 2756 C CA . ALA B 1 26 ? 1.84 25.734 21.234 1 27.84 26 ALA B CA 1
ATOM 2757 C C . ALA B 1 26 ? 1.134 24.453 21.672 1 27.84 26 ALA B C 1
ATOM 2759 O O . ALA B 1 26 ? 0.112 24.078 21.094 1 27.84 26 ALA B O 1
ATOM 2760 N N . SER B 1 27 ? 1.712 23.734 22.578 1 29.84 27 SER B N 1
ATOM 2761 C CA . SER B 1 27 ? 1.419 22.438 23.188 1 29.84 27 SER B CA 1
ATOM 2762 C C . SER B 1 27 ? 0.106 22.484 23.953 1 29.84 27 SER B C 1
ATOM 2764 O O . SER B 1 27 ? -0.19 23.469 24.641 1 29.84 27 SER B O 1
ATOM 2766 N N . CYS B 1 28 ? -0.87 21.797 23.438 1 30.78 28 CYS B N 1
ATOM 2767 C CA . CYS B 1 28 ? -2.135 21.641 24.141 1 30.78 28 CYS B CA 1
ATOM 2768 C C . CYS B 1 28 ? -1.9 21.219 25.594 1 30.78 28 CYS B C 1
ATOM 2770 O O . CYS B 1 28 ? -2.848 21.109 26.359 1 30.78 28 CYS B O 1
ATOM 2772 N N . PHE B 1 29 ? -0.833 20.547 26.109 1 30 29 PHE B N 1
ATOM 2773 C CA . PHE B 1 29 ? -0.648 20.188 27.5 1 30 29 PHE B CA 1
ATOM 2774 C C . PHE B 1 29 ? -0.092 21.375 28.297 1 30 29 PHE B C 1
ATOM 2776 O O . PHE B 1 29 ? 0.835 22.047 27.844 1 30 29 PHE B O 1
ATOM 2783 N N . PRO B 1 30 ? -0.886 21.906 29.188 1 30.72 30 PRO B N 1
ATOM 2784 C CA . PRO B 1 30 ? -0.321 22.891 30.109 1 30.72 30 PRO B CA 1
ATOM 2785 C C . PRO B 1 30 ? 1.033 22.469 30.672 1 30.72 30 PRO B C 1
ATOM 2787 O O . PRO B 1 30 ? 1.092 21.688 31.625 1 30.72 30 PRO B O 1
ATOM 2790 N N . LEU B 1 31 ? 2.021 22.062 30.078 1 34.38 31 LEU B N 1
ATOM 2791 C CA . LEU B 1 31 ? 3.225 22.172 30.891 1 34.38 31 LEU B CA 1
ATOM 2792 C C . LEU B 1 31 ? 3.506 23.641 31.234 1 34.38 31 LEU B C 1
ATOM 2794 O O . LEU B 1 31 ? 3.781 24.438 30.344 1 34.38 31 LEU B O 1
ATOM 2798 N N . GLY B 1 32 ? 2.85 24.141 32.094 1 36.81 32 GLY B N 1
ATOM 2799 C CA . GLY B 1 32 ? 3.191 25.438 32.688 1 36.81 32 GLY B CA 1
ATOM 2800 C C . GLY B 1 32 ? 4.57 25.922 32.281 1 36.81 32 GLY B C 1
ATOM 2801 O O . GLY B 1 32 ? 4.766 27.109 32.031 1 36.81 32 GLY B O 1
ATOM 2802 N N . GLY B 1 33 ? 5.578 25.203 32.594 1 36.25 33 GLY B N 1
ATOM 2803 C CA . GLY B 1 33 ? 6.988 25.5 32.375 1 36.25 33 GLY B CA 1
ATOM 2804 C C . GLY B 1 33 ? 7.43 25.266 30.938 1 36.25 33 GLY B C 1
ATOM 2805 O O . GLY B 1 33 ? 8.625 25.281 30.641 1 36.25 33 GLY B O 1
ATOM 2806 N N . MET B 1 34 ? 6.559 24.984 29.938 1 43.56 34 MET B N 1
ATOM 2807 C CA . MET B 1 34 ? 6.762 24.484 28.578 1 43.56 34 MET B CA 1
ATOM 2808 C C . MET B 1 34 ? 6.984 25.641 27.609 1 43.56 34 MET B C 1
ATOM 2810 O O . MET B 1 34 ? 7.039 25.438 26.391 1 43.56 34 MET B O 1
ATOM 2814 N N . GLY B 1 35 ? 6.977 26.828 27.938 1 50.22 35 GLY B N 1
ATOM 2815 C CA . GLY B 1 35 ? 7.34 28.031 27.219 1 50.22 35 GLY B CA 1
ATOM 2816 C C . GLY B 1 35 ? 8.609 27.891 26.406 1 50.22 35 GLY B C 1
ATOM 2817 O O . GLY B 1 35 ? 8.898 28.719 25.547 1 50.22 35 GLY B O 1
ATOM 2818 N N . GLN B 1 36 ? 9.266 26.781 26.547 1 67.56 36 GLN B N 1
ATOM 2819 C CA . GLN B 1 36 ? 10.586 26.703 25.938 1 67.56 36 GLN B CA 1
ATOM 2820 C C . GLN B 1 36 ? 10.57 25.766 24.719 1 67.56 36 GLN B C 1
ATOM 2822 O O . GLN B 1 36 ? 11.562 25.672 24 1 67.56 36 GLN B O 1
ATOM 2827 N N . PHE B 1 37 ? 9.289 25.109 24.297 1 76.94 37 PHE B N 1
ATOM 2828 C CA . PHE B 1 37 ? 9.266 24.203 23.156 1 76.94 37 PHE B CA 1
ATOM 2829 C C . PHE B 1 37 ? 8.672 24.875 21.938 1 76.94 37 PHE B C 1
ATOM 2831 O O . PHE B 1 37 ? 7.75 25.688 22.047 1 76.94 37 PHE B O 1
ATOM 2838 N N . SER B 1 38 ? 9.242 24.625 20.703 1 80.12 38 SER B N 1
ATOM 2839 C CA . SER B 1 38 ? 8.648 24.984 19.422 1 80.12 38 SER B CA 1
ATOM 2840 C C . SER B 1 38 ? 8.32 23.734 18.594 1 80.12 38 SER B C 1
ATOM 2842 O O . SER B 1 38 ? 9.047 22.734 18.656 1 80.12 38 SER B O 1
ATOM 2844 N N . PHE B 1 39 ? 7.16 23.781 17.938 1 80.94 39 PHE B N 1
ATOM 2845 C CA . PHE B 1 39 ? 6.711 22.672 17.094 1 80.94 39 PHE B CA 1
ATOM 2846 C C . PHE B 1 39 ? 6.441 23.156 15.672 1 80.94 39 PHE B C 1
ATOM 2848 O O . PHE B 1 39 ? 5.906 24.25 15.477 1 80.94 39 PHE B O 1
ATOM 2855 N N . SER B 1 40 ? 6.867 22.406 14.703 1 81.12 40 SER B N 1
ATOM 2856 C CA . SER B 1 40 ? 6.52 22.656 13.305 1 81.12 40 SER B CA 1
ATOM 2857 C C . SER B 1 40 ? 6.047 21.391 12.609 1 81.12 40 SER B C 1
ATOM 2859 O O . SER B 1 40 ? 6.434 20.281 12.992 1 81.12 40 SER B O 1
ATOM 2861 N N . SER B 1 41 ? 5.176 21.547 11.672 1 83 41 SER B N 1
ATOM 2862 C CA . SER B 1 41 ? 4.668 20.453 10.852 1 83 41 SER B CA 1
ATOM 2863 C C . SER B 1 41 ? 4.836 20.75 9.359 1 83 41 SER B C 1
ATOM 2865 O O . SER B 1 41 ? 4.633 21.891 8.93 1 83 41 SER B O 1
ATOM 2867 N N . GLU B 1 42 ? 5.215 19.75 8.695 1 88.31 42 GLU B N 1
ATOM 2868 C CA . GLU B 1 42 ? 5.395 19.844 7.25 1 88.31 42 GLU B CA 1
ATOM 2869 C C . GLU B 1 42 ? 4.57 18.781 6.52 1 88.31 42 GLU B C 1
ATOM 2871 O O . GLU B 1 42 ? 4.465 17.656 6.984 1 88.31 42 GLU B O 1
ATOM 2876 N N . THR B 1 43 ? 3.957 19.219 5.477 1 88 43 THR B N 1
ATOM 2877 C CA . THR B 1 43 ? 3.35 18.328 4.496 1 88 43 THR B CA 1
ATOM 2878 C C . THR B 1 43 ? 3.982 18.516 3.121 1 88 43 THR B C 1
ATOM 2880 O O . THR B 1 43 ? 4.234 19.641 2.705 1 88 43 THR B O 1
ATOM 2883 N N . ASN B 1 44 ? 4.277 17.375 2.543 1 92.38 44 ASN B N 1
ATOM 2884 C CA . ASN B 1 44 ? 4.914 17.5 1.236 1 92.38 44 ASN B CA 1
ATOM 2885 C C . ASN B 1 44 ? 4.391 16.453 0.258 1 92.38 44 ASN B C 1
ATOM 2887 O O . ASN B 1 44 ? 3.846 15.438 0.671 1 92.38 44 ASN B O 1
ATOM 2891 N N . THR B 1 45 ? 4.496 16.766 -1.006 1 93.31 45 THR B N 1
ATOM 2892 C CA . THR B 1 45 ? 4.219 15.859 -2.113 1 93.31 45 THR B CA 1
ATOM 2893 C C . THR B 1 45 ? 5.309 15.953 -3.176 1 93.31 45 THR B C 1
ATOM 2895 O O . THR B 1 45 ? 6.129 16.875 -3.152 1 93.31 45 THR B O 1
ATOM 2898 N N . GLY B 1 46 ? 5.355 14.883 -3.955 1 97.12 46 GLY B N 1
ATOM 2899 C CA . GLY B 1 46 ? 6.367 14.836 -5 1 97.12 46 GLY B CA 1
ATOM 2900 C C . GLY B 1 46 ? 6.363 13.539 -5.785 1 97.12 46 GLY B C 1
ATOM 2901 O O . GLY B 1 46 ? 5.352 12.836 -5.82 1 97.12 46 GLY B O 1
ATOM 2902 N N . VAL B 1 47 ? 7.492 13.406 -6.492 1 97.69 47 VAL B N 1
ATOM 2903 C CA . VAL B 1 47 ? 7.66 12.203 -7.301 1 97.69 47 VAL B CA 1
ATOM 2904 C C . VAL B 1 47 ? 9.039 11.602 -7.055 1 97.69 47 VAL B C 1
ATOM 2906 O O . VAL B 1 47 ? 9.992 12.328 -6.738 1 97.69 47 VAL B O 1
ATOM 2909 N N . SER B 1 48 ? 9.07 10.359 -7.211 1 98.12 48 SER B N 1
ATOM 2910 C CA . SER B 1 48 ? 10.352 9.664 -7.113 1 98.12 48 SER B CA 1
ATOM 2911 C C . SER B 1 48 ? 10.664 8.891 -8.391 1 98.12 48 SER B C 1
ATOM 2913 O O . SER B 1 48 ? 9.75 8.508 -9.125 1 98.12 48 SER B O 1
ATOM 2915 N N . TRP B 1 49 ? 11.953 8.703 -8.609 1 98.31 49 TRP B N 1
ATOM 2916 C CA . TRP B 1 49 ? 12.398 7.883 -9.727 1 98.31 49 TRP B CA 1
ATOM 2917 C C . TRP B 1 49 ? 13.711 7.176 -9.398 1 98.31 49 TRP B C 1
ATOM 2919 O O . TRP B 1 49 ? 14.469 7.629 -8.531 1 98.31 49 TRP B O 1
ATOM 2929 N N . GLY B 1 50 ? 13.867 6.074 -10.039 1 98.5 50 GLY B N 1
ATOM 2930 C CA . GLY B 1 50 ? 15.039 5.25 -9.789 1 98.5 50 GLY B CA 1
ATOM 2931 C C . GLY B 1 50 ? 14.789 3.771 -10.016 1 98.5 50 GLY B C 1
ATOM 2932 O O . GLY B 1 50 ? 14.008 3.398 -10.898 1 98.5 50 GLY B O 1
ATOM 2933 N N . ARG B 1 51 ? 15.672 3.01 -9.242 1 98.06 51 ARG B N 1
ATOM 2934 C CA . ARG B 1 51 ? 15.594 1.569 -9.469 1 98.06 51 ARG B CA 1
ATOM 2935 C C . ARG B 1 51 ? 15.977 0.794 -8.211 1 98.06 51 ARG B C 1
ATOM 2937 O O . ARG B 1 51 ? 16.859 1.22 -7.457 1 98.06 51 ARG B O 1
ATOM 2944 N N . VAL B 1 52 ? 15.297 -0.307 -8.023 1 98.75 52 VAL B N 1
ATOM 2945 C CA . VAL B 1 52 ? 15.625 -1.293 -7 1 98.75 52 VAL B CA 1
ATOM 2946 C C . VAL B 1 52 ? 15.984 -2.623 -7.66 1 98.75 52 VAL B C 1
ATOM 2948 O O . VAL B 1 52 ? 15.258 -3.105 -8.531 1 98.75 52 VAL B O 1
ATOM 2951 N N . GLU B 1 53 ? 17.062 -3.189 -7.203 1 98.81 53 GLU B N 1
ATOM 2952 C CA . GLU B 1 53 ? 17.531 -4.457 -7.766 1 98.81 53 GLU B CA 1
ATOM 2953 C C . GLU B 1 53 ? 17.406 -5.59 -6.75 1 98.81 53 GLU B C 1
ATOM 2955 O O . GLU B 1 53 ? 17.719 -5.41 -5.574 1 98.81 53 GLU B O 1
ATOM 2960 N N . GLU B 1 54 ? 16.922 -6.652 -7.199 1 98.69 54 GLU B N 1
ATOM 2961 C CA . GLU B 1 54 ? 16.969 -7.938 -6.504 1 98.69 54 GLU B CA 1
ATOM 2962 C C . GLU B 1 54 ? 18.031 -8.852 -7.09 1 98.69 54 GLU B C 1
ATOM 2964 O O . GLU B 1 54 ? 18.031 -9.133 -8.289 1 98.69 54 GLU B O 1
ATOM 2969 N N . LEU B 1 55 ? 18.891 -9.312 -6.25 1 98.56 55 LEU B N 1
ATOM 2970 C CA . LEU B 1 55 ? 20.047 -10.062 -6.699 1 98.56 55 LEU B CA 1
ATOM 2971 C C . LEU B 1 55 ? 20.078 -11.453 -6.082 1 98.56 55 LEU B C 1
ATOM 2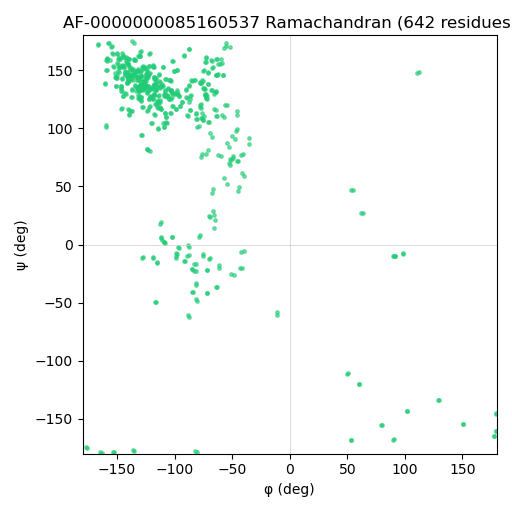973 O O . LEU B 1 55 ? 19.672 -11.633 -4.93 1 98.56 55 LEU B O 1
ATOM 2977 N N . VAL B 1 56 ? 20.594 -12.398 -6.816 1 98.25 56 VAL B N 1
ATOM 2978 C CA . VAL B 1 56 ? 20.844 -13.742 -6.309 1 98.25 56 VAL B CA 1
ATOM 2979 C C . VAL B 1 56 ? 22.25 -14.188 -6.707 1 98.25 56 VAL B C 1
ATOM 2981 O O . VAL B 1 56 ? 22.703 -13.93 -7.824 1 98.25 56 VAL B O 1
ATOM 2984 N N . PHE B 1 57 ? 22.828 -14.867 -5.766 1 97.62 57 PHE B N 1
ATOM 2985 C CA . PHE B 1 57 ? 24.203 -15.312 -5.973 1 97.62 57 PHE B CA 1
ATOM 2986 C C . PHE B 1 57 ? 24.328 -16.812 -5.691 1 97.62 57 PHE B C 1
ATOM 2988 O O . PHE B 1 57 ? 23.656 -17.344 -4.809 1 97.62 57 PHE B O 1
ATOM 2995 N N . GLN B 1 58 ? 25.109 -17.438 -6.398 1 96.62 58 GLN B N 1
ATOM 2996 C CA . GLN B 1 58 ? 25.688 -18.75 -6.098 1 96.62 58 GLN B CA 1
ATOM 2997 C C . GLN B 1 58 ? 27.172 -18.625 -5.746 1 96.62 58 GLN B C 1
ATOM 2999 O O . GLN B 1 58 ? 28.016 -18.5 -6.637 1 96.62 58 GLN B O 1
ATOM 3004 N N . GLY B 1 59 ? 27.453 -18.734 -4.48 1 93.25 59 GLY B N 1
ATOM 3005 C CA . GLY B 1 59 ? 28.766 -18.266 -4.07 1 93.25 59 GLY B CA 1
ATOM 3006 C C . GLY B 1 59 ? 28.984 -16.797 -4.371 1 93.25 59 GLY B C 1
ATOM 3007 O O . GLY B 1 59 ? 28.188 -15.945 -3.973 1 93.25 59 GLY B O 1
ATOM 3008 N N . GLU B 1 60 ? 29.984 -16.531 -5.164 1 90.62 60 GLU B N 1
ATOM 3009 C CA . GLU B 1 60 ? 30.281 -15.156 -5.512 1 90.62 60 GLU B CA 1
ATOM 3010 C C . GLU B 1 60 ? 29.703 -14.781 -6.871 1 90.62 60 GLU B C 1
ATOM 3012 O O . GLU B 1 60 ? 29.641 -13.602 -7.23 1 90.62 60 GLU B O 1
ATOM 3017 N N . LYS B 1 61 ? 29.219 -15.695 -7.504 1 95.12 61 LYS B N 1
ATOM 3018 C CA . LYS B 1 61 ? 28.703 -15.477 -8.852 1 95.12 61 LYS B CA 1
ATOM 3019 C C . LYS B 1 61 ? 27.25 -15.023 -8.805 1 95.12 61 LYS B C 1
ATOM 3021 O O . LYS B 1 61 ? 26.391 -15.711 -8.242 1 95.12 61 LYS B O 1
ATOM 3026 N N . GLN B 1 62 ? 27.016 -13.898 -9.383 1 96.88 62 GLN B N 1
ATOM 3027 C CA . GLN B 1 62 ? 25.625 -13.477 -9.539 1 96.88 62 GLN B CA 1
ATOM 3028 C C . GLN B 1 62 ? 24.906 -14.32 -10.594 1 96.88 62 GLN B C 1
ATOM 3030 O O . GLN B 1 62 ? 25.359 -14.414 -11.734 1 96.88 62 GLN B O 1
ATOM 3035 N N . ILE B 1 63 ? 23.781 -14.875 -10.258 1 97.56 63 ILE B N 1
ATOM 3036 C CA . ILE B 1 63 ? 23.125 -15.781 -11.203 1 97.56 63 ILE B CA 1
ATOM 3037 C C . ILE B 1 63 ? 21.766 -15.234 -11.586 1 97.56 63 ILE B C 1
ATOM 3039 O O . ILE B 1 63 ? 21.109 -15.75 -12.5 1 97.56 63 ILE B O 1
ATOM 3043 N N . SER B 1 64 ? 21.312 -14.227 -10.875 1 98.12 64 SER B N 1
ATOM 3044 C CA . SER B 1 64 ? 20.031 -13.617 -11.18 1 98.12 64 SER B CA 1
ATOM 3045 C C . SER B 1 64 ? 20 -12.141 -10.805 1 98.12 64 SER B C 1
ATOM 3047 O O . SER B 1 64 ? 20.641 -11.734 -9.828 1 98.12 64 SER B O 1
ATOM 3049 N N . ARG B 1 65 ? 19.328 -11.367 -11.609 1 98.31 65 ARG B N 1
ATOM 3050 C CA . ARG B 1 65 ? 19.188 -9.93 -11.383 1 98.31 65 ARG B CA 1
ATOM 3051 C C . ARG B 1 65 ? 17.812 -9.438 -11.859 1 98.31 65 ARG B C 1
ATOM 3053 O O . ARG B 1 65 ? 17.5 -9.523 -13.047 1 98.31 65 ARG B O 1
ATOM 3060 N N . LEU B 1 66 ? 17.047 -8.953 -10.953 1 98.81 66 LEU B N 1
ATOM 3061 C CA . LEU B 1 66 ? 15.773 -8.305 -11.273 1 98.81 66 LEU B CA 1
ATOM 3062 C C . LEU B 1 66 ? 15.852 -6.801 -11.047 1 98.81 66 LEU B C 1
ATOM 3064 O O . LEU B 1 66 ? 16.328 -6.352 -9.992 1 98.81 66 LEU B O 1
ATOM 3068 N N . LEU B 1 67 ? 15.453 -6.051 -12.008 1 98.81 67 LEU B N 1
ATOM 3069 C CA . LEU B 1 67 ? 15.422 -4.594 -11.945 1 98.81 67 LEU B CA 1
ATOM 3070 C C . LEU B 1 67 ? 13.992 -4.082 -11.844 1 98.81 67 LEU B C 1
ATOM 3072 O O . LEU B 1 67 ? 13.211 -4.203 -12.797 1 98.81 67 LEU B O 1
ATOM 3076 N N . TRP B 1 68 ? 13.664 -3.529 -10.781 1 98.81 68 TRP B N 1
ATOM 3077 C CA . TRP B 1 68 ? 12.359 -2.91 -10.562 1 98.81 68 TRP B CA 1
ATOM 3078 C C . TRP B 1 68 ? 12.438 -1.4 -10.773 1 98.81 68 TRP B C 1
ATOM 3080 O O . TRP B 1 68 ? 12.992 -0.681 -9.938 1 98.81 68 TRP B O 1
ATOM 3090 N N . ASP B 1 69 ? 11.742 -0.946 -11.719 1 98 69 ASP B N 1
ATOM 3091 C CA . ASP B 1 69 ? 11.688 0.491 -11.969 1 98 69 ASP B CA 1
ATOM 3092 C C . ASP B 1 69 ? 10.773 1.191 -10.969 1 98 69 ASP B C 1
ATOM 3094 O O . ASP B 1 69 ? 9.719 0.664 -10.609 1 98 69 ASP B O 1
ATOM 3098 N N . THR B 1 70 ? 11.203 2.232 -10.578 1 96.5 70 THR B N 1
ATOM 3099 C CA . THR B 1 70 ? 10.422 3.186 -9.797 1 96.5 70 THR B CA 1
ATOM 3100 C C . THR B 1 70 ? 10.406 4.555 -10.469 1 96.5 70 THR B C 1
ATOM 3102 O O . THR B 1 70 ? 11.086 5.484 -10.016 1 96.5 70 THR B O 1
ATOM 3105 N N . ASN B 1 71 ? 9.555 4.672 -11.391 1 96.88 71 ASN B N 1
ATOM 3106 C CA . ASN B 1 71 ? 9.57 5.898 -12.188 1 96.88 71 ASN B CA 1
ATOM 3107 C C . ASN B 1 71 ? 8.297 6.719 -11.969 1 96.88 71 ASN B C 1
ATOM 3109 O O . ASN B 1 71 ? 7.191 6.223 -12.172 1 96.88 71 ASN B O 1
ATOM 3113 N N . TRP B 1 72 ? 8.562 7.965 -11.656 1 96.06 72 TRP B N 1
ATOM 3114 C CA . TRP B 1 72 ? 7.508 8.969 -11.531 1 96.06 72 TRP B CA 1
ATOM 3115 C C . TRP B 1 72 ? 6.438 8.508 -10.547 1 96.06 72 TRP B C 1
ATOM 3117 O O . TRP B 1 72 ? 5.246 8.539 -10.859 1 96.06 72 TRP B O 1
ATOM 3127 N N . VAL B 1 73 ? 6.863 8.031 -9.445 1 97.62 73 VAL B N 1
ATOM 3128 C CA . VAL B 1 73 ? 5.965 7.559 -8.398 1 97.62 73 VAL B CA 1
ATOM 3129 C C . VAL B 1 73 ? 5.57 8.727 -7.492 1 97.62 73 VAL B C 1
ATOM 3131 O O . VAL B 1 73 ? 6.414 9.305 -6.805 1 97.62 73 VAL B O 1
ATOM 3134 N N . PRO B 1 74 ? 4.309 9.07 -7.473 1 96.25 74 PRO B N 1
ATOM 3135 C CA . PRO B 1 74 ? 3.885 10.148 -6.578 1 96.25 74 PRO B CA 1
ATOM 3136 C C . PRO B 1 74 ? 3.912 9.742 -5.105 1 96.25 74 PRO B C 1
ATOM 3138 O O . PRO B 1 74 ? 3.635 8.586 -4.777 1 96.25 74 PRO B O 1
ATOM 3141 N N . HIS B 1 75 ? 4.191 10.695 -4.242 1 95.75 75 HIS B N 1
ATOM 3142 C CA . HIS B 1 75 ? 4.223 10.422 -2.809 1 95.75 75 HIS B CA 1
ATOM 3143 C C . HIS B 1 75 ? 3.594 11.562 -2.014 1 95.75 75 HIS B C 1
ATOM 3145 O O . HIS B 1 75 ? 3.449 12.672 -2.523 1 95.75 75 HIS B O 1
ATOM 3151 N N . LEU B 1 76 ? 3.205 11.289 -0.841 1 92.81 76 LEU B N 1
ATOM 3152 C CA . LEU B 1 76 ? 2.758 12.211 0.193 1 92.81 76 LEU B CA 1
ATOM 3153 C C . LEU B 1 76 ? 3.525 11.992 1.491 1 92.81 76 LEU B C 1
ATOM 3155 O O . LEU B 1 76 ? 3.742 10.844 1.9 1 92.81 76 LEU B O 1
ATOM 3159 N N . GLY B 1 77 ? 3.967 13.086 2.064 1 93.69 77 GLY B N 1
ATOM 3160 C CA . GLY B 1 77 ? 4.719 12.992 3.305 1 93.69 77 GLY B CA 1
ATOM 3161 C C . GLY B 1 77 ? 4.312 14.023 4.336 1 93.69 77 GLY B C 1
ATOM 3162 O O . GLY B 1 77 ? 3.857 15.117 3.98 1 93.69 77 GLY B O 1
ATOM 3163 N N . VAL B 1 78 ? 4.473 13.656 5.598 1 91.88 78 VAL B N 1
ATOM 3164 C CA . VAL B 1 78 ? 4.301 14.562 6.73 1 91.88 78 VAL B CA 1
ATOM 3165 C C . VAL B 1 78 ? 5.523 14.484 7.645 1 91.88 78 VAL B C 1
ATOM 3167 O O . VAL B 1 78 ? 6.141 13.422 7.777 1 91.88 78 VAL B O 1
ATOM 3170 N N . LYS B 1 79 ? 5.828 15.547 8.18 1 92.62 79 LYS B N 1
ATOM 3171 C CA . LYS B 1 79 ? 6.957 15.633 9.102 1 92.62 79 LYS B CA 1
ATOM 3172 C C . LYS B 1 79 ? 6.652 16.594 10.258 1 92.62 79 LYS B C 1
ATOM 3174 O O . LYS B 1 79 ? 6.141 17.688 10.039 1 92.62 79 LYS B O 1
ATOM 3179 N N . GLY B 1 80 ? 6.875 16.156 11.453 1 89.62 80 GLY B N 1
ATOM 3180 C CA . GLY B 1 80 ? 6.816 16.969 12.648 1 89.62 80 GLY B CA 1
ATOM 3181 C C . GLY B 1 80 ? 8.172 17.172 13.305 1 89.62 80 GLY B C 1
ATOM 3182 O O . GLY B 1 80 ? 8.977 16.25 13.367 1 89.62 80 GLY B O 1
ATOM 3183 N N . THR B 1 81 ? 8.414 18.391 13.695 1 90.75 81 THR B N 1
ATOM 3184 C CA . THR B 1 81 ? 9.648 18.703 14.391 1 90.75 81 THR B CA 1
ATOM 3185 C C . THR B 1 81 ? 9.359 19.391 15.727 1 90.75 81 THR B C 1
ATOM 3187 O O . THR B 1 81 ? 8.531 20.312 15.789 1 90.75 81 THR B O 1
ATOM 3190 N N . VAL B 1 82 ? 10.023 18.969 16.734 1 89.75 82 VAL B N 1
ATOM 3191 C CA . VAL B 1 82 ? 9.977 19.609 18.047 1 89.75 82 VAL B CA 1
ATOM 3192 C C . VAL B 1 82 ? 11.367 20.125 18.422 1 89.75 82 VAL B C 1
ATOM 3194 O O . VAL B 1 82 ? 12.375 19.469 18.172 1 89.75 82 VAL B O 1
ATOM 3197 N N . ARG B 1 83 ? 11.32 21.328 18.953 1 88.5 83 ARG B N 1
ATOM 3198 C CA . ARG B 1 83 ? 12.578 21.922 19.391 1 88.5 83 ARG B CA 1
ATOM 3199 C C . ARG B 1 83 ? 12.469 22.422 20.828 1 88.5 83 ARG B C 1
ATOM 3201 O O . ARG B 1 83 ? 11.438 22.969 21.219 1 88.5 83 ARG B O 1
ATOM 3208 N N . TYR B 1 84 ? 13.508 22.156 21.578 1 91.88 84 TYR B N 1
ATOM 3209 C CA . TYR B 1 84 ? 13.711 22.672 22.922 1 91.88 84 TYR B CA 1
ATOM 3210 C C . TYR B 1 84 ? 15.164 23.062 23.141 1 91.88 84 TYR B C 1
ATOM 3212 O O . TYR B 1 84 ? 16.031 22.203 23.297 1 91.88 84 TYR B O 1
ATOM 3220 N N . ARG B 1 85 ? 15.352 24.344 23.281 1 87.75 85 ARG B N 1
ATOM 3221 C CA . ARG B 1 85 ? 16.719 24.844 23.375 1 87.75 85 ARG B CA 1
ATOM 3222 C C . ARG B 1 85 ? 17.594 24.297 22.25 1 87.75 85 ARG B C 1
ATOM 3224 O O . ARG B 1 85 ? 17.297 24.5 21.078 1 87.75 85 ARG B O 1
ATOM 3231 N N . TRP B 1 86 ? 18.5 23.469 22.625 1 91.12 86 TRP B N 1
ATOM 3232 C CA . TRP B 1 86 ? 19.406 22.906 21.609 1 91.12 86 TRP B CA 1
ATOM 3233 C C . TRP B 1 86 ? 18.922 21.547 21.141 1 91.12 86 TRP B C 1
ATOM 3235 O O . TRP B 1 86 ? 19.469 20.969 20.203 1 91.12 86 TRP B O 1
ATOM 3245 N N . PHE B 1 87 ? 17.891 21.094 21.719 1 95.25 87 PHE B N 1
ATOM 3246 C CA . PHE B 1 87 ? 17.359 19.766 21.375 1 95.25 87 PHE B CA 1
ATOM 3247 C C . PHE B 1 87 ? 16.391 19.859 20.203 1 95.25 87 PHE B C 1
ATOM 3249 O O . PHE B 1 87 ? 15.594 20.797 20.125 1 95.25 87 PHE B O 1
ATOM 3256 N N . THR B 1 88 ? 16.516 18.938 19.297 1 95.38 88 THR B N 1
ATOM 3257 C CA . THR B 1 88 ? 15.578 18.844 18.188 1 95.38 88 THR B CA 1
ATOM 3258 C C . THR B 1 88 ? 15.141 17.391 17.984 1 95.38 88 THR B C 1
ATOM 3260 O O . THR B 1 88 ? 15.938 16.469 18.141 1 95.38 88 THR B O 1
ATOM 3263 N N . GLY B 1 89 ? 13.883 17.141 17.766 1 96.5 89 GLY B N 1
ATOM 3264 C CA . GLY B 1 89 ? 13.297 15.852 17.438 1 96.5 89 GLY B CA 1
ATOM 3265 C C . GLY B 1 89 ? 12.406 15.898 16.203 1 96.5 89 GLY B C 1
ATOM 3266 O O . GLY B 1 89 ? 11.664 16.859 16 1 96.5 89 GLY B O 1
ATOM 3267 N N . THR B 1 90 ? 12.508 14.852 15.391 1 96.44 90 THR B N 1
ATOM 3268 C CA . THR B 1 90 ? 11.734 14.797 14.156 1 96.44 90 THR B CA 1
ATOM 3269 C C . THR B 1 90 ? 11 13.461 14.039 1 96.44 90 THR B C 1
ATOM 3271 O O . THR B 1 90 ? 11.562 12.406 14.367 1 96.44 90 THR B O 1
ATOM 3274 N N . LEU B 1 91 ? 9.742 13.547 13.711 1 95.5 91 LEU B N 1
ATOM 3275 C CA . LEU B 1 91 ? 8.93 12.414 13.281 1 95.5 91 LEU B CA 1
ATOM 3276 C C . LEU B 1 91 ? 8.461 12.602 11.836 1 95.5 91 LEU B C 1
ATOM 3278 O O . LEU B 1 91 ? 8 13.68 11.461 1 95.5 91 LEU B O 1
ATOM 3282 N N . GLU B 1 92 ? 8.625 11.531 11.055 1 96.38 92 GLU B N 1
ATOM 3283 C CA . GLU B 1 92 ? 8.234 11.641 9.648 1 96.38 92 GLU B CA 1
ATOM 3284 C C . GLU B 1 92 ? 7.512 10.375 9.18 1 96.38 92 GLU B C 1
ATOM 3286 O O . GLU B 1 92 ? 7.828 9.273 9.625 1 96.38 92 GLU B O 1
ATOM 3291 N N . ALA B 1 93 ? 6.574 10.539 8.32 1 95.06 93 ALA B N 1
ATOM 3292 C CA . ALA B 1 93 ? 5.859 9.477 7.617 1 95.06 93 ALA B CA 1
ATOM 3293 C C . ALA B 1 93 ? 5.602 9.852 6.164 1 95.06 93 ALA B C 1
ATOM 3295 O O . ALA B 1 93 ? 5.379 11.023 5.848 1 95.06 93 ALA B O 1
ATOM 3296 N N . ALA B 1 94 ? 5.684 8.867 5.301 1 95.44 94 ALA B N 1
ATOM 3297 C CA . ALA B 1 94 ? 5.41 9.086 3.885 1 95.44 94 ALA B CA 1
ATOM 3298 C C . ALA B 1 94 ? 4.828 7.84 3.234 1 95.44 94 ALA B C 1
ATOM 3300 O O . ALA B 1 94 ? 4.984 6.73 3.752 1 95.44 94 ALA B O 1
ATOM 3301 N N . THR B 1 95 ? 4.125 8.039 2.207 1 94.69 95 THR B N 1
ATOM 3302 C CA . THR B 1 95 ? 3.602 6.938 1.403 1 94.69 95 THR B CA 1
ATOM 3303 C C . THR B 1 95 ? 3.668 7.273 -0.084 1 94.69 95 THR B C 1
ATOM 3305 O O . THR B 1 95 ? 3.592 8.445 -0.465 1 94.69 95 THR B O 1
ATOM 3308 N N . ALA B 1 96 ? 3.861 6.223 -0.851 1 95.19 96 ALA B N 1
ATOM 3309 C CA . ALA B 1 96 ? 3.73 6.367 -2.299 1 95.19 96 ALA B CA 1
ATOM 3310 C C . ALA B 1 96 ? 2.375 5.859 -2.779 1 95.19 96 ALA B C 1
ATOM 3312 O O . ALA B 1 96 ? 1.822 4.914 -2.211 1 95.19 96 ALA B O 1
ATOM 3313 N N . PHE B 1 97 ? 1.946 6.473 -3.816 1 90.62 97 PHE B N 1
ATOM 3314 C CA . PHE B 1 97 ? 0.709 6.008 -4.434 1 90.62 97 PHE B CA 1
ATOM 3315 C C . PHE B 1 97 ? 0.975 4.832 -5.363 1 90.62 97 PHE B C 1
ATOM 3317 O O . PHE B 1 97 ? 1.989 4.805 -6.062 1 90.62 97 PHE B O 1
ATOM 3324 N N . PRO B 1 98 ? 0.028 3.881 -5.324 1 93.06 98 PRO B N 1
ATOM 3325 C CA . PRO B 1 98 ? 0.206 2.754 -6.246 1 93.06 98 PRO B CA 1
ATOM 3326 C C . PRO B 1 98 ? 0.099 3.168 -7.711 1 93.06 98 PRO B C 1
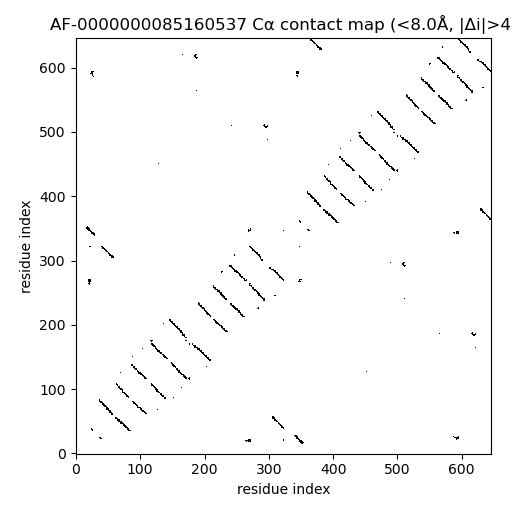ATOM 3328 O O . PRO B 1 98 ? -0.845 3.863 -8.094 1 93.06 98 PRO B O 1
ATOM 3331 N N . VAL B 1 99 ? 1.056 2.787 -8.5 1 94.5 99 VAL B N 1
ATOM 3332 C CA . VAL B 1 99 ? 1.083 3.143 -9.914 1 94.5 99 VAL B CA 1
ATOM 3333 C C . VAL B 1 99 ? 1.924 2.129 -10.688 1 94.5 99 VAL B C 1
ATOM 3335 O O . VAL B 1 99 ? 2.691 1.367 -10.094 1 94.5 99 VAL B O 1
ATOM 3338 N N . ARG B 1 100 ? 1.655 2.1 -11.992 1 96.56 100 ARG B N 1
ATOM 3339 C CA . ARG B 1 100 ? 2.678 1.481 -12.836 1 96.56 100 ARG B CA 1
ATOM 3340 C C . ARG B 1 100 ? 3.975 2.283 -12.797 1 96.56 100 ARG B C 1
ATOM 3342 O O . ARG B 1 100 ? 4.008 3.441 -13.219 1 96.56 100 ARG B 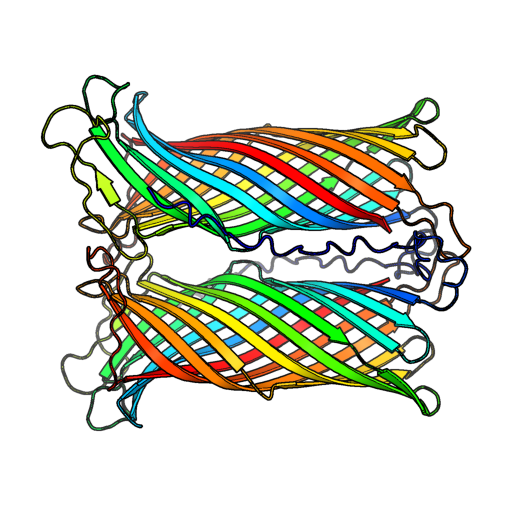O 1
ATOM 3349 N N . SER B 1 101 ? 4.949 1.714 -12.305 1 97.88 101 SER B N 1
ATOM 3350 C CA . SER B 1 101 ? 6.176 2.457 -12.023 1 97.88 101 SER B CA 1
ATOM 3351 C C . SER B 1 101 ? 7.238 2.186 -13.086 1 97.88 101 SER B C 1
ATOM 3353 O O . SER B 1 101 ? 8.398 2.574 -12.922 1 97.88 101 SER B O 1
ATOM 3355 N N . GLY B 1 102 ? 6.918 1.519 -14.047 1 98.25 102 GLY B N 1
ATOM 3356 C CA . GLY B 1 102 ? 7.852 1.174 -15.109 1 98.25 102 GLY B CA 1
ATOM 3357 C C . GLY B 1 102 ? 7.867 -0.309 -15.43 1 98.25 102 GLY B C 1
ATOM 3358 O O . GLY B 1 102 ? 6.816 -0.924 -15.602 1 98.25 102 GLY B O 1
ATOM 3359 N N . ALA B 1 103 ? 9.109 -0.83 -15.547 1 98.62 103 ALA B N 1
ATOM 3360 C CA . ALA B 1 103 ? 9.266 -2.223 -15.961 1 98.62 103 ALA B CA 1
ATOM 3361 C C . ALA B 1 103 ? 9.945 -3.047 -14.867 1 98.62 103 ALA B C 1
ATOM 3363 O O . ALA B 1 103 ? 10.625 -2.496 -14 1 98.62 103 ALA B O 1
ATOM 3364 N N . LEU B 1 104 ? 9.633 -4.293 -14.906 1 98.81 104 LEU B N 1
ATOM 3365 C CA . LEU B 1 104 ? 10.461 -5.328 -14.289 1 98.81 104 LEU B CA 1
ATOM 3366 C C . LEU B 1 104 ? 11.258 -6.082 -15.344 1 98.81 104 LEU B C 1
ATOM 3368 O O . LEU B 1 104 ? 10.688 -6.766 -16.203 1 98.81 104 LEU B O 1
ATOM 3372 N N . GLU B 1 105 ? 12.523 -5.918 -15.312 1 98.81 105 GLU B N 1
ATOM 3373 C CA . GLU B 1 105 ? 13.422 -6.719 -16.141 1 98.81 105 GLU B CA 1
ATOM 3374 C C . GLU B 1 105 ? 14.094 -7.82 -15.32 1 98.81 105 GLU B C 1
ATOM 3376 O O . GLU B 1 105 ? 14.656 -7.551 -14.258 1 98.81 105 GLU B O 1
ATOM 3381 N N . ASP B 1 106 ? 14.016 -8.992 -15.859 1 98.62 106 ASP B N 1
ATOM 3382 C CA . ASP B 1 106 ? 14.523 -10.18 -15.172 1 98.62 106 ASP B CA 1
ATOM 3383 C C . ASP B 1 106 ? 15.594 -10.883 -16.016 1 98.62 106 ASP B C 1
ATOM 3385 O O . ASP B 1 106 ? 15.305 -11.367 -17.109 1 98.62 106 ASP B O 1
ATOM 3389 N N . PHE B 1 107 ? 16.797 -10.969 -15.438 1 98.31 107 PHE B N 1
ATOM 3390 C CA . PHE B 1 107 ? 17.922 -11.625 -16.078 1 98.31 107 PHE B CA 1
ATOM 3391 C C . PHE B 1 107 ? 18.391 -12.812 -15.25 1 98.31 107 PHE B C 1
ATOM 3393 O O . PHE B 1 107 ? 18.578 -12.703 -14.039 1 98.31 107 PHE B O 1
ATOM 3400 N N . ASP B 1 108 ? 18.672 -13.875 -15.961 1 97.56 108 ASP B N 1
ATOM 3401 C CA . ASP B 1 108 ? 19.406 -14.984 -15.359 1 97.56 108 ASP B CA 1
ATOM 3402 C C . ASP B 1 108 ? 20.75 -15.188 -16.047 1 97.56 108 ASP B C 1
ATOM 3404 O O . ASP B 1 108 ? 20.875 -15.039 -17.266 1 97.56 108 ASP B O 1
ATOM 3408 N N . TYR B 1 109 ? 21.688 -15.516 -15.203 1 97.5 109 TYR B N 1
ATOM 3409 C CA . TYR B 1 109 ? 23.062 -15.742 -15.648 1 97.5 109 TYR B CA 1
ATOM 3410 C C . TYR B 1 109 ? 23.531 -17.141 -15.289 1 97.5 109 TYR B C 1
ATOM 3412 O O . TYR B 1 109 ? 24.359 -17.312 -14.391 1 97.5 109 TYR B O 1
ATOM 3420 N N . LEU B 1 110 ? 23.156 -18.094 -16.062 1 95.12 110 LEU B N 1
ATOM 3421 C CA . LEU B 1 110 ? 23.406 -19.484 -15.711 1 95.12 110 LEU B CA 1
ATOM 3422 C C . LEU B 1 110 ? 24.469 -20.094 -16.609 1 95.12 110 LEU B C 1
ATOM 3424 O O . LEU B 1 110 ? 24.766 -21.297 -16.5 1 95.12 110 LEU B O 1
ATOM 3428 N N . LEU B 1 111 ? 25 -19.312 -17.469 1 95.19 111 LEU B N 1
ATOM 3429 C CA . LEU B 1 111 ? 26.047 -19.797 -18.375 1 95.19 111 LEU B CA 1
ATOM 3430 C C . LEU B 1 111 ? 27.422 -19.672 -17.734 1 95.19 111 LEU B C 1
ATOM 3432 O O . LEU B 1 111 ? 27.578 -19.016 -16.703 1 95.19 111 LEU B O 1
ATOM 3436 N N . SER B 1 112 ? 28.359 -20.297 -18.359 1 93.19 112 SER B N 1
ATOM 3437 C CA . SER B 1 112 ? 29.734 -20.203 -17.891 1 93.19 112 SER B CA 1
ATOM 3438 C C . SER B 1 112 ? 30.25 -18.766 -17.969 1 93.19 112 SER B C 1
ATOM 3440 O O . SER B 1 112 ? 31 -18.312 -17.109 1 93.19 112 SER B O 1
ATOM 3442 N N . ASP B 1 113 ? 29.828 -18.094 -18.984 1 93 113 ASP B N 1
ATOM 3443 C CA . ASP B 1 113 ? 30.125 -16.672 -19.094 1 93 113 ASP B CA 1
ATOM 3444 C C . ASP B 1 113 ? 29.156 -15.844 -18.266 1 93 113 ASP B C 1
ATOM 3446 O O . ASP B 1 113 ? 28.062 -15.531 -18.703 1 93 113 ASP B O 1
ATOM 3450 N N . ALA B 1 114 ? 29.625 -15.32 -17.219 1 90.25 114 ALA B N 1
ATOM 3451 C CA . ALA B 1 114 ? 28.781 -14.672 -16.219 1 90.25 114 ALA B CA 1
ATOM 3452 C C . ALA B 1 114 ? 28.312 -13.305 -16.688 1 90.25 114 ALA B C 1
ATOM 3454 O O . ALA B 1 114 ? 27.438 -12.695 -16.078 1 90.25 114 ALA B O 1
ATOM 3455 N N . SER B 1 115 ? 28.828 -12.883 -17.734 1 92.31 115 SER B N 1
ATOM 3456 C CA . SER B 1 115 ? 28.453 -11.555 -18.219 1 92.31 115 SER B CA 1
ATOM 3457 C C . SER B 1 115 ? 27.281 -11.625 -19.188 1 92.31 115 SER B C 1
ATOM 3459 O O . SER B 1 115 ? 26.688 -10.602 -19.516 1 92.31 115 SER B O 1
ATOM 3461 N N . LYS B 1 116 ? 26.969 -12.828 -19.672 1 95.5 116 LYS B N 1
ATOM 3462 C CA . LYS B 1 116 ? 25.906 -13 -20.656 1 95.5 116 LYS B CA 1
ATOM 3463 C C . LYS B 1 116 ? 24.672 -13.617 -20.031 1 95.5 116 LYS B C 1
ATOM 3465 O O . LYS B 1 116 ? 24.734 -14.703 -19.453 1 95.5 116 LYS B O 1
ATOM 3470 N N . PRO B 1 117 ? 23.578 -12.969 -20.25 1 97.5 117 PRO B N 1
ATOM 3471 C CA . PRO B 1 117 ? 22.359 -13.555 -19.688 1 97.5 117 PRO B CA 1
ATOM 3472 C C . PRO B 1 117 ? 21.875 -14.773 -20.453 1 97.5 117 PRO B C 1
ATOM 3474 O O . PRO B 1 117 ? 21.828 -14.766 -21.688 1 97.5 117 PRO B O 1
ATOM 3477 N N . SER B 1 118 ? 21.516 -15.82 -19.719 1 97.44 118 SER B N 1
ATOM 3478 C CA . SER B 1 118 ? 20.953 -17.031 -20.312 1 97.44 118 SER B CA 1
ATOM 3479 C C . SER B 1 118 ? 19.469 -16.844 -20.594 1 97.44 118 SER B C 1
ATOM 3481 O O . SER B 1 118 ? 18.922 -17.453 -21.516 1 97.44 118 SER B O 1
ATOM 3483 N N . HIS B 1 119 ? 18.75 -16.094 -19.75 1 97.12 119 HIS B N 1
ATOM 3484 C CA . HIS B 1 119 ? 17.312 -15.867 -19.844 1 97.12 119 HIS B CA 1
ATOM 3485 C C . HIS B 1 119 ? 16.984 -14.398 -19.594 1 97.12 119 HIS B C 1
ATOM 3487 O O . HIS B 1 119 ? 17.656 -13.727 -18.797 1 97.12 119 HIS B O 1
ATOM 3493 N N . TYR B 1 120 ? 15.961 -13.992 -20.312 1 98.44 120 TYR B N 1
ATOM 3494 C CA . TYR B 1 120 ? 15.453 -12.641 -20.125 1 98.44 120 TYR B CA 1
ATOM 3495 C C . TYR B 1 120 ? 13.93 -12.625 -20.109 1 98.44 120 TYR B C 1
ATOM 3497 O O . TYR B 1 120 ? 13.297 -13.383 -20.859 1 98.44 120 TYR B O 1
ATOM 3505 N N . SER B 1 121 ? 13.414 -11.789 -19.266 1 98.5 121 SER B N 1
ATOM 3506 C CA . SER B 1 121 ? 11.984 -11.516 -19.344 1 98.5 121 SER B CA 1
ATOM 3507 C C . SER B 1 121 ? 11.68 -10.062 -18.984 1 98.5 121 SER B C 1
ATOM 3509 O O . SER B 1 121 ? 12.469 -9.406 -18.312 1 98.5 121 SER B O 1
ATOM 3511 N N . TRP B 1 122 ? 10.594 -9.57 -19.516 1 98.69 122 TRP B N 1
ATOM 3512 C CA . TRP B 1 122 ? 10.117 -8.211 -19.312 1 98.69 122 TRP B CA 1
ATOM 3513 C C . TRP B 1 122 ? 8.656 -8.203 -18.859 1 98.69 122 TRP B C 1
ATOM 3515 O O . TRP B 1 122 ? 7.816 -8.875 -19.453 1 98.69 122 TRP B O 1
ATOM 3525 N N . HIS B 1 123 ? 8.375 -7.375 -17.859 1 98.75 123 HIS B N 1
ATOM 3526 C CA . HIS B 1 123 ? 7.027 -7.258 -17.312 1 98.75 123 HIS B CA 1
ATOM 3527 C C . HIS B 1 123 ? 6.707 -5.816 -16.938 1 98.75 123 HIS B C 1
ATOM 3529 O O . HIS B 1 123 ? 7.613 -5 -16.766 1 98.75 123 HIS B O 1
ATOM 3535 N N . GLU B 1 124 ? 5.469 -5.477 -16.875 1 98.44 124 GLU B N 1
ATOM 3536 C CA . GLU B 1 124 ? 5.039 -4.207 -16.297 1 98.44 124 GLU B CA 1
ATOM 3537 C C . GLU B 1 124 ? 5.203 -4.207 -14.773 1 98.44 124 GLU B C 1
ATOM 3539 O O . GLU B 1 124 ? 4.691 -5.098 -14.086 1 98.44 124 GLU B O 1
ATOM 3544 N N . ALA B 1 125 ? 5.895 -3.254 -14.305 1 98.69 125 ALA B N 1
ATOM 3545 C CA . ALA B 1 125 ? 6.082 -3.156 -12.859 1 98.69 125 ALA B CA 1
ATOM 3546 C C . ALA B 1 125 ? 5.066 -2.201 -12.242 1 98.69 125 ALA B C 1
ATOM 3548 O O . ALA B 1 125 ? 4.938 -1.055 -12.672 1 98.69 125 ALA B O 1
ATOM 3549 N N . TYR B 1 126 ? 4.406 -2.664 -11.266 1 97.75 126 TYR B N 1
ATOM 3550 C CA . TYR B 1 126 ? 3.498 -1.846 -10.469 1 97.75 126 TYR B CA 1
ATOM 3551 C C . TYR B 1 126 ? 3.994 -1.722 -9.039 1 97.75 126 TYR B C 1
ATOM 3553 O O . TYR B 1 126 ? 4.227 -2.729 -8.359 1 97.75 126 TYR B O 1
ATOM 3561 N N . LEU B 1 127 ? 4.172 -0.547 -8.617 1 97.75 127 LEU B N 1
ATOM 3562 C CA . LEU B 1 127 ? 4.367 -0.33 -7.188 1 97.75 127 LEU B CA 1
ATOM 3563 C C . LEU B 1 127 ? 3.039 -0.403 -6.441 1 97.75 127 LEU B C 1
ATOM 3565 O O . LEU B 1 127 ? 2.172 0.455 -6.625 1 97.75 127 LEU B O 1
ATOM 3569 N N . ASP B 1 128 ? 2.957 -1.343 -5.574 1 96.31 128 ASP B N 1
ATOM 3570 C CA . ASP B 1 128 ? 1.705 -1.553 -4.855 1 96.31 128 ASP B CA 1
ATOM 3571 C C . ASP B 1 128 ? 1.605 -0.629 -3.645 1 96.31 128 ASP B C 1
ATOM 3573 O O . ASP B 1 128 ? 0.521 -0.142 -3.316 1 96.31 128 ASP B O 1
ATOM 3577 N N . LYS B 1 129 ? 2.701 -0.553 -3.061 1 95 129 LYS B N 1
ATOM 3578 C CA . LYS B 1 129 ? 2.789 0.273 -1.859 1 95 129 LYS B CA 1
ATOM 3579 C C . LYS B 1 129 ? 4.234 0.674 -1.572 1 95 129 LYS B C 1
ATOM 3581 O O . LYS B 1 129 ? 5.168 -0.001 -2.008 1 95 129 LYS B O 1
ATOM 3586 N N . ASP B 1 130 ? 4.387 1.692 -0.855 1 97 130 ASP B N 1
ATOM 3587 C CA . ASP B 1 130 ? 5.641 2.158 -0.269 1 97 130 ASP B CA 1
ATOM 3588 C C . ASP B 1 130 ? 5.383 3.086 0.917 1 97 130 ASP B C 1
ATOM 3590 O O . ASP B 1 130 ? 5.133 4.277 0.735 1 97 130 ASP B O 1
ATOM 3594 N N . MET B 1 131 ? 5.547 2.559 2.074 1 96.06 131 MET B N 1
ATOM 3595 C CA . MET B 1 131 ? 5.289 3.307 3.301 1 96.06 131 MET B CA 1
ATOM 3596 C C . MET B 1 131 ? 6.57 3.486 4.109 1 96.06 131 MET B C 1
ATOM 3598 O O . MET B 1 131 ? 7.34 2.541 4.277 1 96.06 131 MET B O 1
ATOM 3602 N N . PHE B 1 132 ? 6.711 4.684 4.582 1 96.69 132 PHE B N 1
ATOM 3603 C CA . PHE B 1 132 ? 7.91 5.051 5.328 1 96.69 132 PHE B CA 1
ATOM 3604 C C . PHE B 1 132 ? 7.539 5.68 6.668 1 96.69 132 PHE B C 1
ATOM 3606 O O . PHE B 1 132 ? 6.586 6.457 6.754 1 96.69 132 PHE B O 1
ATOM 3613 N N . PHE B 1 133 ? 8.258 5.242 7.676 1 96.25 133 PHE B N 1
ATOM 3614 C CA . PHE B 1 133 ? 8.227 5.879 8.984 1 96.25 133 PHE B CA 1
ATOM 3615 C C . PHE B 1 133 ? 9.633 6.098 9.516 1 96.25 133 PHE B C 1
ATOM 3617 O O . PHE B 1 133 ? 10.484 5.211 9.422 1 96.25 133 PHE B O 1
ATOM 3624 N N . GLY B 1 134 ? 9.836 7.324 10.055 1 97.12 134 GLY B N 1
ATOM 3625 C CA . GLY B 1 134 ? 11.141 7.613 10.633 1 97.12 134 GLY B CA 1
ATOM 3626 C C . GLY B 1 134 ? 11.07 8.562 11.812 1 97.12 134 GLY B C 1
ATOM 3627 O O . GLY B 1 134 ? 10.164 9.391 11.898 1 97.12 134 GLY B O 1
ATOM 3628 N N . THR B 1 135 ? 12.062 8.414 12.688 1 97.62 135 THR B N 1
ATOM 3629 C CA . THR B 1 135 ? 12.258 9.336 13.797 1 97.62 135 THR B CA 1
ATOM 3630 C C . THR B 1 135 ? 13.734 9.617 14.023 1 97.62 135 THR B C 1
ATOM 3632 O O . THR B 1 135 ? 14.586 8.766 13.758 1 97.62 135 THR B O 1
ATOM 3635 N N . SER B 1 136 ? 14.016 10.781 14.414 1 98.06 136 SER B N 1
ATOM 3636 C CA . SER B 1 136 ? 15.375 11.172 14.742 1 98.06 136 SER B CA 1
ATOM 3637 C C . SER B 1 136 ? 15.398 12.227 15.844 1 98.06 136 SER B C 1
ATOM 3639 O O . SER B 1 136 ? 14.508 13.07 15.922 1 98.06 136 SER B O 1
ATOM 3641 N N . TRP B 1 137 ? 16.469 12.195 16.656 1 98.25 137 TRP B N 1
ATOM 3642 C CA . TRP B 1 137 ? 16.656 13.109 17.781 1 98.25 137 TRP B CA 1
ATOM 3643 C C . TRP B 1 137 ? 18.109 13.547 17.891 1 98.25 137 TRP B C 1
ATOM 3645 O O . TRP B 1 137 ? 19.016 12.742 17.672 1 98.25 137 TRP B O 1
ATOM 3655 N N . GLY B 1 138 ? 18.219 14.82 18.25 1 97.94 138 GLY B N 1
ATOM 3656 C CA . GLY B 1 138 ? 19.578 15.32 18.375 1 97.94 138 GLY B CA 1
ATOM 3657 C C . GLY B 1 138 ? 19.641 16.781 18.766 1 97.94 138 GLY B C 1
ATOM 3658 O O . GLY B 1 138 ? 18.891 17.25 19.625 1 97.94 138 GLY B O 1
ATOM 3659 N N . ILE B 1 139 ? 20.703 17.422 18.188 1 96.81 139 ILE B N 1
ATOM 3660 C CA . ILE B 1 139 ? 21 18.781 18.625 1 96.81 139 ILE B CA 1
ATOM 3661 C C . ILE B 1 139 ? 21.078 19.703 17.406 1 96.81 139 ILE B C 1
ATOM 3663 O O . ILE B 1 139 ? 21.391 19.266 16.297 1 96.81 139 ILE B O 1
ATOM 3667 N N . ARG B 1 140 ? 20.781 20.875 17.703 1 94.31 140 ARG B N 1
ATOM 3668 C CA . ARG B 1 140 ? 20.906 21.969 16.734 1 94.31 140 ARG B CA 1
ATOM 3669 C C . ARG B 1 140 ? 21.641 23.156 17.359 1 94.31 140 ARG B C 1
ATOM 3671 O O . ARG B 1 140 ? 21.344 23.578 18.469 1 94.31 140 ARG B O 1
ATOM 3678 N N . PHE B 1 141 ? 22.656 23.75 16.594 1 92.31 141 PHE B N 1
ATOM 3679 C CA . PHE B 1 141 ? 23.375 24.891 17.109 1 92.31 141 PHE B CA 1
ATOM 3680 C C . PHE B 1 141 ? 23.703 25.875 15.992 1 92.31 141 PHE B C 1
ATOM 3682 O O . PHE B 1 141 ? 24 25.469 14.867 1 92.31 141 PHE B O 1
ATOM 3689 N N . PRO B 1 142 ? 23.688 27.109 16.391 1 90.44 142 PRO B N 1
ATOM 3690 C CA . PRO B 1 142 ? 24.172 28.109 15.438 1 90.44 142 PRO B CA 1
ATOM 3691 C C . PRO B 1 142 ? 25.688 28.078 15.281 1 90.44 142 PRO B C 1
ATOM 3693 O O . PRO B 1 142 ? 26.406 28 16.266 1 90.44 142 PRO B O 1
ATOM 3696 N N . LEU B 1 143 ? 26.125 28.031 14.117 1 90.06 143 LEU B N 1
ATOM 3697 C CA . LEU B 1 143 ? 27.562 28.109 13.852 1 90.06 143 LEU B CA 1
ATOM 3698 C C . LEU B 1 143 ? 28.016 29.547 13.703 1 90.06 143 LEU B C 1
ATOM 3700 O O . LEU B 1 143 ? 28.906 30 14.43 1 90.06 143 LEU B O 1
ATOM 3704 N N . VAL B 1 144 ? 27.438 30.203 12.695 1 86.31 144 VAL B N 1
ATOM 3705 C CA . VAL B 1 144 ? 27.609 31.625 12.445 1 86.31 144 VAL B CA 1
ATOM 3706 C C . VAL B 1 144 ? 26.266 32.25 12.094 1 86.31 144 VAL B C 1
ATOM 3708 O O . VAL B 1 144 ? 25.25 31.562 12 1 86.31 144 VAL B O 1
ATOM 3711 N N . THR B 1 145 ? 26.328 33.5 11.969 1 84.31 145 THR B N 1
ATOM 3712 C CA . THR B 1 145 ? 25.094 34.188 11.664 1 84.31 145 THR B CA 1
ATOM 3713 C C . THR B 1 145 ? 24.453 33.625 10.398 1 84.31 145 THR B C 1
ATOM 3715 O O . THR B 1 145 ? 25.094 33.562 9.344 1 84.31 145 THR B O 1
ATOM 3718 N N . GLY B 1 146 ? 23.281 33.125 10.484 1 85.88 146 GLY B N 1
ATOM 3719 C CA . GLY B 1 146 ? 22.516 32.656 9.344 1 85.88 146 GLY B CA 1
ATOM 3720 C C . GLY B 1 146 ? 22.719 31.172 9.047 1 85.88 146 GLY B C 1
ATOM 3721 O O . GLY B 1 146 ? 22.094 30.625 8.141 1 85.88 146 GLY B O 1
ATOM 3722 N N . ILE B 1 147 ? 23.688 30.641 9.742 1 92.12 147 ILE B N 1
ATOM 3723 C CA . ILE B 1 147 ? 23.969 29.234 9.484 1 92.12 147 ILE B CA 1
ATOM 3724 C C . ILE B 1 147 ? 23.781 28.422 10.766 1 92.12 147 ILE B C 1
ATOM 3726 O O . ILE B 1 147 ? 24.312 28.766 11.812 1 92.12 147 ILE B O 1
ATOM 3730 N N . ALA B 1 148 ? 23.016 27.406 10.664 1 93.25 148 ALA B N 1
ATOM 3731 C CA . ALA B 1 148 ? 22.828 26.469 11.773 1 93.25 148 ALA B CA 1
ATOM 3732 C C . ALA B 1 148 ? 23.156 25.047 11.336 1 93.25 148 ALA B C 1
ATOM 3734 O O . ALA B 1 148 ? 22.922 24.672 10.188 1 93.25 148 ALA B O 1
ATOM 3735 N N . VAL B 1 149 ? 23.703 24.312 12.258 1 96.06 149 VAL B N 1
ATOM 3736 C CA . VAL B 1 149 ? 24 22.906 12.023 1 96.06 149 VAL B CA 1
ATOM 3737 C C . VAL B 1 149 ? 23.125 22.031 12.93 1 96.06 149 VAL B C 1
ATOM 3739 O O . VAL B 1 149 ? 22.891 22.375 14.094 1 96.06 149 VAL B O 1
ATOM 3742 N N . GLU B 1 150 ? 22.703 20.984 12.328 1 96.81 150 GLU B N 1
ATOM 3743 C CA . GLU B 1 150 ? 21.875 20.031 13.055 1 96.81 150 GLU B CA 1
ATOM 3744 C C . GLU B 1 150 ? 22.391 18.609 12.891 1 96.81 150 GLU B C 1
ATOM 3746 O O . GLU B 1 150 ? 22.797 18.219 11.797 1 96.81 150 GLU B O 1
ATOM 3751 N N . SER B 1 151 ? 22.453 17.906 13.961 1 97.69 151 SER B N 1
ATOM 3752 C CA . SER B 1 151 ? 22.812 16.484 13.969 1 97.69 151 SER B CA 1
ATOM 3753 C C . SER B 1 151 ? 21.797 15.68 14.773 1 97.69 151 SER B C 1
ATOM 3755 O O . SER B 1 151 ? 21.422 16.062 15.883 1 97.69 151 SER B O 1
ATOM 3757 N N . GLN B 1 152 ? 21.391 14.594 14.148 1 98.44 152 GLN B N 1
ATOM 3758 C CA . GLN B 1 152 ? 20.422 13.742 14.828 1 98.44 152 GLN B CA 1
ATOM 3759 C C . GLN B 1 152 ? 20.781 12.266 14.656 1 98.44 152 GLN B C 1
ATOM 3761 O O . GLN B 1 152 ? 21.391 11.883 13.648 1 98.44 152 GLN B O 1
ATOM 3766 N N . LEU B 1 153 ? 20.406 11.438 15.648 1 98.5 153 LEU B N 1
ATOM 3767 C CA . LEU B 1 153 ? 20.359 9.977 15.562 1 98.5 153 LEU B CA 1
ATOM 3768 C C . LEU B 1 153 ? 18.922 9.484 15.469 1 98.5 153 LEU B C 1
ATOM 3770 O O . LEU B 1 153 ? 18.047 9.977 16.188 1 98.5 153 LEU B O 1
ATOM 3774 N N . GLY B 1 154 ? 18.766 8.531 14.492 1 98.25 154 GLY B N 1
ATOM 3775 C CA . GLY B 1 154 ? 17.391 8.086 14.32 1 98.25 154 GLY B CA 1
ATOM 3776 C C . GLY B 1 154 ? 17.281 6.672 13.789 1 98.25 154 GLY B C 1
ATOM 3777 O O . GLY B 1 154 ? 18.281 5.957 13.695 1 98.25 154 GLY B O 1
ATOM 3778 N N . PHE B 1 155 ? 16.031 6.305 13.609 1 98.31 155 PHE B N 1
ATOM 3779 C CA . PHE B 1 155 ? 15.664 5.02 13.039 1 98.31 155 PHE B CA 1
ATOM 3780 C C . PHE B 1 155 ? 14.578 5.195 11.977 1 98.31 155 PHE B C 1
ATOM 3782 O O . PHE B 1 155 ? 13.773 6.129 12.055 1 98.31 155 PHE B O 1
ATOM 3789 N N . ALA B 1 156 ? 14.641 4.297 11.016 1 98.25 156 ALA B N 1
ATOM 3790 C CA . ALA B 1 156 ? 13.617 4.332 9.977 1 98.25 156 ALA B CA 1
ATOM 3791 C C . ALA B 1 156 ? 13.117 2.924 9.656 1 98.25 156 ALA B C 1
ATOM 3793 O O . ALA B 1 156 ? 13.867 1.951 9.781 1 98.25 156 ALA B O 1
ATOM 3794 N N . TYR B 1 157 ? 11.891 2.869 9.32 1 97.69 157 TYR B N 1
ATOM 3795 C CA . TYR B 1 157 ? 11.211 1.683 8.812 1 97.69 157 TYR B CA 1
ATOM 3796 C C . TYR B 1 157 ? 10.516 1.977 7.488 1 97.69 157 TYR B C 1
ATOM 3798 O O . TYR B 1 157 ? 9.945 3.053 7.305 1 97.69 157 TYR B O 1
ATOM 3806 N N . GLN B 1 158 ? 10.578 1.021 6.617 1 97.62 158 GLN B N 1
ATOM 3807 C CA . GLN B 1 158 ? 9.93 1.155 5.316 1 97.62 158 GLN B CA 1
ATOM 3808 C C . GLN B 1 158 ? 9.414 -0.192 4.82 1 97.62 158 GLN B C 1
ATOM 3810 O O . GLN B 1 158 ? 10.094 -1.211 4.957 1 97.62 158 GLN B O 1
ATOM 3815 N N . ASN B 1 159 ? 8.227 -0.211 4.336 1 97.31 159 ASN B N 1
ATOM 3816 C CA . ASN B 1 159 ? 7.645 -1.372 3.674 1 97.31 159 ASN B CA 1
ATOM 3817 C C . ASN B 1 159 ? 7.195 -1.04 2.254 1 97.31 159 ASN B C 1
ATOM 3819 O O . ASN B 1 159 ? 6.43 -0.098 2.045 1 97.31 159 ASN B O 1
ATOM 3823 N N . ARG B 1 160 ? 7.668 -1.789 1.324 1 97.69 160 ARG B N 1
ATOM 3824 C CA . ARG B 1 160 ? 7.34 -1.553 -0.078 1 97.69 160 ARG B CA 1
ATOM 3825 C C . ARG B 1 160 ? 7.129 -2.867 -0.82 1 97.69 160 ARG B C 1
ATOM 3827 O O . ARG B 1 160 ? 7.664 -3.904 -0.423 1 97.69 160 ARG B O 1
ATOM 3834 N N . LYS B 1 161 ? 6.379 -2.799 -1.876 1 98.06 161 LYS B N 1
ATOM 3835 C CA . LYS B 1 161 ? 6.031 -3.992 -2.645 1 98.06 161 LYS B CA 1
ATOM 3836 C C . LYS B 1 161 ? 5.805 -3.652 -4.113 1 98.06 161 LYS B C 1
ATOM 3838 O O . LYS B 1 161 ? 5.191 -2.633 -4.434 1 98.06 161 LYS B O 1
ATOM 3843 N N . TRP B 1 162 ? 6.344 -4.488 -4.969 1 98.44 162 TRP B N 1
ATOM 3844 C CA . TRP B 1 162 ? 6.086 -4.422 -6.402 1 98.44 162 TRP B CA 1
ATOM 3845 C C . TRP B 1 162 ? 5.43 -5.711 -6.895 1 98.44 162 TRP B C 1
ATOM 3847 O O . TRP B 1 162 ? 5.648 -6.781 -6.328 1 98.44 162 TRP B O 1
ATOM 3857 N N . THR B 1 163 ? 4.703 -5.555 -7.957 1 98.38 163 THR B N 1
ATOM 3858 C CA . THR B 1 163 ? 4.195 -6.688 -8.719 1 98.38 163 THR B CA 1
ATOM 3859 C C . THR B 1 163 ? 4.52 -6.535 -10.203 1 98.38 163 THR B C 1
ATOM 3861 O O . THR B 1 163 ? 4.223 -5.5 -10.805 1 98.38 163 THR B O 1
ATOM 3864 N N . GLY B 1 164 ? 5.203 -7.516 -10.75 1 98.62 164 GLY B N 1
ATOM 3865 C CA . GLY B 1 164 ? 5.383 -7.625 -12.188 1 98.62 164 GLY B CA 1
ATOM 3866 C C . GLY B 1 164 ? 4.289 -8.422 -12.867 1 98.62 164 GLY B C 1
ATOM 3867 O O . GLY B 1 164 ? 3.996 -9.547 -12.469 1 98.62 164 GLY B O 1
ATOM 3868 N N . GLN B 1 165 ? 3.695 -7.785 -13.875 1 97.56 165 GLN B N 1
ATOM 3869 C CA . GLN B 1 165 ? 2.58 -8.445 -14.539 1 97.56 165 GLN B CA 1
ATOM 3870 C C . GLN B 1 165 ? 2.707 -8.344 -16.062 1 97.56 165 GLN B C 1
ATOM 3872 O O . GLN B 1 165 ? 3.375 -7.445 -16.578 1 97.56 165 GLN B O 1
ATOM 3877 N N . ASN B 1 166 ? 1.978 -9.312 -16.672 1 98 166 ASN B N 1
ATOM 3878 C CA . ASN B 1 166 ? 1.96 -9.336 -18.125 1 98 166 ASN B CA 1
ATOM 3879 C C . ASN B 1 166 ? 3.373 -9.344 -18.703 1 98 166 ASN B C 1
ATOM 3881 O O . ASN B 1 166 ? 4.316 -9.781 -18.031 1 98 166 ASN B O 1
ATOM 3885 N N . GLY B 1 167 ? 3.504 -9.133 -19.922 1 98.19 167 GLY B N 1
ATOM 3886 C CA . GLY B 1 167 ? 4.809 -9.062 -20.562 1 98.19 167 GLY B CA 1
ATOM 3887 C C . GLY B 1 167 ? 5.18 -10.336 -21.312 1 98.19 167 GLY B C 1
ATOM 3888 O O . GLY B 1 167 ? 4.34 -10.93 -21.984 1 98.19 167 GLY B O 1
ATOM 3889 N N . TYR B 1 168 ? 6.543 -10.672 -21.234 1 98.56 168 TYR B N 1
ATOM 3890 C CA . TYR B 1 168 ? 6.969 -11.812 -22.031 1 98.56 168 TYR B CA 1
ATOM 3891 C C . TYR B 1 168 ? 8.266 -12.398 -21.5 1 98.56 168 TYR B C 1
ATOM 3893 O O . TYR B 1 168 ? 8.992 -11.742 -20.75 1 98.56 168 TYR B O 1
ATOM 3901 N N . LEU B 1 169 ? 8.477 -13.617 -21.906 1 97.75 169 LEU B N 1
ATOM 3902 C CA . LEU B 1 169 ? 9.75 -14.312 -21.734 1 97.75 169 LEU B CA 1
ATOM 3903 C C . LEU B 1 169 ? 10.508 -14.383 -23.062 1 97.75 169 LEU B C 1
ATOM 3905 O O . LEU B 1 169 ? 9.898 -14.57 -24.109 1 97.75 169 LEU B O 1
ATOM 3909 N N . GLN B 1 170 ? 11.781 -14.219 -22.984 1 97.31 170 GLN B N 1
ATOM 3910 C CA . GLN B 1 170 ? 12.695 -14.484 -24.078 1 97.31 170 GLN B CA 1
ATOM 3911 C C . GLN B 1 170 ? 13.836 -15.406 -23.641 1 97.31 170 GLN B C 1
ATOM 3913 O O . GLN B 1 170 ? 14.867 -14.93 -23.172 1 97.31 170 GLN B O 1
ATOM 3918 N N . TYR B 1 171 ? 13.57 -16.609 -23.891 1 95.69 171 TYR B N 1
ATOM 3919 C CA . TYR B 1 171 ? 14.547 -17.625 -23.531 1 95.69 171 TYR B CA 1
ATOM 3920 C C . TYR B 1 171 ? 15.156 -18.266 -24.766 1 95.69 171 TYR B C 1
ATOM 3922 O O . TYR B 1 171 ? 14.461 -18.953 -25.531 1 95.69 171 TYR B O 1
ATOM 3930 N N . PRO B 1 172 ? 16.359 -18.094 -24.922 1 95.5 172 PRO B N 1
ATOM 3931 C CA . PRO B 1 172 ? 16.984 -18.719 -26.078 1 95.5 172 PRO B CA 1
ATOM 3932 C C . PRO B 1 172 ? 17 -20.25 -25.984 1 95.5 172 PRO B C 1
ATOM 3934 O O . PRO B 1 172 ? 17.109 -20.797 -24.891 1 95.5 172 PRO B O 1
ATOM 3937 N N . VAL B 1 173 ? 17 -20.812 -27.156 1 92.12 173 VAL B N 1
ATOM 3938 C CA . VAL B 1 173 ? 17.109 -22.266 -27.203 1 92.12 173 VAL B CA 1
ATOM 3939 C C . VAL B 1 173 ? 18.516 -22.703 -26.828 1 92.12 173 VAL B C 1
ATOM 3941 O O . VAL B 1 173 ? 18.703 -23.719 -26.172 1 92.12 173 VAL B O 1
ATOM 3944 N N . SER B 1 174 ? 19.391 -22 -27.312 1 91.75 174 SER B N 1
ATOM 3945 C CA . SER B 1 174 ? 20.797 -22.234 -26.984 1 91.75 174 SER B CA 1
ATOM 3946 C C . SER B 1 174 ? 21.562 -20.906 -26.906 1 91.75 174 SER B C 1
ATOM 3948 O O . SER B 1 174 ? 21.203 -19.938 -27.562 1 91.75 174 SER B O 1
ATOM 3950 N N . GLY B 1 175 ? 22.594 -20.969 -26.078 1 93.56 175 GLY B N 1
ATOM 3951 C CA . GLY B 1 175 ? 23.438 -19.781 -25.969 1 93.56 175 GLY B CA 1
ATOM 3952 C C . GLY B 1 175 ? 22.844 -18.703 -25.062 1 93.56 175 GLY B C 1
ATOM 3953 O O . GLY B 1 175 ? 22.172 -19.016 -24.078 1 93.56 175 GLY B O 1
ATOM 3954 N N . TYR B 1 176 ? 23.281 -17.453 -25.344 1 96.25 176 TYR B N 1
ATOM 3955 C CA . TYR B 1 176 ? 22.859 -16.344 -24.484 1 96.25 176 TYR B CA 1
ATOM 3956 C C . TYR B 1 176 ? 21.75 -15.539 -25.141 1 96.25 176 TYR B C 1
ATOM 3958 O O . TYR B 1 176 ? 21.531 -15.648 -26.359 1 96.25 176 TYR B O 1
ATOM 3966 N N . TRP B 1 177 ? 20.984 -14.836 -24.359 1 97.88 177 TRP B N 1
ATOM 3967 C CA . TRP B 1 177 ? 19.922 -13.953 -24.844 1 97.88 177 TRP B CA 1
ATOM 3968 C C . TRP B 1 177 ? 20.5 -12.812 -25.672 1 97.88 177 TRP B C 1
ATOM 3970 O O . TRP B 1 177 ? 21.406 -12.109 -25.234 1 97.88 177 TRP B O 1
ATOM 3980 N N . THR B 1 178 ? 19.938 -12.547 -26.859 1 96.31 178 THR B N 1
ATOM 3981 C CA . THR B 1 178 ? 20.438 -11.523 -27.781 1 96.31 178 THR B CA 1
ATOM 3982 C C . THR B 1 178 ? 19.406 -10.406 -27.953 1 96.31 178 THR B C 1
ATOM 3984 O O . THR B 1 178 ? 19.719 -9.336 -28.469 1 96.31 178 THR B O 1
ATOM 3987 N N . GLY B 1 179 ? 18.234 -10.695 -27.562 1 96.19 179 GLY B N 1
ATOM 3988 C CA . GLY B 1 179 ? 17.141 -9.766 -27.781 1 96.19 179 GLY B CA 1
ATOM 3989 C C . GLY B 1 179 ? 16.312 -10.102 -29 1 96.19 179 GLY B C 1
ATOM 3990 O O . GLY B 1 179 ? 15.234 -9.539 -29.203 1 96.19 179 GLY B O 1
ATOM 3991 N N . ALA B 1 180 ? 16.734 -11.062 -29.781 1 94.88 180 ALA B N 1
ATOM 3992 C CA . ALA B 1 180 ? 16.062 -11.406 -31.016 1 94.88 180 ALA B CA 1
ATOM 3993 C C . ALA B 1 180 ? 15.148 -12.625 -30.828 1 94.88 180 ALA B C 1
ATOM 3995 O O . ALA B 1 180 ? 14.375 -12.969 -31.734 1 94.88 180 ALA B O 1
ATOM 3996 N N . GLU B 1 181 ? 15.258 -13.266 -29.719 1 96.25 181 GLU B N 1
ATOM 3997 C CA . GLU B 1 181 ? 14.484 -14.484 -29.469 1 96.25 181 GLU B CA 1
ATOM 3998 C C . GLU B 1 181 ? 12.992 -14.203 -29.484 1 96.25 181 GLU B C 1
ATOM 4000 O O . GLU B 1 181 ? 12.555 -13.07 -29.234 1 96.25 181 GLU B O 1
ATOM 4005 N N . SER B 1 182 ? 12.258 -15.258 -29.781 1 95.81 182 SER B N 1
ATOM 4006 C CA . SER B 1 182 ? 10.805 -15.148 -29.781 1 95.81 182 SER B CA 1
ATOM 4007 C C . SER B 1 182 ? 10.273 -14.82 -28.391 1 95.81 182 SER B C 1
ATOM 4009 O O . SER B 1 182 ? 10.812 -15.297 -27.391 1 95.81 182 SER B O 1
ATOM 4011 N N . LYS B 1 183 ? 9.188 -14.031 -28.391 1 97 183 LYS B N 1
ATOM 4012 C CA . LYS B 1 183 ? 8.555 -13.625 -27.141 1 97 183 LYS B CA 1
ATOM 4013 C C . LYS B 1 183 ? 7.387 -14.547 -26.781 1 97 183 LYS B C 1
ATOM 4015 O O . LYS B 1 183 ? 6.48 -14.742 -27.594 1 97 183 LYS B O 1
ATOM 4020 N N . GLN B 1 184 ? 7.531 -15.141 -25.688 1 97.38 184 GLN B N 1
ATOM 4021 C CA . GLN B 1 184 ? 6.383 -15.836 -25.125 1 97.38 184 GLN B CA 1
ATOM 4022 C C . GLN B 1 184 ? 5.562 -14.898 -24.234 1 97.38 184 GLN B C 1
ATOM 4024 O O . GLN B 1 184 ? 5.969 -14.594 -23.109 1 97.38 184 GLN B O 1
ATOM 4029 N N . ILE B 1 185 ? 4.41 -14.562 -24.641 1 97.75 185 ILE B N 1
ATOM 4030 C CA . ILE B 1 185 ? 3.586 -13.555 -23.984 1 97.75 185 ILE B CA 1
ATOM 4031 C C . ILE B 1 185 ? 2.932 -14.156 -22.734 1 97.75 185 ILE B C 1
ATOM 4033 O O . ILE B 1 185 ? 2.502 -15.312 -22.75 1 97.75 185 ILE B O 1
ATOM 4037 N N . LEU B 1 186 ? 2.895 -13.422 -21.719 1 97.19 186 LEU B N 1
ATOM 4038 C CA . LEU B 1 186 ? 2.268 -13.812 -20.453 1 97.19 186 LEU B CA 1
ATOM 4039 C C . LEU B 1 186 ? 1.22 -12.789 -20.031 1 97.19 186 LEU B C 1
ATOM 4041 O O . LEU B 1 186 ? 1.418 -11.586 -20.188 1 97.19 186 LEU B O 1
ATOM 4045 N N . ALA B 1 187 ? 0.132 -13.25 -19.375 1 97.38 187 ALA B N 1
ATOM 4046 C CA . ALA B 1 187 ? -0.903 -12.383 -18.812 1 97.38 187 ALA B CA 1
ATOM 4047 C C . ALA B 1 187 ? -0.981 -12.547 -17.297 1 97.38 187 ALA B C 1
ATOM 4049 O O . ALA B 1 187 ? -0.837 -13.656 -16.766 1 97.38 187 ALA B O 1
ATOM 4050 N N . GLY B 1 188 ? -1.25 -11.406 -16.656 1 97.38 188 GLY B N 1
ATOM 4051 C CA . GLY B 1 188 ? -1.488 -11.461 -15.219 1 97.38 188 GLY B CA 1
ATOM 4052 C C . GLY B 1 188 ? -0.225 -11.297 -14.398 1 97.38 188 GLY B C 1
ATOM 4053 O O . GLY B 1 188 ? 0.814 -10.891 -14.922 1 97.38 188 GLY B O 1
ATOM 4054 N N . PRO B 1 189 ? -0.314 -11.586 -13.086 1 97.88 189 PRO B N 1
ATOM 4055 C CA . PRO B 1 189 ? 0.856 -11.461 -12.211 1 97.88 189 PRO B CA 1
ATOM 4056 C C . PRO B 1 189 ? 1.901 -12.547 -12.469 1 97.88 189 PRO B C 1
ATOM 4058 O O . PRO B 1 189 ? 1.555 -13.719 -12.625 1 97.88 189 PRO B O 1
ATOM 4061 N N . VAL B 1 190 ? 3.119 -12.156 -12.477 1 98.31 190 VAL B N 1
ATOM 4062 C CA . VAL B 1 190 ? 4.207 -13.086 -12.75 1 98.31 190 VAL B CA 1
ATOM 4063 C C . VAL B 1 190 ? 5.105 -13.211 -11.523 1 98.31 190 VAL B C 1
ATOM 4065 O O . VAL B 1 190 ? 5.406 -14.32 -11.07 1 98.31 190 VAL B O 1
ATOM 4068 N N . ILE B 1 191 ? 5.508 -12.039 -10.961 1 98.62 191 ILE B N 1
ATOM 4069 C CA . ILE B 1 191 ? 6.398 -11.961 -9.805 1 98.62 191 ILE B CA 1
ATOM 4070 C C . ILE B 1 191 ? 5.953 -10.836 -8.875 1 98.62 191 ILE B C 1
ATOM 4072 O O . ILE B 1 191 ? 5.539 -9.766 -9.344 1 98.62 191 ILE B O 1
ATOM 4076 N N . SER B 1 192 ? 5.996 -11.023 -7.641 1 98.5 192 SER B N 1
ATOM 4077 C CA . SER B 1 192 ? 5.895 -9.922 -6.684 1 98.5 192 SER B CA 1
ATOM 4078 C C . SER B 1 192 ? 7.09 -9.898 -5.738 1 98.5 192 SER B C 1
ATOM 4080 O O . SER B 1 192 ? 7.688 -10.945 -5.465 1 98.5 192 SER B O 1
ATOM 4082 N N . TYR B 1 193 ? 7.434 -8.75 -5.305 1 98.69 193 TYR B N 1
ATOM 4083 C CA . TYR B 1 193 ? 8.594 -8.531 -4.445 1 98.69 193 TYR B CA 1
ATOM 4084 C C . TYR B 1 193 ? 8.281 -7.512 -3.357 1 98.69 193 TYR B C 1
ATOM 4086 O O . TYR B 1 193 ? 7.965 -6.355 -3.656 1 98.69 193 TYR B O 1
ATOM 4094 N N . GLU B 1 194 ? 8.32 -7.957 -2.146 1 98.38 194 GLU B N 1
ATOM 4095 C CA . GLU B 1 194 ? 8.047 -7.102 -0.994 1 98.38 194 GLU B CA 1
ATOM 4096 C C . GLU B 1 194 ? 9.273 -6.996 -0.085 1 98.38 194 GLU B C 1
ATOM 4098 O O . GLU B 1 194 ? 9.922 -8 0.207 1 98.38 194 GLU B O 1
ATOM 4103 N N . GLN B 1 195 ? 9.531 -5.77 0.367 1 98.44 195 GLN B N 1
ATOM 4104 C CA . GLN B 1 195 ? 10.633 -5.531 1.296 1 98.44 195 GLN B CA 1
ATOM 4105 C C . GLN B 1 195 ? 10.148 -4.797 2.545 1 98.44 195 GLN B C 1
ATOM 4107 O O . GLN B 1 195 ? 9.359 -3.854 2.451 1 98.44 195 GLN B O 1
ATOM 4112 N N . SER B 1 196 ? 10.641 -5.25 3.643 1 97.94 196 SER B N 1
ATOM 4113 C CA . SER B 1 196 ? 10.617 -4.5 4.895 1 97.94 196 SER B CA 1
ATOM 4114 C C . SER B 1 196 ? 12.023 -4.09 5.32 1 97.94 196 SER B C 1
ATOM 4116 O O . SER B 1 196 ? 12.859 -4.941 5.609 1 97.94 196 SER B O 1
ATOM 4118 N N . LEU B 1 197 ? 12.227 -2.834 5.379 1 98.5 197 LEU B N 1
ATOM 4119 C CA . LEU B 1 197 ? 13.539 -2.291 5.727 1 98.5 197 LEU B CA 1
ATOM 4120 C C . LEU B 1 197 ? 13.523 -1.694 7.129 1 98.5 197 LEU B C 1
ATOM 4122 O O . LEU B 1 197 ? 12.555 -1.027 7.516 1 98.5 197 LEU B O 1
ATOM 4126 N N . TRP B 1 198 ? 14.602 -1.905 7.766 1 97.88 198 TRP B N 1
ATOM 4127 C CA . TRP B 1 198 ? 14.898 -1.266 9.039 1 97.88 198 TRP B CA 1
ATOM 4128 C C . TRP B 1 198 ? 16.344 -0.789 9.086 1 97.88 198 TRP B C 1
ATOM 4130 O O . TRP B 1 198 ? 17.266 -1.554 8.781 1 97.88 198 TRP B O 1
ATOM 4140 N N . TYR B 1 199 ? 16.5 0.488 9.555 1 98.56 199 TYR B N 1
ATOM 4141 C CA . TYR B 1 199 ? 17.891 0.943 9.625 1 98.56 199 TYR B CA 1
ATOM 4142 C C . TYR B 1 199 ? 18.016 2.129 10.578 1 98.56 199 TYR B C 1
ATOM 4144 O O . TYR B 1 199 ? 17.156 3.01 10.602 1 98.56 199 TYR B O 1
ATOM 4152 N N . PRO B 1 200 ? 19.062 2.104 11.367 1 98.5 200 PRO B N 1
ATOM 4153 C CA . PRO B 1 200 ? 19.453 3.336 12.055 1 98.5 200 PRO B CA 1
ATOM 4154 C C . PRO B 1 200 ? 20.078 4.363 11.109 1 98.5 200 PRO B C 1
ATOM 4156 O O . PRO B 1 200 ? 20.516 4.012 10.008 1 98.5 200 PRO B O 1
ATOM 4159 N N . ARG B 1 201 ? 20 5.613 11.555 1 98.25 201 ARG B N 1
ATOM 4160 C CA . ARG B 1 201 ? 20.594 6.633 10.695 1 98.25 201 ARG B CA 1
ATOM 4161 C C . ARG B 1 201 ? 21.219 7.754 11.523 1 98.25 201 ARG B C 1
ATOM 4163 O O . ARG B 1 201 ? 20.703 8.102 12.586 1 98.25 201 ARG B O 1
ATOM 4170 N N . LEU B 1 202 ? 22.297 8.219 11.023 1 98.5 202 LEU B N 1
ATOM 4171 C CA . LEU B 1 202 ? 22.906 9.461 11.469 1 98.5 202 LEU B CA 1
ATOM 4172 C C . LEU B 1 202 ? 22.625 10.594 10.484 1 98.5 202 LEU B C 1
ATOM 4174 O O . LEU B 1 202 ? 23.094 10.555 9.344 1 98.5 202 LEU B O 1
ATOM 4178 N N . VAL B 1 203 ? 21.984 11.555 11 1 98.19 203 VAL B N 1
ATOM 4179 C CA . VAL B 1 203 ? 21.531 12.648 10.141 1 98.19 203 VAL B CA 1
ATOM 4180 C C . VAL B 1 203 ? 22.359 13.898 10.43 1 98.19 203 VAL B C 1
ATOM 4182 O O . VAL B 1 203 ? 22.562 14.266 11.594 1 98.19 203 VAL B O 1
ATOM 4185 N N . LEU B 1 204 ? 22.844 14.547 9.391 1 98.06 204 LEU B N 1
ATOM 4186 C CA . LEU B 1 204 ? 23.516 15.844 9.461 1 98.06 204 LEU B CA 1
ATOM 4187 C C . LEU B 1 204 ? 22.906 16.828 8.461 1 98.06 204 LEU B C 1
ATOM 4189 O O . LEU B 1 204 ? 22.625 16.453 7.32 1 98.06 204 LEU B O 1
ATOM 4193 N N . ALA B 1 205 ? 22.688 18.016 8.969 1 97.44 205 ALA B N 1
ATOM 4194 C CA . ALA B 1 205 ? 22.156 19.047 8.086 1 97.44 205 ALA B CA 1
ATOM 4195 C C . ALA B 1 205 ? 22.75 20.406 8.406 1 97.44 205 ALA B C 1
ATOM 4197 O O . ALA B 1 205 ? 23.062 20.703 9.562 1 97.44 205 ALA B O 1
ATOM 4198 N N . VAL B 1 206 ? 22.891 21.219 7.402 1 96.75 206 VAL B N 1
ATOM 4199 C CA . VAL B 1 206 ? 23.266 22.625 7.496 1 96.75 206 VAL B CA 1
ATOM 4200 C C . VAL B 1 206 ? 22.141 23.484 6.93 1 96.75 206 VAL B C 1
ATOM 4202 O O . VAL B 1 206 ? 21.703 23.281 5.793 1 96.75 206 VAL B O 1
ATOM 4205 N N . ASN B 1 207 ? 21.734 24.359 7.734 1 93.44 207 ASN B N 1
ATOM 4206 C CA . ASN B 1 207 ? 20.719 25.328 7.324 1 93.44 207 ASN B CA 1
ATOM 4207 C C . ASN B 1 207 ? 21.312 26.734 7.16 1 93.44 207 ASN B C 1
ATOM 4209 O O . ASN B 1 207 ? 21.938 27.25 8.086 1 93.44 207 ASN B O 1
ATOM 4213 N N . TRP B 1 208 ? 21.016 27.266 5.957 1 93.94 208 TRP B N 1
ATOM 4214 C CA . TRP B 1 208 ? 21.578 28.562 5.621 1 93.94 208 TRP B CA 1
ATOM 4215 C C . TRP B 1 208 ? 20.484 29.562 5.258 1 93.94 208 TRP B C 1
ATOM 4217 O O . TRP B 1 208 ? 19.781 29.391 4.258 1 93.94 208 TRP B O 1
ATOM 4227 N N . GLY B 1 209 ? 20.375 30.562 6.078 1 90.44 209 GLY B N 1
ATOM 4228 C CA . GLY B 1 209 ? 19.547 31.688 5.684 1 90.44 209 GLY B CA 1
ATOM 4229 C C . GLY B 1 209 ? 20.219 32.594 4.664 1 90.44 209 GLY B C 1
ATOM 4230 O O . GLY B 1 209 ? 21.156 33.312 4.992 1 90.44 209 GLY B O 1
ATOM 4231 N N . LEU B 1 210 ? 19.734 32.562 3.428 1 87.31 210 LEU B N 1
ATOM 4232 C CA . LEU B 1 210 ? 20.344 33.344 2.346 1 87.31 210 LEU B CA 1
ATOM 4233 C C . LEU B 1 210 ? 19.906 34.781 2.379 1 87.31 210 LEU B C 1
ATOM 4235 O O . LEU B 1 210 ? 20.703 35.688 2.109 1 87.31 210 LEU B O 1
ATOM 4239 N N . SER B 1 211 ? 18.672 34.906 2.49 1 82.56 211 SER B N 1
ATOM 4240 C CA . SER B 1 211 ? 18.031 36.219 2.65 1 82.56 211 SER B CA 1
ATOM 4241 C C . SER B 1 211 ? 16.969 36.188 3.734 1 82.56 211 SER B C 1
ATOM 4243 O O . SER B 1 211 ? 16.812 35.188 4.438 1 82.56 211 SER B O 1
ATOM 4245 N N . GLY B 1 212 ? 16.344 37.281 3.898 1 77 212 GLY B N 1
ATOM 4246 C CA . GLY B 1 212 ? 15.305 37.375 4.91 1 77 212 GLY B CA 1
ATOM 4247 C C . GLY B 1 212 ? 14.156 36.438 4.668 1 77 212 GLY B C 1
ATOM 4248 O O . GLY B 1 212 ? 13.461 36.031 5.609 1 77 212 GLY B O 1
ATOM 4249 N N . THR B 1 213 ? 14.016 35.938 3.496 1 83 213 THR B N 1
ATOM 4250 C CA . THR B 1 213 ? 12.836 35.125 3.221 1 83 213 THR B CA 1
ATOM 4251 C C . THR B 1 213 ? 13.227 33.781 2.623 1 83 213 THR B C 1
ATOM 4253 O O . THR B 1 213 ? 12.391 32.875 2.479 1 83 213 THR B O 1
ATOM 4256 N N . THR B 1 214 ? 14.477 33.719 2.252 1 89.88 214 THR B N 1
ATOM 4257 C CA . THR B 1 214 ? 14.906 32.5 1.552 1 89.88 214 THR B CA 1
ATOM 4258 C C . THR B 1 214 ? 15.969 31.766 2.352 1 89.88 214 THR B C 1
ATOM 4260 O O . THR B 1 214 ? 16.844 32.375 2.959 1 89.88 214 THR B O 1
ATOM 4263 N N . GLY B 1 215 ? 15.891 30.5 2.299 1 92.56 215 GLY B N 1
ATOM 4264 C CA . GLY B 1 215 ? 16.891 29.672 2.945 1 92.56 215 GLY B CA 1
ATOM 4265 C C . GLY B 1 215 ? 17.234 28.422 2.152 1 92.56 215 GLY B C 1
ATOM 4266 O O . GLY B 1 215 ? 16.516 28.062 1.215 1 92.56 215 GLY B O 1
ATOM 4267 N N . LEU B 1 216 ? 18.344 27.922 2.516 1 94.94 216 LEU B N 1
ATOM 4268 C CA . LEU B 1 216 ? 18.844 26.688 1.922 1 94.94 216 LEU B CA 1
ATOM 4269 C C . LEU B 1 216 ? 19.203 25.672 3.002 1 94.94 216 LEU B C 1
ATOM 4271 O O . LEU B 1 216 ? 19.828 26.031 4.008 1 94.94 216 LEU B O 1
ATOM 4275 N N . SER B 1 217 ? 18.75 24.469 2.785 1 95.69 217 SER B N 1
ATOM 4276 C CA . SER B 1 217 ? 19.156 23.375 3.656 1 95.69 217 SER B CA 1
ATOM 4277 C C . SER B 1 217 ? 19.844 22.266 2.867 1 95.69 217 SER B C 1
ATOM 4279 O O . SER B 1 217 ? 19.328 21.828 1.832 1 95.69 217 SER B O 1
ATOM 4281 N N . VAL B 1 218 ? 21.016 21.891 3.316 1 97.5 218 VAL B N 1
ATOM 4282 C CA . VAL B 1 218 ? 21.75 20.766 2.76 1 97.5 218 VAL B CA 1
ATOM 4283 C C . VAL B 1 218 ? 22.047 19.75 3.857 1 97.5 218 VAL B C 1
ATOM 4285 O O . VAL B 1 218 ? 22.5 20.109 4.941 1 97.5 218 VAL B O 1
ATOM 4288 N N . GLY B 1 219 ? 21.75 18.469 3.516 1 97.62 219 GLY B N 1
ATOM 4289 C CA . GLY B 1 219 ? 22 17.453 4.531 1 97.62 219 GLY B CA 1
ATOM 4290 C C . GLY B 1 219 ? 22.031 16.047 3.973 1 97.62 219 GLY B C 1
ATOM 4291 O O . GLY B 1 219 ? 21.984 15.852 2.758 1 97.62 219 GLY B O 1
ATOM 4292 N N . GLY B 1 220 ? 22.25 15.148 4.883 1 97.5 220 GLY B N 1
ATOM 4293 C CA . GLY B 1 220 ? 22.297 13.734 4.535 1 97.5 220 GLY B CA 1
ATOM 4294 C C . GLY B 1 220 ? 22.234 12.82 5.742 1 97.5 220 GLY B C 1
ATOM 4295 O O . GLY B 1 220 ? 22.188 13.289 6.883 1 97.5 220 GLY B O 1
ATOM 4296 N N . SER B 1 221 ? 22.125 11.602 5.379 1 98.38 221 SER B N 1
ATOM 4297 C CA . SER B 1 221 ? 22.141 10.555 6.402 1 98.38 221 SER B CA 1
ATOM 4298 C C . SER B 1 221 ? 23.125 9.453 6.043 1 98.38 221 SER B C 1
ATOM 4300 O O . SER B 1 221 ? 23.219 9.047 4.883 1 98.38 221 SER B O 1
ATOM 4302 N N . TRP B 1 222 ? 23.812 9.086 7.059 1 98.5 222 TRP B N 1
ATOM 4303 C CA . TRP B 1 222 ? 24.609 7.863 6.98 1 98.5 222 TRP B CA 1
ATOM 4304 C C . TRP B 1 222 ? 23.859 6.691 7.613 1 98.5 222 TRP B C 1
ATOM 4306 O O . TRP B 1 222 ? 23.344 6.809 8.727 1 98.5 222 TRP B O 1
ATOM 4316 N N . ILE B 1 223 ? 23.859 5.609 6.871 1 98.69 223 ILE B N 1
ATOM 4317 C CA . ILE B 1 223 ? 23.203 4.383 7.305 1 98.69 223 ILE B CA 1
ATOM 4318 C C . ILE B 1 223 ? 24.25 3.287 7.523 1 98.69 223 ILE B C 1
ATOM 4320 O O . ILE B 1 223 ? 24.578 2.547 6.598 1 98.69 223 ILE B O 1
ATOM 4324 N N . PRO B 1 224 ? 24.594 3.074 8.75 1 98.19 224 PRO B N 1
ATOM 4325 C CA . PRO B 1 224 ? 25.703 2.145 9.008 1 98.19 224 PRO B CA 1
ATOM 4326 C C . PRO B 1 224 ? 25.25 0.684 9.008 1 98.19 224 PRO B C 1
ATOM 4328 O O . PRO B 1 224 ? 26.094 -0.222 8.992 1 98.19 224 PRO B O 1
ATOM 4331 N N . TYR B 1 225 ? 24 0.468 9.125 1 98.56 225 TYR B N 1
ATOM 4332 C CA . TYR B 1 225 ? 23.406 -0.868 9.156 1 98.56 225 TYR B CA 1
ATOM 4333 C C . TYR B 1 225 ? 22.047 -0.881 8.492 1 98.56 225 TYR B C 1
ATOM 4335 O O . TYR B 1 225 ? 21.219 0 8.742 1 98.56 225 TYR B O 1
ATOM 4343 N N . LEU B 1 226 ? 21.875 -1.838 7.637 1 98.69 226 LEU B N 1
ATOM 4344 C CA . LEU B 1 226 ? 20.625 -2.018 6.914 1 98.69 226 LEU B CA 1
ATOM 4345 C C . LEU B 1 226 ? 20.156 -3.467 6.988 1 98.69 226 LEU B C 1
ATOM 4347 O O . LEU B 1 226 ? 20.922 -4.383 6.676 1 98.69 226 LEU B O 1
ATOM 4351 N N . HIS B 1 227 ? 18.953 -3.635 7.434 1 98.69 227 HIS B N 1
ATOM 4352 C CA . HIS B 1 227 ? 18.297 -4.938 7.457 1 98.69 227 HIS B CA 1
ATOM 4353 C C . HIS B 1 227 ? 17.047 -4.941 6.578 1 98.69 227 HIS B C 1
ATOM 4355 O O . HIS B 1 227 ? 16.203 -4.055 6.691 1 98.69 227 HIS B O 1
ATOM 4361 N N . ILE B 1 228 ? 17 -5.938 5.723 1 98.69 228 ILE B N 1
ATOM 4362 C CA . ILE B 1 228 ? 15.828 -6.09 4.867 1 98.69 228 ILE B CA 1
ATOM 4363 C C . ILE B 1 228 ? 15.305 -7.523 4.957 1 98.69 228 ILE B C 1
ATOM 4365 O O . ILE B 1 228 ? 16.078 -8.477 4.805 1 98.69 228 ILE B O 1
ATOM 4369 N N . GLN B 1 229 ? 14.07 -7.652 5.238 1 98.44 229 GLN B N 1
ATOM 4370 C CA . GLN B 1 229 ? 13.336 -8.883 4.965 1 98.44 229 GLN B CA 1
ATOM 4371 C C . GLN B 1 229 ? 12.508 -8.766 3.688 1 98.44 229 GLN B C 1
ATOM 4373 O O . GLN B 1 229 ? 11.773 -7.797 3.51 1 98.44 229 GLN B O 1
ATOM 4378 N N . ALA B 1 230 ? 12.672 -9.75 2.885 1 98.38 230 ALA B N 1
ATOM 4379 C CA . ALA B 1 230 ? 11.984 -9.648 1.603 1 98.38 230 ALA B CA 1
ATOM 4380 C C . ALA B 1 230 ? 11.266 -10.953 1.263 1 98.38 230 ALA B C 1
ATOM 4382 O O . ALA B 1 230 ? 11.758 -12.039 1.571 1 98.38 230 ALA B O 1
ATOM 4383 N N . LEU B 1 231 ? 10.125 -10.844 0.646 1 97.88 231 LEU B N 1
ATOM 4384 C CA . LEU B 1 231 ? 9.352 -11.961 0.094 1 97.88 231 LEU B CA 1
ATOM 4385 C C . LEU B 1 231 ? 9.227 -11.828 -1.42 1 97.88 231 LEU B C 1
ATOM 4387 O O . LEU B 1 231 ? 8.75 -10.812 -1.925 1 97.88 231 LEU B O 1
ATOM 4391 N N . ASP B 1 232 ? 9.688 -12.789 -2.031 1 98.12 232 ASP B N 1
ATOM 4392 C CA . ASP B 1 232 ? 9.727 -12.875 -3.488 1 98.12 232 ASP B CA 1
ATOM 4393 C C . ASP B 1 232 ? 8.875 -14.039 -3.994 1 98.12 232 ASP B C 1
ATOM 4395 O O . ASP B 1 232 ? 9.234 -15.203 -3.795 1 98.12 232 ASP B O 1
ATOM 4399 N N . ASN B 1 233 ? 7.77 -13.703 -4.664 1 98.31 233 ASN B N 1
ATOM 4400 C CA . ASN B 1 233 ? 6.879 -14.727 -5.188 1 98.31 233 ASN B CA 1
ATOM 4401 C C . ASN B 1 233 ? 7.031 -14.883 -6.699 1 98.31 233 ASN B C 1
ATOM 4403 O O . ASN B 1 233 ? 6.879 -13.914 -7.445 1 98.31 233 ASN B O 1
ATOM 4407 N N . HIS B 1 234 ? 7.285 -16.047 -7.105 1 97.94 234 HIS B N 1
ATOM 4408 C CA . HIS B 1 234 ? 7.254 -16.422 -8.516 1 97.94 234 HIS B CA 1
ATOM 4409 C C . HIS B 1 234 ? 6.043 -17.297 -8.82 1 97.94 234 HIS B C 1
ATOM 4411 O O . HIS B 1 234 ? 6.062 -18.5 -8.578 1 97.94 234 HIS B O 1
ATOM 4417 N N . PHE B 1 235 ? 5.07 -16.75 -9.445 1 97.5 235 PHE B N 1
ATOM 4418 C CA . PHE B 1 235 ? 3.76 -17.375 -9.531 1 97.5 235 PHE B CA 1
ATOM 4419 C C . PHE B 1 235 ? 3.711 -18.359 -10.695 1 97.5 235 PHE B C 1
ATOM 4421 O O . PHE B 1 235 ? 2.85 -19.234 -10.734 1 97.5 235 PHE B O 1
ATOM 4428 N N . LEU B 1 236 ? 4.609 -18.172 -11.641 1 95.88 236 LEU B N 1
ATOM 4429 C CA . LEU B 1 236 ? 4.469 -18.953 -12.875 1 95.88 236 LEU B CA 1
ATOM 4430 C C . LEU B 1 236 ? 5.598 -19.969 -13.008 1 95.88 236 LEU B C 1
ATOM 4432 O O . LEU B 1 236 ? 5.762 -20.578 -14.062 1 95.88 236 LEU B O 1
ATOM 4436 N N . ARG B 1 237 ? 6.371 -20.031 -11.953 1 94.25 237 ARG B N 1
ATOM 4437 C CA . ARG B 1 237 ? 7.289 -21.156 -11.938 1 94.25 237 ARG B CA 1
ATOM 4438 C C . ARG B 1 237 ? 6.535 -22.484 -11.773 1 94.25 237 ARG B C 1
ATOM 4440 O O . ARG B 1 237 ? 5.379 -22.484 -11.344 1 94.25 237 ARG B O 1
ATOM 4447 N N . ASP B 1 238 ? 7.242 -23.484 -12.188 1 92.44 238 ASP B N 1
ATOM 4448 C CA . ASP B 1 238 ? 6.672 -24.812 -12 1 92.44 238 ASP B CA 1
ATOM 4449 C C . ASP B 1 238 ? 7.57 -25.688 -11.117 1 92.44 238 ASP B C 1
ATOM 4451 O O . ASP B 1 238 ? 8.602 -26.188 -11.578 1 92.44 238 ASP B O 1
ATOM 4455 N N . PRO B 1 239 ? 7.16 -25.875 -9.859 1 94.88 239 PRO B N 1
ATOM 4456 C CA . PRO B 1 239 ? 6.016 -25.281 -9.156 1 94.88 239 PRO B CA 1
ATOM 4457 C C . PRO B 1 239 ? 6.23 -23.812 -8.805 1 94.88 239 PRO B C 1
ATOM 4459 O O . PRO B 1 239 ? 7.367 -23.328 -8.828 1 94.88 239 PRO B O 1
ATOM 4462 N N . PRO B 1 240 ? 5.098 -23.094 -8.523 1 96.75 240 PRO B N 1
ATOM 4463 C CA . PRO B 1 240 ? 5.277 -21.734 -8.031 1 96.75 240 PRO B CA 1
ATOM 4464 C C . PRO B 1 240 ? 6.102 -21.672 -6.75 1 96.75 240 PRO B C 1
ATOM 4466 O O . PRO B 1 240 ? 6.004 -22.547 -5.898 1 96.75 240 PRO B O 1
ATOM 4469 N N . MET B 1 241 ? 6.875 -20.609 -6.613 1 97.69 241 MET B N 1
ATOM 4470 C CA . MET B 1 241 ? 7.855 -20.547 -5.535 1 97.69 241 MET B CA 1
ATOM 4471 C C . MET B 1 241 ? 7.773 -19.219 -4.797 1 97.69 241 MET B C 1
ATOM 4473 O O . MET B 1 241 ? 7.535 -18.188 -5.41 1 97.69 241 MET B O 1
ATOM 4477 N N . GLN B 1 242 ? 7.996 -19.328 -3.545 1 98 242 GLN B N 1
ATOM 4478 C CA . GLN B 1 242 ? 8.195 -18.156 -2.699 1 98 242 GLN B CA 1
ATOM 4479 C C . GLN B 1 242 ? 9.586 -18.156 -2.068 1 98 242 GLN B C 1
ATOM 4481 O O . GLN B 1 242 ? 10 -19.156 -1.479 1 98 242 GLN B O 1
ATOM 4486 N N . PHE B 1 243 ? 10.242 -17.094 -2.205 1 98.19 243 PHE B N 1
ATOM 4487 C CA . PHE B 1 243 ? 11.562 -16.922 -1.609 1 98.19 243 PHE B CA 1
ATOM 4488 C C . PHE B 1 243 ? 11.531 -15.914 -0.474 1 98.19 243 PHE B C 1
ATOM 4490 O O . PHE B 1 243 ? 10.859 -14.883 -0.58 1 98.19 243 PHE B O 1
ATOM 4497 N N . TYR B 1 244 ? 12.172 -16.219 0.562 1 97.94 244 TYR B N 1
ATOM 4498 C CA . TYR B 1 244 ? 12.352 -15.336 1.714 1 97.94 244 TYR B CA 1
ATOM 4499 C C . TYR B 1 244 ? 13.812 -14.953 1.889 1 97.94 244 TYR B C 1
ATOM 4501 O O . TYR B 1 244 ? 14.648 -15.805 2.201 1 97.94 244 TYR B O 1
ATOM 4509 N N . ASP B 1 245 ? 14.047 -13.672 1.766 1 98.31 245 ASP B N 1
ATOM 4510 C CA . ASP B 1 245 ? 15.414 -13.156 1.902 1 98.31 245 ASP B CA 1
ATOM 4511 C C . ASP B 1 245 ? 15.594 -12.422 3.229 1 98.31 245 ASP B C 1
ATOM 4513 O O . ASP B 1 245 ? 14.797 -11.547 3.57 1 98.31 245 ASP B O 1
ATOM 4517 N N . GLN B 1 246 ? 16.578 -12.805 3.902 1 97.88 246 GLN B N 1
ATOM 4518 C CA . GLN B 1 246 ? 17.031 -12.07 5.078 1 97.88 246 GLN B CA 1
ATOM 4519 C C . GLN B 1 246 ? 18.359 -11.367 4.805 1 97.88 246 GLN B C 1
ATOM 4521 O O . GLN B 1 246 ? 19.422 -11.969 4.957 1 97.88 246 GLN B O 1
ATOM 4526 N N . LEU B 1 247 ? 18.25 -10.125 4.562 1 98.5 247 LEU B N 1
ATOM 4527 C CA . LEU B 1 247 ? 19.422 -9.328 4.207 1 98.5 247 LEU B CA 1
ATOM 4528 C C . LEU B 1 247 ? 19.891 -8.484 5.391 1 98.5 247 LEU B C 1
ATOM 4530 O O . LEU B 1 247 ? 19.078 -7.809 6.027 1 98.5 247 LEU B O 1
ATOM 4534 N N . GLN B 1 248 ? 21.156 -8.555 5.621 1 97.81 248 GLN B N 1
ATOM 4535 C CA . GLN B 1 248 ? 21.656 -7.883 6.82 1 97.81 248 GLN B CA 1
ATOM 4536 C C . GLN B 1 248 ? 23.047 -7.277 6.582 1 97.81 248 GLN B C 1
ATOM 4538 O O . GLN B 1 248 ? 23.688 -7.578 5.574 1 97.81 248 GLN B O 1
ATOM 4543 N N . ASP B 1 249 ? 23.375 -6.398 7.477 1 97.06 249 ASP B N 1
ATOM 4544 C CA . ASP B 1 249 ? 24.688 -5.762 7.531 1 97.06 249 ASP B CA 1
ATOM 4545 C C . ASP B 1 249 ? 24.938 -4.926 6.277 1 97.06 249 ASP B C 1
ATOM 4547 O O . ASP B 1 249 ? 26.078 -4.84 5.801 1 97.06 249 ASP B O 1
ATOM 4551 N N . GLY B 1 250 ? 23.922 -4.492 5.727 1 98.12 250 GLY B N 1
ATOM 4552 C CA . GLY B 1 250 ? 24.062 -3.545 4.633 1 98.12 250 GLY B CA 1
ATOM 4553 C C . GLY B 1 250 ? 24.312 -2.123 5.102 1 98.12 250 GLY B C 1
ATOM 4554 O O . GLY B 1 250 ? 24.469 -1.877 6.301 1 98.12 250 GLY B O 1
ATOM 4555 N N . SER B 1 251 ? 24.406 -1.266 4.125 1 98 251 SER B N 1
ATOM 4556 C CA . SER B 1 251 ? 24.641 0.145 4.426 1 98 251 SER B CA 1
ATOM 4557 C C . SER B 1 251 ? 24.125 1.038 3.305 1 98 251 SER B C 1
ATOM 4559 O O . SER B 1 251 ? 23.656 0.544 2.27 1 98 251 SER B O 1
ATOM 4561 N N . GLY B 1 252 ? 24.125 2.289 3.611 1 98.38 252 GLY B N 1
ATOM 4562 C CA . GLY B 1 252 ? 23.703 3.242 2.598 1 98.38 252 GLY B CA 1
ATOM 4563 C C . GLY B 1 252 ? 23.828 4.684 3.045 1 98.38 252 GLY B C 1
ATOM 4564 O O . GLY B 1 252 ? 24.453 4.973 4.066 1 98.38 252 GLY B O 1
ATOM 4565 N N . TYR B 1 253 ? 23.344 5.5 2.158 1 98.44 253 TYR B N 1
ATOM 4566 C CA . TYR B 1 253 ? 23.328 6.93 2.459 1 98.44 253 TYR B CA 1
ATOM 4567 C C . TYR B 1 253 ? 22.125 7.605 1.803 1 98.44 253 TYR B C 1
ATOM 4569 O O . TYR B 1 253 ? 21.547 7.07 0.857 1 98.44 253 TYR B O 1
ATOM 4577 N N . LYS B 1 254 ? 21.828 8.711 2.344 1 98.5 254 LYS B N 1
ATOM 4578 C CA . LYS B 1 254 ? 20.844 9.633 1.796 1 98.5 254 LYS B CA 1
ATOM 4579 C C . LYS B 1 254 ? 21.391 11.055 1.723 1 98.5 254 LYS B C 1
ATOM 4581 O O . LYS B 1 254 ? 22.188 11.461 2.574 1 98.5 254 LYS B O 1
ATOM 4586 N N . GLY B 1 255 ? 21.031 11.734 0.694 1 98.44 255 GLY B N 1
ATOM 4587 C CA . GLY B 1 255 ? 21.312 13.156 0.539 1 98.44 255 GLY B CA 1
ATOM 4588 C C . GLY B 1 255 ? 20.078 13.977 0.224 1 98.44 255 GLY B C 1
ATOM 4589 O O . GLY B 1 255 ? 19.125 13.477 -0.381 1 98.44 255 GLY B O 1
ATOM 4590 N N . ALA B 1 256 ? 20.156 15.227 0.659 1 98.19 256 ALA B N 1
ATOM 4591 C CA . ALA B 1 256 ? 19.016 16.094 0.4 1 98.19 256 ALA B CA 1
ATOM 4592 C C . ALA B 1 256 ? 19.453 17.547 0.258 1 98.19 256 ALA B C 1
ATOM 4594 O O . ALA B 1 256 ? 20.375 18 0.955 1 98.19 256 ALA B O 1
ATOM 4595 N N . VAL B 1 257 ? 18.781 18.266 -0.596 1 97.81 257 VAL B N 1
ATOM 4596 C CA . VAL B 1 257 ? 18.844 19.719 -0.72 1 97.81 257 VAL B CA 1
ATOM 4597 C C . VAL B 1 257 ? 17.438 20.312 -0.749 1 97.81 257 VAL B C 1
ATOM 4599 O O . VAL B 1 257 ? 16.562 19.797 -1.444 1 97.81 257 VAL B O 1
ATOM 4602 N N . LYS B 1 258 ? 17.281 21.328 0.064 1 96.62 258 LYS B N 1
ATOM 4603 C CA . LYS B 1 258 ? 15.984 21.969 0.166 1 96.62 258 LYS B CA 1
ATOM 4604 C C . LYS B 1 258 ? 16.094 23.484 0.053 1 96.62 258 LYS B C 1
ATOM 4606 O O . LYS B 1 258 ? 16.906 24.109 0.756 1 96.62 258 LYS B O 1
ATOM 4611 N N . LEU B 1 259 ? 15.328 24.078 -0.839 1 95.31 259 LEU B N 1
ATOM 4612 C CA . LEU B 1 259 ? 15.141 25.531 -0.913 1 95.31 259 LEU B CA 1
ATOM 4613 C C . LEU B 1 259 ? 13.867 25.938 -0.187 1 95.31 259 LEU B C 1
ATOM 4615 O O . LEU B 1 259 ? 12.789 25.422 -0.463 1 95.31 259 LEU B O 1
ATOM 4619 N N . VAL B 1 260 ? 14.086 26.906 0.665 1 91.81 260 VAL B N 1
ATOM 4620 C CA . VAL B 1 260 ? 12.977 27.344 1.504 1 91.81 260 VAL B CA 1
ATOM 4621 C C . VAL B 1 260 ? 12.648 28.812 1.206 1 91.81 260 VAL B C 1
ATOM 4623 O O . VAL B 1 260 ? 13.555 29.625 1.042 1 91.81 260 VAL B O 1
ATOM 4626 N N . VAL B 1 261 ? 11.422 29.047 1.106 1 88.56 261 VAL B N 1
ATOM 4627 C CA . VAL B 1 261 ? 10.945 30.422 0.923 1 88.56 261 VAL B CA 1
ATOM 4628 C C . VAL B 1 261 ? 9.883 30.75 1.971 1 88.56 261 VAL B C 1
ATOM 4630 O O . VAL B 1 261 ? 8.844 30.094 2.033 1 88.56 261 VAL B O 1
ATOM 4633 N N . ASN B 1 262 ? 10.219 31.719 2.76 1 78.25 262 ASN B N 1
ATOM 4634 C CA . ASN B 1 262 ? 9.305 32.156 3.803 1 78.25 262 ASN B CA 1
ATOM 4635 C C . ASN B 1 262 ? 8.43 33.312 3.324 1 78.25 262 ASN B C 1
ATOM 4637 O O . ASN B 1 262 ? 8.898 34.188 2.609 1 78.25 262 ASN B O 1
ATOM 4641 N N . SER B 1 263 ? 7.223 33.094 3.393 1 63.84 263 SER B N 1
ATOM 4642 C CA . SER B 1 263 ? 6.379 34.25 3.068 1 63.84 263 SER B CA 1
ATOM 4643 C C . SER B 1 263 ? 6.312 35.219 4.23 1 63.84 263 SER B C 1
ATOM 4645 O O . SER B 1 263 ? 6.32 34.812 5.395 1 63.84 263 SER B O 1
ATOM 4647 N N . GLU B 1 264 ? 6.734 36.469 4.059 1 52.81 264 GLU B N 1
ATOM 4648 C CA . GLU B 1 264 ? 6.668 37.562 5.043 1 52.81 264 GLU B CA 1
ATOM 4649 C C . GLU B 1 264 ? 5.297 37.625 5.715 1 52.81 264 GLU B C 1
ATOM 4651 O O . GLU B 1 264 ? 4.281 37.312 5.082 1 52.81 264 GLU B O 1
ATOM 4656 N N . GLY B 1 265 ? 5.219 37.312 6.949 1 45.06 265 GLY B N 1
ATOM 4657 C CA . GLY B 1 265 ? 4.16 37.188 7.934 1 45.06 265 GLY B CA 1
ATOM 4658 C C . GLY B 1 265 ? 3.057 38.219 7.766 1 45.06 265 GLY B C 1
ATOM 4659 O O . GLY B 1 265 ? 3.328 39.406 7.629 1 45.06 265 GLY B O 1
ATOM 4660 N N . THR B 1 266 ? 2.029 37.969 7.062 1 40.84 266 THR B N 1
ATOM 4661 C CA . THR B 1 266 ? 0.89 38.719 7.566 1 40.84 266 THR B CA 1
ATOM 4662 C C . THR B 1 266 ? 0.648 38.438 9.039 1 40.84 266 THR B C 1
ATOM 4664 O O . THR B 1 266 ? 1.25 37.5 9.594 1 40.84 266 THR B O 1
ATOM 4667 N N . ALA B 1 267 ? -0.128 39.031 9.75 1 37.66 267 ALA B N 1
ATOM 4668 C CA . ALA B 1 267 ? -0.51 38.938 11.156 1 37.66 267 ALA B CA 1
ATOM 4669 C C . ALA B 1 267 ? -0.692 37.5 11.586 1 37.66 267 ALA B C 1
ATOM 4671 O O . ALA B 1 267 ? -0.818 37.219 12.781 1 37.66 267 ALA B O 1
ATOM 4672 N N . ARG B 1 268 ? -0.906 36.5 10.758 1 43.47 268 ARG B N 1
ATOM 4673 C CA . ARG B 1 268 ? -1.494 35.219 11.164 1 43.47 268 ARG B CA 1
ATOM 4674 C C . ARG B 1 268 ? -0.475 34.094 11.07 1 43.47 268 ARG B C 1
ATOM 4676 O O . ARG B 1 268 ? -0.844 32.906 11.047 1 43.47 268 ARG B O 1
ATOM 4683 N N . GLY B 1 269 ? 0.865 34.312 11.031 1 45.38 269 GLY B N 1
ATOM 4684 C CA . GLY B 1 269 ? 1.949 33.375 11.266 1 45.38 269 GLY B CA 1
ATOM 4685 C C . GLY B 1 269 ? 2.738 33.031 10.016 1 45.38 269 GLY B C 1
ATOM 4686 O O . GLY B 1 269 ? 2.273 33.281 8.898 1 45.38 269 GLY B O 1
ATOM 4687 N N . GLU B 1 270 ? 4.098 32.75 10.062 1 53.28 270 GLU B N 1
ATOM 4688 C CA . GLU B 1 270 ? 5.086 32.5 9.016 1 53.28 270 GLU B CA 1
ATOM 4689 C C . GLU B 1 270 ? 4.84 31.156 8.344 1 53.28 270 GLU B C 1
ATOM 4691 O O . GLU B 1 270 ? 4.684 30.141 9.016 1 53.28 270 GLU B O 1
ATOM 4696 N N . LYS B 1 271 ? 4.262 31.125 7.004 1 64.88 271 LYS B N 1
ATOM 4697 C CA . LYS B 1 271 ? 4.227 29.922 6.18 1 64.88 271 LYS B CA 1
ATOM 4698 C C . LYS B 1 271 ? 5.484 29.812 5.32 1 64.88 271 LYS B C 1
ATOM 4700 O O . LYS B 1 271 ? 6.008 30.812 4.84 1 64.88 271 LYS B O 1
ATOM 4705 N N . THR B 1 272 ? 5.973 28.578 5.402 1 80.81 272 THR B N 1
ATOM 4706 C CA . THR B 1 272 ? 7.18 28.297 4.641 1 80.81 272 THR B CA 1
ATOM 4707 C C . THR B 1 272 ? 6.891 27.281 3.533 1 80.81 272 THR B C 1
ATOM 4709 O O . THR B 1 272 ? 6.215 26.281 3.766 1 80.81 272 THR B O 1
ATOM 4712 N N . CYS B 1 273 ? 7.16 27.703 2.318 1 86.5 273 CYS B N 1
ATOM 4713 C CA . CYS B 1 273 ? 7.16 26.75 1.215 1 86.5 273 CYS B CA 1
ATOM 4714 C C . CYS B 1 273 ? 8.578 26.281 0.89 1 86.5 273 CYS B C 1
ATOM 4716 O O . CYS B 1 273 ? 9.539 27.016 1.113 1 86.5 273 CYS B O 1
ATOM 4718 N N . TYR B 1 274 ? 8.539 25.109 0.429 1 90.75 274 TYR B N 1
ATOM 4719 C CA . TYR B 1 274 ? 9.883 24.672 0.055 1 90.75 274 TYR B CA 1
ATOM 4720 C C . TYR B 1 274 ? 9.828 23.703 -1.124 1 90.75 274 TYR B C 1
ATOM 4722 O O . TYR B 1 274 ? 8.758 23.172 -1.455 1 90.75 274 TYR B O 1
ATOM 4730 N N . MET B 1 275 ? 10.883 23.547 -1.793 1 95.5 275 MET B N 1
ATOM 4731 C CA . MET B 1 275 ? 11.18 22.5 -2.775 1 95.5 275 MET B CA 1
ATOM 4732 C C . MET B 1 275 ? 12.453 21.75 -2.406 1 95.5 275 MET B C 1
ATOM 4734 O O . MET B 1 275 ? 13.414 22.344 -1.92 1 95.5 275 MET B O 1
ATOM 4738 N N . GLY B 1 276 ? 12.406 20.469 -2.684 1 97.06 276 GLY B N 1
ATOM 4739 C CA . GLY B 1 276 ? 13.555 19.672 -2.279 1 97.06 276 GLY B CA 1
ATOM 4740 C C . GLY B 1 276 ? 13.875 18.547 -3.25 1 97.06 276 GLY B C 1
ATOM 4741 O O . GLY B 1 276 ? 12.992 18.078 -3.975 1 97.06 276 GLY B O 1
ATOM 4742 N N . LEU B 1 277 ? 15.125 18.188 -3.248 1 98 277 LEU B N 1
ATOM 4743 C CA . LEU B 1 277 ? 15.641 17.031 -3.957 1 98 277 LEU B CA 1
ATOM 4744 C C . LEU B 1 277 ? 16.375 16.094 -3.002 1 98 277 LEU B C 1
ATOM 4746 O O . LEU B 1 277 ? 17.203 16.531 -2.207 1 98 277 LEU B O 1
ATOM 4750 N N . LYS B 1 278 ? 16.031 14.883 -3.09 1 98.25 278 LYS B N 1
ATOM 4751 C CA . LYS B 1 278 ? 16.672 13.859 -2.262 1 98.25 278 LYS B CA 1
ATOM 4752 C C . LYS B 1 278 ? 17.234 12.734 -3.119 1 98.25 278 LYS B C 1
ATOM 4754 O O . LYS B 1 278 ? 16.734 12.469 -4.219 1 98.25 278 LYS B O 1
ATOM 4759 N N . VAL B 1 279 ? 18.281 12.078 -2.578 1 98.31 279 VAL B N 1
ATOM 4760 C CA . VAL B 1 279 ? 18.844 10.875 -3.174 1 98.31 279 VAL B CA 1
ATOM 4761 C C . VAL B 1 279 ? 19.094 9.828 -2.088 1 98.31 279 VAL B C 1
ATOM 4763 O O . VAL B 1 279 ? 19.375 10.172 -0.94 1 98.31 279 VAL B O 1
ATOM 4766 N N . ARG B 1 280 ? 18.953 8.609 -2.412 1 98.44 280 ARG B N 1
ATOM 4767 C CA . ARG B 1 280 ? 19.219 7.492 -1.51 1 98.44 280 ARG B CA 1
ATOM 4768 C C . ARG B 1 280 ? 19.875 6.332 -2.25 1 98.44 280 ARG B C 1
ATOM 4770 O O . ARG B 1 280 ? 19.5 6.02 -3.385 1 98.44 280 ARG B O 1
ATOM 4777 N N . SER B 1 281 ? 20.828 5.75 -1.606 1 98.75 281 SER B N 1
ATOM 4778 C CA . SER B 1 281 ? 21.516 4.562 -2.113 1 98.75 281 SER B CA 1
ATOM 4779 C C . SER B 1 281 ? 21.719 3.533 -1.009 1 98.75 281 SER B C 1
ATOM 4781 O O . SER B 1 281 ? 22.266 3.852 0.051 1 98.75 281 SER B O 1
ATOM 4783 N N . PHE B 1 282 ? 21.281 2.299 -1.278 1 98.75 282 PHE B N 1
ATOM 4784 C CA . PHE B 1 282 ? 21.438 1.19 -0.342 1 98.75 282 PHE B CA 1
ATOM 4785 C C . PHE B 1 282 ? 22.047 -0.023 -1.033 1 98.75 282 PHE B C 1
ATOM 4787 O O . PHE B 1 282 ? 21.844 -0.229 -2.23 1 98.75 282 PHE B O 1
ATOM 4794 N N . TYR B 1 283 ? 22.766 -0.772 -0.276 1 98.62 283 TYR B N 1
ATOM 4795 C CA . TYR B 1 283 ? 23.25 -2.078 -0.704 1 98.62 283 TYR B CA 1
ATOM 4796 C C . TYR B 1 283 ? 23.328 -3.045 0.472 1 98.62 283 TYR B C 1
ATOM 4798 O O . TYR B 1 283 ? 23.797 -2.688 1.55 1 98.62 283 TYR B O 1
ATOM 4806 N N . VAL B 1 284 ? 22.875 -4.227 0.184 1 98.69 284 VAL B N 1
ATOM 4807 C CA . VAL B 1 284 ? 22.859 -5.219 1.254 1 98.69 284 VAL B CA 1
ATOM 4808 C C . VAL B 1 284 ? 22.797 -6.625 0.656 1 98.69 284 VAL B C 1
ATOM 4810 O O . VAL B 1 284 ? 22.25 -6.82 -0.429 1 98.69 284 VAL B O 1
ATOM 4813 N N . LYS B 1 285 ? 23.344 -7.59 1.309 1 98.06 285 LYS B N 1
ATOM 4814 C CA . LYS B 1 285 ? 23.281 -9.008 0.97 1 98.06 285 LYS B CA 1
ATOM 4815 C C . LYS B 1 285 ? 22.859 -9.836 2.18 1 98.06 285 LYS B C 1
ATOM 4817 O O . LYS B 1 285 ? 22.812 -9.336 3.303 1 98.06 285 LYS B O 1
ATOM 4822 N N . GLY B 1 286 ? 22.5 -11.047 1.914 1 98 286 GLY B N 1
ATOM 4823 C CA . GLY B 1 286 ? 22.156 -11.961 2.992 1 98 286 GLY B CA 1
ATOM 4824 C C . GLY B 1 286 ? 21.734 -13.328 2.5 1 98 286 GLY B C 1
ATOM 4825 O O . GLY B 1 286 ? 22.078 -13.734 1.389 1 98 286 GLY B O 1
ATOM 4826 N N . SER B 1 287 ? 21.062 -14.016 3.346 1 97.38 287 SER B N 1
ATOM 4827 C CA . SER B 1 287 ? 20.672 -15.391 3.053 1 97.38 287 SER B CA 1
ATOM 4828 C C . SER B 1 287 ? 19.297 -15.445 2.396 1 97.38 287 SER B C 1
ATOM 4830 O O . SER B 1 287 ? 18.516 -14.484 2.48 1 97.38 287 SER B O 1
ATOM 4832 N N . THR B 1 288 ? 19.047 -16.578 1.806 1 97.56 288 THR B N 1
ATOM 4833 C CA . THR B 1 288 ? 17.75 -16.797 1.176 1 97.56 288 THR B CA 1
ATOM 4834 C C . THR B 1 288 ? 17.25 -18.219 1.47 1 97.56 288 THR B C 1
ATOM 4836 O O . THR B 1 288 ? 18.047 -19.141 1.65 1 97.56 288 THR B O 1
ATOM 4839 N N . ALA B 1 289 ? 15.953 -18.312 1.613 1 97.75 289 ALA B N 1
ATOM 4840 C CA . ALA B 1 289 ? 15.234 -19.578 1.758 1 97.75 289 ALA B CA 1
ATOM 4841 C C . ALA B 1 289 ? 14.031 -19.625 0.818 1 97.75 289 ALA B C 1
ATOM 4843 O O . ALA B 1 289 ? 13.617 -18.609 0.264 1 97.75 289 ALA B O 1
ATOM 4844 N N . SER B 1 290 ? 13.547 -20.844 0.613 1 97.06 290 SER B N 1
ATOM 4845 C CA . SER B 1 290 ? 12.422 -20.938 -0.313 1 97.06 290 SER B CA 1
ATOM 4846 C C . SER B 1 290 ? 11.438 -22.016 0.12 1 97.06 290 SER B C 1
ATOM 4848 O O . SER B 1 290 ? 11.758 -22.844 0.965 1 97.06 290 SER B O 1
ATOM 4850 N N . ARG B 1 291 ? 10.289 -21.891 -0.421 1 97.31 291 ARG B N 1
ATOM 4851 C CA . ARG B 1 291 ? 9.258 -22.922 -0.328 1 97.31 291 ARG B CA 1
ATOM 4852 C C . ARG B 1 291 ? 8.352 -22.906 -1.556 1 97.31 291 ARG B C 1
ATOM 4854 O O . ARG B 1 291 ? 8.375 -21.938 -2.332 1 97.31 291 ARG B O 1
ATOM 4861 N N . THR B 1 292 ? 7.609 -24 -1.702 1 97.56 292 THR B N 1
ATOM 4862 C CA . THR B 1 292 ? 6.641 -24.109 -2.789 1 97.56 292 THR B CA 1
ATOM 4863 C C . THR B 1 292 ? 5.301 -23.5 -2.375 1 97.56 292 THR B C 1
ATOM 4865 O O . THR B 1 292 ? 4.762 -23.844 -1.321 1 97.56 292 THR B O 1
ATOM 4868 N N . ILE B 1 293 ? 4.805 -22.609 -3.191 1 97.12 293 ILE B N 1
ATOM 4869 C CA . ILE B 1 293 ? 3.488 -22.031 -2.951 1 97.12 293 ILE B CA 1
ATOM 4870 C C . ILE B 1 293 ? 2.41 -23.094 -3.137 1 97.12 293 ILE B C 1
ATOM 4872 O O . ILE B 1 293 ? 2.42 -23.828 -4.129 1 97.12 293 ILE B O 1
ATOM 4876 N N . GLY B 1 294 ? 1.49 -23.172 -2.191 1 96 294 GLY B N 1
ATOM 4877 C CA . GLY B 1 294 ? 0.411 -24.141 -2.256 1 96 294 GLY B CA 1
ATOM 4878 C C . GLY B 1 294 ? 0.754 -25.453 -1.592 1 96 294 GLY B C 1
ATOM 4879 O O . GLY B 1 294 ? -0.111 -26.328 -1.43 1 96 294 GLY B O 1
ATOM 4880 N N . SER B 1 295 ? 2.002 -25.609 -1.251 1 95.06 295 SER B N 1
ATOM 4881 C CA . SER B 1 295 ? 2.453 -26.844 -0.627 1 95.06 295 SER B CA 1
ATOM 4882 C C . SER B 1 295 ? 2.002 -26.922 0.827 1 95.06 295 SER B C 1
ATOM 4884 O O . SER B 1 295 ? 1.908 -25.906 1.513 1 95.06 295 SER B O 1
ATOM 4886 N N . PRO B 1 296 ? 1.777 -28.094 1.337 1 93.5 296 PRO B N 1
ATOM 4887 C CA . PRO B 1 296 ? 1.479 -28.25 2.764 1 93.5 296 PRO B CA 1
ATOM 4888 C C . PRO B 1 296 ? 2.699 -28.016 3.65 1 93.5 296 PRO B C 1
ATOM 4890 O O . PRO B 1 296 ? 2.557 -27.797 4.855 1 93.5 296 PRO B O 1
ATOM 4893 N N . ASP B 1 297 ? 3.814 -28.156 3.055 1 92.38 297 ASP B N 1
ATOM 4894 C CA . ASP B 1 297 ? 5.008 -27.797 3.816 1 92.38 297 ASP B CA 1
ATOM 4895 C C . ASP B 1 297 ? 5.164 -26.281 3.918 1 92.38 297 ASP B C 1
ATOM 4897 O O . ASP B 1 297 ? 5.609 -25.641 2.969 1 92.38 297 ASP B O 1
ATOM 4901 N N . VAL B 1 298 ? 4.91 -25.812 5.047 1 92.06 298 VAL B N 1
ATOM 4902 C CA . VAL B 1 298 ? 4.773 -24.375 5.234 1 92.06 298 VAL B CA 1
ATOM 4903 C C . VAL B 1 298 ? 6.141 -23.75 5.527 1 92.06 298 VAL B C 1
ATOM 4905 O O . VAL B 1 298 ? 6.297 -22.531 5.508 1 92.06 298 VAL B O 1
ATOM 4908 N N . ASN B 1 299 ? 7.141 -24.594 5.746 1 93.94 299 ASN B N 1
ATOM 4909 C CA . ASN B 1 299 ? 8.43 -24.078 6.191 1 93.94 299 ASN B CA 1
ATOM 4910 C C . ASN B 1 299 ? 9.297 -23.641 5.012 1 93.94 299 ASN B C 1
ATOM 4912 O O . ASN B 1 299 ? 9.305 -24.297 3.969 1 93.94 299 ASN B O 1
ATOM 4916 N N . PHE B 1 300 ? 9.961 -22.594 5.234 1 96.31 300 PHE B N 1
ATOM 4917 C CA . PHE B 1 300 ? 11.016 -22.219 4.301 1 96.31 300 PHE B CA 1
ATOM 4918 C C . PHE B 1 300 ? 12.25 -23.078 4.496 1 96.31 300 PHE B C 1
ATOM 4920 O O . PHE B 1 300 ? 12.617 -23.406 5.629 1 96.31 300 PHE B O 1
ATOM 4927 N N . VAL B 1 301 ? 12.82 -23.391 3.408 1 96.12 301 VAL B N 1
ATOM 4928 C CA . VAL B 1 301 ? 14.047 -24.188 3.453 1 96.12 301 VAL B CA 1
ATOM 4929 C C . VAL B 1 301 ? 15.227 -23.344 2.969 1 96.12 301 VAL B C 1
ATOM 4931 O O . VAL B 1 301 ? 15.211 -22.828 1.846 1 96.12 301 VAL B O 1
ATOM 4934 N N . MET B 1 302 ? 16.172 -23.266 3.854 1 94 302 MET B N 1
ATOM 4935 C CA . MET B 1 302 ? 17.375 -22.516 3.502 1 94 302 MET B CA 1
ATOM 4936 C C . MET B 1 302 ? 18.234 -23.297 2.512 1 94 302 MET B C 1
ATOM 4938 O O . MET B 1 302 ? 18.391 -24.516 2.639 1 94 302 MET B O 1
ATOM 4942 N N . ASP B 1 303 ? 18.656 -22.609 1.512 1 86.44 303 ASP B N 1
ATOM 4943 C CA . ASP B 1 303 ? 19.688 -23.172 0.624 1 86.44 303 ASP B CA 1
ATOM 4944 C C . ASP B 1 303 ? 21.031 -22.484 0.845 1 86.44 303 ASP B C 1
ATOM 4946 O O . ASP B 1 303 ? 21.234 -21.344 0.423 1 86.44 303 ASP B O 1
ATOM 4950 N N . PRO B 1 304 ? 21.938 -23.172 1.403 1 90.31 304 PRO B N 1
ATOM 4951 C CA . PRO B 1 304 ? 23.203 -22.547 1.773 1 90.31 304 PRO B CA 1
ATOM 4952 C C . PRO B 1 304 ? 24.047 -22.172 0.561 1 90.31 304 PRO B C 1
ATOM 4954 O O . PRO B 1 304 ? 25.031 -21.438 0.693 1 90.31 304 PRO B O 1
ATOM 4957 N N . VAL B 1 305 ? 23.656 -22.641 -0.552 1 93.62 305 VAL B N 1
ATOM 4958 C CA . VAL B 1 305 ? 24.453 -22.406 -1.751 1 93.62 305 VAL B CA 1
ATOM 4959 C C . VAL B 1 305 ? 24.125 -21.031 -2.324 1 93.62 305 VAL B C 1
ATOM 4961 O O . VAL B 1 305 ? 24.953 -20.438 -3.016 1 93.62 305 VAL B O 1
ATOM 4964 N N . TYR B 1 306 ? 23.047 -20.594 -2.012 1 96.38 306 TYR B N 1
ATOM 4965 C CA . TYR B 1 306 ? 22.578 -19.344 -2.617 1 96.38 306 TYR B CA 1
ATOM 4966 C C . TYR B 1 306 ? 22.484 -18.234 -1.577 1 96.38 306 TYR B C 1
ATOM 4968 O O . TYR B 1 306 ? 22.234 -18.5 -0.401 1 96.38 306 TYR B O 1
ATOM 4976 N N . SER B 1 307 ? 22.766 -17.031 -2.002 1 97.56 307 SER B N 1
ATOM 4977 C CA . SER B 1 307 ? 22.516 -15.82 -1.232 1 97.56 307 SER B CA 1
ATOM 4978 C C . SER B 1 307 ? 21.766 -14.789 -2.064 1 97.56 307 SER B C 1
ATOM 4980 O O . SER B 1 307 ? 21.672 -14.906 -3.289 1 97.56 307 SER B O 1
ATOM 4982 N N . ALA B 1 308 ? 21.203 -13.883 -1.382 1 98.25 308 ALA B N 1
ATOM 4983 C CA . ALA B 1 308 ? 20.438 -12.828 -2.039 1 98.25 308 ALA B CA 1
ATOM 4984 C C . ALA B 1 308 ? 21 -11.453 -1.704 1 98.25 308 ALA B C 1
ATOM 4986 O O . ALA B 1 308 ? 21.812 -11.312 -0.788 1 98.25 308 ALA B O 1
ATOM 4987 N N . GLY B 1 309 ? 20.609 -10.453 -2.471 1 98.56 309 GLY B N 1
ATOM 4988 C CA . GLY B 1 309 ? 20.984 -9.07 -2.24 1 98.56 309 GLY B CA 1
ATOM 4989 C C . GLY B 1 309 ? 20 -8.07 -2.803 1 98.56 309 GLY B C 1
ATOM 4990 O O . GLY B 1 309 ? 19.094 -8.445 -3.559 1 98.56 309 GLY B O 1
ATOM 4991 N N . SER B 1 310 ? 20.141 -6.883 -2.354 1 98.75 310 SER B N 1
ATOM 4992 C CA . SER B 1 310 ? 19.359 -5.75 -2.859 1 98.75 310 SER B CA 1
ATOM 4993 C C . SER B 1 310 ? 20.234 -4.504 -2.996 1 98.75 310 SER B C 1
ATOM 4995 O O . SER B 1 310 ? 21.094 -4.25 -2.154 1 98.75 310 SER B O 1
ATOM 4997 N N . ARG B 1 311 ? 19.984 -3.824 -4.016 1 98.69 311 ARG B N 1
ATOM 4998 C CA . ARG B 1 311 ? 20.641 -2.553 -4.309 1 98.69 311 ARG B CA 1
ATOM 4999 C C . ARG B 1 311 ? 19.656 -1.537 -4.855 1 98.69 311 ARG B C 1
ATOM 5001 O O . ARG B 1 311 ? 18.734 -1.896 -5.594 1 98.69 311 ARG B O 1
ATOM 5008 N N . GLU B 1 312 ? 19.875 -0.267 -4.492 1 98.75 312 GLU B N 1
ATOM 5009 C CA . GLU B 1 312 ? 18.938 0.727 -5.012 1 98.75 312 GLU B CA 1
ATOM 5010 C C . GLU B 1 312 ? 19.609 2.096 -5.133 1 98.75 312 GLU B C 1
ATOM 5012 O O . GLU B 1 312 ? 20.562 2.391 -4.418 1 98.75 312 GLU B O 1
ATOM 5017 N N . LEU B 1 313 ? 19.172 2.871 -5.988 1 98.69 313 LEU B N 1
ATOM 5018 C CA . LEU B 1 313 ? 19.391 4.305 -6.156 1 98.69 313 LEU B CA 1
ATOM 5019 C C . LEU B 1 313 ? 18.078 5.012 -6.512 1 98.69 313 LEU B C 1
ATOM 5021 O O . LEU B 1 313 ? 17.516 4.781 -7.582 1 98.69 313 LEU B O 1
ATOM 5025 N N . ILE B 1 314 ? 17.625 5.852 -5.625 1 98.56 314 ILE B N 1
ATOM 5026 C CA . ILE B 1 314 ? 16.328 6.504 -5.801 1 98.56 314 ILE B CA 1
ATOM 5027 C C . ILE B 1 314 ? 16.484 8.008 -5.598 1 98.56 314 ILE B C 1
ATOM 5029 O O . ILE B 1 314 ? 17.141 8.453 -4.656 1 98.56 314 ILE B O 1
ATOM 5033 N N . TRP B 1 315 ? 15.859 8.727 -6.465 1 98.56 315 TRP B N 1
ATOM 5034 C CA . TRP B 1 315 ? 15.742 10.18 -6.363 1 98.56 315 TRP B CA 1
ATOM 5035 C C . TRP B 1 315 ? 14.305 10.586 -6.035 1 98.56 315 TRP B C 1
ATOM 5037 O O . TRP B 1 315 ? 13.359 9.875 -6.387 1 98.56 315 TRP B O 1
ATOM 5047 N N . GLN B 1 316 ? 14.203 11.711 -5.402 1 98.38 316 GLN B N 1
ATOM 5048 C CA . GLN B 1 316 ? 12.883 12.227 -5.074 1 98.38 316 GLN B CA 1
ATOM 5049 C C . GLN B 1 316 ? 12.852 13.75 -5.16 1 98.38 316 GLN B C 1
ATOM 5051 O O . GLN B 1 316 ? 13.742 14.43 -4.633 1 98.38 316 GLN B O 1
ATOM 5056 N N . PHE B 1 317 ? 11.945 14.273 -5.871 1 98.19 317 PHE B N 1
ATOM 5057 C CA . PHE B 1 317 ? 11.617 15.688 -5.879 1 98.19 317 PHE B CA 1
ATOM 5058 C C . PHE B 1 317 ? 10.344 15.953 -5.086 1 98.19 317 PHE B C 1
ATOM 5060 O O . PHE B 1 317 ? 9.375 15.203 -5.188 1 98.19 317 PHE B O 1
ATOM 5067 N N . SER B 1 318 ? 10.398 16.953 -4.234 1 97.5 318 SER B N 1
ATOM 5068 C CA . SER B 1 318 ? 9.219 17.25 -3.43 1 97.5 318 SER B CA 1
ATOM 5069 C C . SER B 1 318 ? 8.984 18.75 -3.316 1 97.5 318 SER B C 1
ATOM 5071 O O . SER B 1 318 ? 9.93 19.547 -3.393 1 97.5 318 SER B O 1
ATOM 5073 N N . VAL B 1 319 ? 7.789 19.125 -3.127 1 95.19 319 VAL B N 1
ATOM 5074 C CA . VAL B 1 319 ? 7.34 20.453 -2.695 1 95.19 319 VAL B CA 1
ATOM 5075 C C . VAL B 1 319 ? 6.508 20.312 -1.423 1 95.19 319 VAL B C 1
ATOM 5077 O O . VAL B 1 319 ? 5.832 19.312 -1.214 1 95.19 319 VAL B O 1
ATOM 5080 N N . GLY B 1 320 ? 6.668 21.312 -0.618 1 91.12 320 GLY B N 1
ATOM 5081 C CA . GLY B 1 320 ? 5.945 21.172 0.637 1 91.12 320 GLY B CA 1
ATOM 5082 C C . GLY B 1 320 ? 5.699 22.5 1.325 1 91.12 320 GLY B C 1
ATOM 5083 O O . GLY B 1 320 ? 6.133 23.547 0.839 1 91.12 320 GLY B O 1
ATOM 5084 N N . ILE B 1 321 ? 4.93 22.391 2.373 1 84.38 321 ILE B N 1
ATOM 5085 C CA . ILE B 1 321 ? 4.605 23.531 3.221 1 84.38 321 ILE B CA 1
ATOM 5086 C C . ILE B 1 321 ? 4.934 23.203 4.676 1 84.38 321 ILE B C 1
ATOM 5088 O O . ILE B 1 321 ? 4.742 22.078 5.121 1 84.38 321 ILE B O 1
ATOM 5092 N N . ARG B 1 322 ? 5.43 24.188 5.25 1 83.75 322 ARG B N 1
ATOM 5093 C CA . ARG B 1 322 ? 5.719 24.078 6.676 1 83.75 322 ARG B CA 1
ATOM 5094 C C . ARG B 1 322 ? 4.961 25.141 7.465 1 83.75 322 ARG B C 1
ATOM 5096 O O . ARG B 1 322 ? 4.902 26.297 7.051 1 83.75 322 ARG B O 1
ATOM 5103 N N . MET B 1 323 ? 4.395 24.641 8.539 1 73.31 323 MET B N 1
ATOM 5104 C CA . MET B 1 323 ? 3.65 25.531 9.414 1 73.31 323 MET B CA 1
ATOM 5105 C C . MET B 1 323 ? 4.129 25.422 10.859 1 73.31 323 MET B C 1
ATOM 5107 O O . MET B 1 323 ? 4.621 24.359 11.266 1 73.31 323 MET B O 1
#

InterPro domains:
  IPR000036 Peptidase A26, omptin [PF01278] (38-256)
  IPR020080 Outer membrane adhesin/peptidase omptin [SSF69917] (35-254)
  IPR053724 Outer Membrane Peptidase A26 [G3DSA:2.40.128.90] (33-294)

pLDDT: mean 86.45, std 23.29, range [17.97, 98.81]

Organism: Gracilinema caldarium (strain ATCC 51460 / DSM 7334 / H1) (NCBI:txid744872)

Radius of gyration: 26.76 Å; Cα contacts (8 Å, |Δi|>4): 2057; chains: 2; bounding box: 60×77×72 Å

Secondary structure (DSSP, 8-state):
------------------B--B-----SS--TT-TTEEEEEEEEEEEEEEEEEEEEEETTEEEEEEEEEEEEEEEEEEEEEEEETTEEEEEEEEEEPPEEEEEEEEEE--SSSTTS-SEEEEEEEEEEEEEEEEEEEEEEEEEETTEEEEEEEEEEEEEEEEEEEEEEEE--SSS---S-SPPEE--SEEEEEEEEEEEEEEEEEEEEE-SSSEEEEEEEEEEEEEEEEEEEEETTSSS-EEEEEEEEEEEEEEEEEEEEEE----TTB--EEEEEEEEEEEEEEEEEEEEETT-S----EEEEEEEEEEEEEEEEEEEEEE-/--------------------B-----BSS--TT-TTEEEEEEEEEEEEEEEEEEEEEETTEEEEEEEEEEEEEEEEEEEEEEEETTEEEEEEEEEEPPEEEEEEEEEE--SSSTTS-SEEEEEEEEEEEEEEEEEEEEEEEEEETTEEEEEEEEEEEEEEEEEEEEEEEE--SSS---S-SPPEE--SEEEEEEEEEEEEEEEEEEEEE-SSSEEEEEEEEEEEEEEEEEEEEETTSSS-EEEEEEEEEEEEEEEEEEEEEE----TT-B-EEEEEEEEEEEEEEEEEEEEETT-S----EEEEEEEEEEEEEEEEEEEEEE-